Protein AF-A0A752X4A5-F1 (afdb_monomer)

Radius of gyration: 38.91 Å; Cα contacts (8 Å, |Δi|>4): 371; chains: 1; bounding box: 87×62×147 Å

InterPro domains:
  IPR027417 P-loop containing nucleoside triphosphate hydrolase [G3DSA:3.40.50.300] (45-278)
  IPR027417 P-loop containing nucleoside triphosphate hydrolase [SSF52540] (41-283)

Organism: Salmonella infantis (NCBI:txid595)

Mean predicted aligned error: 19.27 Å

Sequence (462 aa):
DQWPEEAIAPLRNYLQDVPGFDLSLVRTPSAWTEEPRKQHAYLSGQFSETFSTFTEAFGDIFAEDSGDIDIRDSIHSDRILMVMIPALDTSAHTTSALGRMFITQKSMILARDLGYRLEGTDSDALEVKKYKGRFPYLCFLDEVGAYYTDRIAVEATQVRSLDFALILMAQDQERIEGQTTATNTATLMQNTGTKFAGRIVSEGSTARTLKSAAGEEARARMNNLQRQDGIFGESWIDSPQISILMESKINVQELIELHPGEFFSIFRGETVPSASFFIPDDEKSCSSDPVVINRYISVDAPRLDRLRRLVPRTTQRRIPSPENVSAIIGVLTAKPSRKRRKIRTEPHTIVDTFQQRIAGRQAAMAMLEEYDTDINARESALWETAVNTLKTTTREERRIRYITLNRPELPETKEENQISVRAERAGINLLTLPQDNNHPTGRPVNGFHHKKTNRPDWDGMY

Solvent-accessible surface area (backbone atoms only — not comparable to full-atom values): 29497 Å² total; per-residue (Å²): 138,82,75,58,64,82,73,46,49,62,60,51,49,52,50,63,69,36,64,83,46,58,75,92,44,68,91,37,72,89,76,56,60,68,58,32,54,53,53,49,48,61,60,51,53,74,46,45,64,61,49,47,41,43,60,71,78,35,26,80,61,68,36,91,90,42,66,86,74,56,70,62,54,32,65,53,66,74,47,93,80,86,86,86,77,63,69,85,88,42,54,70,69,57,41,18,52,53,44,38,48,53,52,50,55,53,50,54,50,52,55,53,28,72,33,83,51,94,68,74,53,69,63,72,21,20,55,50,64,68,46,61,64,99,62,58,52,76,45,78,39,74,54,38,39,64,31,57,53,76,62,56,45,52,43,57,65,54,36,63,84,68,46,41,44,80,43,82,36,57,95,52,51,63,48,38,44,74,64,48,52,66,68,57,48,51,50,38,59,66,50,47,70,62,46,76,44,54,62,48,93,64,88,48,70,48,46,52,52,51,34,64,53,28,31,68,41,81,43,79,40,71,83,51,72,40,78,44,89,46,101,89,51,85,41,78,40,80,41,93,59,72,45,78,42,81,40,61,71,54,55,68,66,60,34,51,66,41,53,94,58,33,32,36,40,30,48,90,51,41,70,40,87,43,70,58,90,81,78,60,71,75,78,74,48,70,85,88,53,81,92,75,78,91,80,84,80,92,76,80,78,79,52,69,71,60,52,39,68,76,37,67,74,59,64,69,68,59,80,72,50,71,65,58,50,48,51,51,51,49,63,75,68,54,76,88,59,88,80,67,78,81,59,92,70,75,81,80,56,84,46,50,55,63,59,51,53,52,52,51,50,52,56,55,44,74,75,37,77,78,50,75,79,36,63,67,63,44,51,50,54,51,48,50,51,50,52,47,50,68,68,75,52,53,80,76,59,68,39,73,48,78,72,86,81,80,79,79,85,79,81,84,85,78,91,80,80,92,82,81,90,85,87,84,89,85,80,94,69,92,80,79,82,87,76,94,81,82,85,86,83,84,86,87,83,88,78,91,76,92,79,84,87,82,87,79,86,85,78,86,80,136

Secondary structure (DSSP, 8-state):
-PPPHHHHHHHHHHHHHSTT--GGGTT-GGG--HHHHHHHHHHHHHHHHHHHIIIIISHHHHSTT-----HHHHHHTT--------SSSS-HHHHHHHHHHHHHHHHHHHHHHT-S-SSS-HHHH-HHHHT--SSPEEEEE-SHHHH--HHHHHHHHHGGGGTEEEEE--S-HHHHHTTS-HHHHHHHHHH--EEEE---SSSSHHHHHHHHHH-EEEEEEE--EEEEEETTEEEEEE-S-EEEEEEESS-HHHHHHPPTTEEEEEETTEEEEEEPPPPPHHHH--SSS------PPP-PPPPHHHHHHH-TTGGG-PPPPHHHHHHHHHHHH----TT-SSS-------B-HHHHHHHHHHHHHTT-GGGTT-HHHHHHHHHHHHHHHHHHS-TTTSS-B----PPPPPPP----------S----------PPP--------------------------

pLDDT: mean 71.97, std 20.18, range [24.91, 94.44]

Foldseek 3Di:
DDDDCVVCVVVVVVQVPQPQHDPVCVVPVVPGDVRSVVSVCVVVVVCVVVVCCCCPVVVCDPPPQNPPDDPLCCLLVVHDDDDDQDPPVDDLVNSQVVLQVVLVVNLVSCVVQCAPDPDDDPCVGHVLVVSDDPAAREAEDEQCLSHPDLSVLVCLQPCVVSRHDYHYYHLDLVSNCVVDPPVSSVSSLVSPQKDKQAADDDCDPRVVSVLVLLFWDWDWDQDDFDWDDDPVDIDTHGDPDIDTDIDGPDDNVNSNPGDVQWIWIRHPNHTDTDGHDDDDPVRVDDPPDDDDDDDDDDDDDPDPVVVCVVPVPVVVPDPQPPVRVVVVVCVVPDDDDPPPPPDPPQPQDFDQVLVVQLVVVVVVVVVPPVCPPPVPVVVVVSVVSNVVCVVVADPVNRPRDGDDDDDDDDPDDDDDDDDDDDDDDDDDDDDDDDDDDDDDDDDDDDDDDDDDDDDDDDDDDD

Nearest PDB structures (foldseek):
  1e9s-assembly2_J  TM=7.381E-01  e=2.108E-04  Escherichia coli
  1e9s-assembly1_D  TM=7.395E-01  e=4.725E-04  Escherichia coli
  1e9r-assembly1_F  TM=7.380E-01  e=1.679E-03  Escherichia coli
  7ypu-assembly2_C  TM=2.672E-01  e=2.131E+00  Streptomyces lavendulae subsp. lavendulae

Structure (mmCIF, N/CA/C/O backbone):
data_AF-A0A752X4A5-F1
#
_entry.id   AF-A0A752X4A5-F1
#
loop_
_atom_site.group_PDB
_atom_site.id
_atom_site.type_symbol
_atom_site.label_atom_id
_atom_site.label_alt_id
_atom_site.label_comp_id
_atom_site.label_asym_id
_atom_site.label_entity_id
_atom_site.label_seq_id
_atom_site.pdbx_PDB_ins_code
_atom_site.Cartn_x
_atom_site.Cartn_y
_atom_site.Cartn_z
_atom_site.occupancy
_atom_site.B_iso_or_equiv
_atom_site.auth_seq_id
_atom_site.auth_comp_id
_atom_site.auth_asym_id
_atom_site.auth_atom_id
_atom_site.pdbx_PDB_model_num
ATOM 1 N N . ASP A 1 1 ? 19.062 -3.667 -35.965 1.00 47.38 1 ASP A N 1
ATOM 2 C CA . ASP A 1 1 ? 17.840 -3.622 -35.144 1.00 47.38 1 ASP A CA 1
ATOM 3 C C . ASP A 1 1 ? 17.714 -2.252 -34.506 1.00 47.38 1 ASP A C 1
ATOM 5 O O . ASP A 1 1 ? 18.524 -1.899 -33.660 1.00 47.38 1 ASP A O 1
ATOM 9 N N . GLN A 1 2 ? 16.807 -1.420 -35.019 1.00 64.19 2 GLN A N 1
ATOM 10 C CA . GLN A 1 2 ? 16.541 -0.097 -34.453 1.00 64.19 2 GLN A CA 1
ATOM 11 C C . GLN A 1 2 ? 15.437 -0.262 -33.417 1.00 64.19 2 GLN A C 1
ATOM 13 O O . GLN A 1 2 ? 14.350 -0.739 -33.741 1.00 64.19 2 GLN A O 1
ATOM 18 N N . TRP A 1 3 ? 15.755 0.072 -32.171 1.00 77.94 3 TRP A N 1
ATOM 19 C CA . TRP A 1 3 ? 14.756 0.166 -31.117 1.00 77.94 3 TRP A CA 1
ATOM 20 C C . TRP A 1 3 ? 13.693 1.204 -31.519 1.00 77.94 3 TRP A C 1
ATOM 22 O O . TRP A 1 3 ? 14.036 2.162 -32.220 1.00 77.94 3 TRP A O 1
ATOM 32 N N . PRO A 1 4 ? 12.421 1.027 -31.117 1.00 84.69 4 PRO A N 1
ATOM 33 C CA . PRO A 1 4 ? 11.370 1.998 -31.405 1.00 84.69 4 PRO A CA 1
ATOM 34 C C . PRO A 1 4 ? 11.758 3.390 -30.901 1.00 84.69 4 PRO A C 1
ATOM 36 O O . PRO A 1 4 ? 12.324 3.520 -29.814 1.00 84.69 4 PRO A O 1
ATOM 39 N N . GLU A 1 5 ? 11.433 4.434 -31.662 1.00 82.50 5 GLU A N 1
ATOM 40 C CA . GLU A 1 5 ? 11.768 5.814 -31.285 1.00 82.50 5 GLU A CA 1
ATOM 41 C C . GLU A 1 5 ? 11.126 6.213 -29.950 1.00 82.50 5 GLU A C 1
ATOM 43 O O . GLU A 1 5 ? 11.758 6.885 -29.144 1.00 82.50 5 GLU A O 1
ATOM 48 N N . GLU A 1 6 ? 9.940 5.681 -29.655 1.00 83.50 6 GLU A N 1
ATOM 49 C CA . GLU A 1 6 ? 9.242 5.827 -28.372 1.00 83.50 6 GLU A CA 1
ATOM 50 C C . GLU A 1 6 ? 10.067 5.333 -27.171 1.00 83.50 6 GLU A C 1
ATOM 52 O O . GLU A 1 6 ? 10.018 5.936 -26.104 1.00 83.50 6 GLU A O 1
ATOM 57 N N . ALA A 1 7 ? 10.862 4.270 -27.339 1.00 84.94 7 ALA A N 1
ATOM 58 C CA . ALA A 1 7 ? 11.729 3.748 -26.281 1.00 84.94 7 ALA A CA 1
ATOM 59 C C . ALA A 1 7 ? 13.034 4.553 -26.150 1.00 84.94 7 ALA A C 1
ATOM 61 O O . ALA A 1 7 ? 13.607 4.651 -25.067 1.00 84.94 7 ALA A O 1
ATOM 62 N N . ILE A 1 8 ? 13.513 5.136 -27.253 1.00 87.38 8 ILE A N 1
ATOM 63 C CA . ILE A 1 8 ? 14.765 5.904 -27.293 1.00 87.38 8 ILE A CA 1
ATOM 64 C C . ILE A 1 8 ? 14.548 7.349 -26.824 1.00 87.38 8 ILE A C 1
ATOM 66 O O . ILE A 1 8 ? 15.430 7.926 -26.187 1.00 87.38 8 ILE A O 1
ATOM 70 N N . ALA A 1 9 ? 13.398 7.948 -27.139 1.00 90.19 9 ALA A N 1
ATOM 71 C CA . ALA A 1 9 ? 13.128 9.363 -26.909 1.00 90.19 9 ALA A CA 1
ATOM 72 C C . ALA A 1 9 ? 13.314 9.793 -25.439 1.00 90.19 9 ALA A C 1
ATOM 74 O O . ALA A 1 9 ? 14.012 10.783 -25.227 1.00 90.19 9 ALA A O 1
ATOM 75 N N . PRO A 1 10 ? 12.830 9.056 -24.416 1.00 91.44 10 PRO A N 1
ATOM 76 C CA . PRO A 1 10 ? 13.061 9.425 -23.018 1.00 91.44 10 PRO A CA 1
ATOM 77 C C . PRO A 1 10 ? 14.545 9.436 -22.632 1.00 91.44 10 PRO A C 1
ATOM 79 O O . PRO A 1 10 ? 14.999 10.349 -21.948 1.00 91.44 10 PRO A O 1
ATOM 82 N N . LEU A 1 11 ? 15.324 8.460 -23.114 1.00 90.38 11 LEU A N 1
ATOM 83 C CA . LEU A 1 11 ? 16.770 8.394 -22.867 1.00 90.38 11 LEU A CA 1
ATOM 84 C C . LEU A 1 11 ? 17.506 9.547 -23.557 1.00 90.38 11 LEU A C 1
ATOM 86 O O . LEU A 1 11 ? 18.450 10.112 -23.008 1.00 90.38 11 LEU A O 1
ATOM 90 N N . ARG A 1 12 ? 17.064 9.920 -24.761 1.00 89.19 12 ARG A N 1
ATOM 91 C CA . ARG A 1 12 ? 17.604 11.068 -25.493 1.00 89.19 12 ARG A CA 1
ATOM 92 C C . ARG A 1 12 ? 17.284 12.388 -24.792 1.00 89.19 12 ARG A C 1
ATOM 94 O O . ARG A 1 12 ? 18.174 13.228 -24.710 1.00 89.19 12 ARG A O 1
ATOM 101 N N . ASN A 1 13 ? 16.062 12.546 -24.285 1.00 91.75 13 ASN A N 1
ATOM 102 C CA . ASN A 1 13 ? 15.640 13.726 -23.530 1.00 91.75 13 ASN A CA 1
ATOM 103 C C . ASN A 1 13 ? 16.447 13.857 -22.236 1.00 91.75 13 ASN A C 1
ATOM 105 O O . ASN A 1 13 ? 16.989 14.918 -21.968 1.00 91.75 13 ASN A O 1
ATOM 109 N N . TYR A 1 14 ? 16.647 12.757 -21.504 1.00 91.75 14 TYR A N 1
ATOM 110 C CA . TYR A 1 14 ? 17.531 12.753 -20.339 1.00 91.75 14 TYR A CA 1
ATOM 111 C C . TYR A 1 14 ? 18.929 13.286 -20.682 1.00 91.75 14 TYR A C 1
ATOM 113 O O . TYR A 1 14 ? 19.430 14.188 -20.022 1.00 91.75 14 TYR A O 1
ATOM 121 N N . LEU A 1 15 ? 19.546 12.774 -21.752 1.00 89.81 15 LEU A N 1
ATOM 122 C CA . LEU A 1 15 ? 20.864 13.238 -22.192 1.00 89.81 15 LEU A CA 1
ATOM 123 C C . LEU A 1 15 ? 20.865 14.694 -22.686 1.00 89.81 15 LEU A C 1
ATOM 125 O O . LEU A 1 15 ? 21.888 15.358 -22.570 1.00 89.81 15 LEU A O 1
ATOM 129 N N . GLN A 1 16 ? 19.752 15.188 -23.236 1.00 89.56 16 GLN A N 1
ATOM 130 C CA . GLN A 1 16 ? 19.569 16.605 -23.580 1.00 89.56 16 GLN A CA 1
ATOM 131 C C . GLN A 1 16 ? 19.518 17.500 -22.343 1.00 89.56 16 GLN A C 1
ATOM 133 O O . GLN A 1 16 ? 20.072 18.597 -22.370 1.00 89.56 16 GLN A O 1
ATOM 138 N N . ASP A 1 17 ? 18.874 17.025 -21.281 1.00 90.50 17 ASP A N 1
ATOM 139 C CA . ASP A 1 17 ? 18.674 17.778 -20.047 1.00 90.50 17 ASP A CA 1
ATOM 140 C C . ASP A 1 17 ? 19.924 17.790 -19.155 1.00 90.50 17 ASP A C 1
ATOM 142 O O . ASP A 1 17 ? 20.062 18.672 -18.307 1.00 90.50 17 ASP A O 1
ATOM 146 N N . VAL A 1 18 ? 20.860 16.846 -19.341 1.00 89.44 18 VAL A N 1
ATOM 147 C CA . VAL A 1 18 ? 22.134 16.829 -18.607 1.00 89.44 18 VAL A CA 1
ATOM 148 C C . VAL A 1 18 ? 22.983 18.049 -19.002 1.00 89.44 18 VAL A C 1
ATOM 150 O O . VAL A 1 18 ? 23.423 18.155 -20.153 1.00 89.44 18 VAL A O 1
ATOM 153 N N . PRO A 1 19 ? 23.294 18.955 -18.053 1.00 88.38 19 PRO A N 1
ATOM 154 C CA . PRO A 1 19 ? 24.063 20.156 -18.349 1.00 88.38 19 PRO A CA 1
ATOM 155 C C . PRO A 1 19 ? 25.429 19.842 -18.969 1.00 88.38 19 PRO A C 1
ATOM 157 O O . PRO A 1 19 ? 26.201 19.033 -18.454 1.00 88.38 19 PRO A O 1
ATOM 160 N N . GLY A 1 20 ? 25.739 20.516 -20.078 1.00 85.00 20 GLY A N 1
ATOM 161 C CA . GLY A 1 20 ? 27.032 20.400 -20.757 1.00 85.00 20 GLY A CA 1
ATOM 162 C C . GLY A 1 20 ? 27.212 19.140 -21.609 1.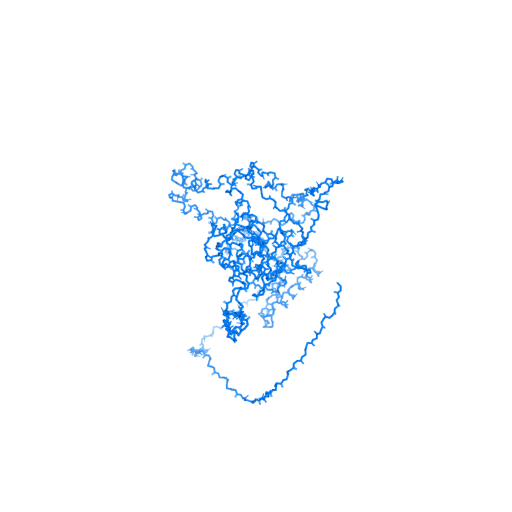00 85.00 20 GLY A C 1
ATOM 163 O O . GLY A 1 20 ? 28.326 18.902 -22.084 1.00 85.00 20 GLY A O 1
ATOM 164 N N . PHE A 1 21 ? 26.164 18.331 -21.804 1.00 89.88 21 PHE A N 1
ATOM 165 C CA . PHE A 1 21 ? 26.213 17.166 -22.684 1.00 89.88 21 PHE A CA 1
ATOM 166 C C . PHE A 1 21 ? 25.912 17.550 -24.139 1.00 89.88 21 PHE A C 1
ATOM 168 O O . PHE A 1 21 ? 24.916 18.206 -24.43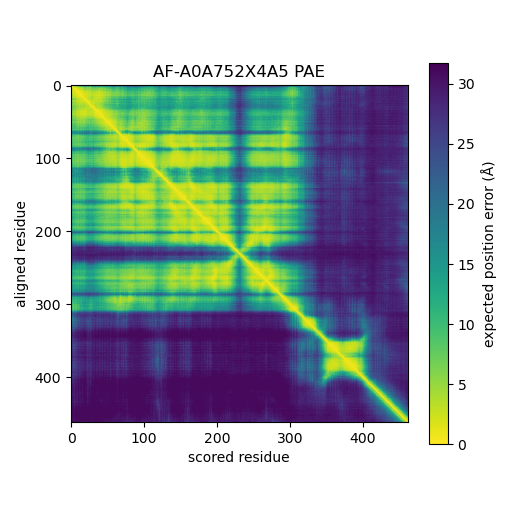1 1.00 89.88 21 PHE A O 1
ATOM 175 N N . ASP A 1 22 ? 26.761 17.109 -25.071 1.00 88.88 22 ASP A N 1
ATOM 176 C CA . ASP A 1 22 ? 26.539 17.277 -26.510 1.00 88.88 22 ASP A CA 1
ATOM 177 C C . ASP A 1 22 ? 26.088 15.951 -27.139 1.00 88.88 22 ASP A C 1
ATOM 179 O O . ASP A 1 22 ? 26.854 14.986 -27.227 1.00 88.88 22 ASP A O 1
ATOM 183 N N . LEU A 1 23 ? 24.847 15.908 -27.637 1.00 88.19 23 LEU A N 1
ATOM 184 C CA . LEU A 1 23 ? 24.297 14.719 -28.298 1.00 88.19 23 LEU A CA 1
ATOM 185 C C . LEU A 1 23 ? 25.031 14.329 -29.574 1.00 88.19 23 LEU A C 1
ATOM 187 O O . LEU A 1 23 ? 24.975 13.159 -29.958 1.00 88.19 23 LEU A O 1
ATOM 191 N N . SER A 1 24 ? 25.719 15.264 -30.233 1.00 88.12 24 SER A N 1
ATOM 192 C CA . SER A 1 24 ? 26.541 14.941 -31.401 1.00 88.12 24 SER A CA 1
ATOM 193 C C . SER A 1 24 ? 27.659 13.952 -31.039 1.00 88.12 24 SER A C 1
ATOM 195 O O . SER A 1 24 ? 28.039 13.103 -31.850 1.00 88.12 24 SER A O 1
ATOM 197 N N . LEU A 1 25 ? 28.105 13.989 -29.779 1.00 87.31 25 LEU A N 1
ATOM 198 C CA . LEU A 1 25 ? 29.168 13.162 -29.224 1.00 87.31 25 LEU A CA 1
ATOM 199 C C . LEU A 1 25 ? 28.646 11.908 -28.511 1.00 87.31 25 LEU A C 1
ATOM 201 O O . LEU A 1 25 ? 29.444 11.172 -27.937 1.00 87.31 25 LEU A O 1
ATOM 205 N N . VAL A 1 26 ? 27.343 11.597 -28.559 1.00 85.94 26 VAL A N 1
ATOM 206 C CA . VAL A 1 26 ? 26.754 10.464 -27.810 1.00 85.94 26 VAL A CA 1
ATOM 207 C C . VAL A 1 26 ? 27.413 9.116 -28.135 1.00 85.94 26 VAL A C 1
ATOM 209 O O . VAL A 1 26 ? 27.500 8.235 -27.286 1.00 85.94 26 VAL A O 1
ATOM 212 N N . ARG A 1 27 ? 27.925 8.952 -29.362 1.00 86.69 27 ARG A N 1
ATOM 213 C CA . ARG A 1 27 ? 28.621 7.732 -29.811 1.00 86.69 27 ARG A CA 1
ATOM 214 C C . ARG A 1 27 ? 30.112 7.712 -29.480 1.00 86.69 27 ARG A C 1
ATOM 216 O O . ARG A 1 27 ? 30.778 6.720 -29.764 1.00 86.69 27 ARG A O 1
ATOM 223 N N . THR A 1 28 ? 30.623 8.777 -28.872 1.00 88.50 28 THR A N 1
ATOM 224 C CA . THR A 1 28 ? 32.048 8.979 -28.614 1.00 88.50 28 THR A CA 1
ATOM 225 C C . THR A 1 28 ? 32.273 9.297 -27.133 1.00 88.50 28 THR A C 1
ATOM 227 O O . THR A 1 28 ? 32.589 10.439 -26.795 1.00 88.50 28 THR A O 1
ATOM 230 N N . PRO A 1 29 ? 32.144 8.308 -26.222 1.00 84.38 29 PRO A N 1
ATOM 231 C CA . PRO A 1 29 ? 32.273 8.538 -24.781 1.00 84.38 29 PRO A CA 1
ATOM 232 C C . PRO A 1 29 ? 33.590 9.204 -24.374 1.00 84.38 29 PRO A C 1
ATOM 234 O O . PRO A 1 29 ? 33.625 10.002 -23.443 1.00 84.38 29 PRO A O 1
ATOM 237 N N . SER A 1 30 ? 34.685 8.930 -25.085 1.00 87.69 30 SER A N 1
ATOM 238 C CA . SER A 1 30 ? 35.993 9.548 -24.833 1.00 87.69 30 SER A CA 1
ATOM 239 C C . SER A 1 30 ? 36.012 11.069 -25.025 1.00 87.69 30 SER A C 1
ATOM 241 O O . SER A 1 30 ? 36.840 11.734 -24.415 1.00 87.69 30 SER A O 1
ATOM 243 N N . ALA A 1 31 ? 35.106 11.620 -25.838 1.00 86.06 31 ALA A N 1
ATOM 244 C CA . ALA A 1 31 ? 34.997 13.055 -26.097 1.00 86.06 31 ALA A CA 1
ATOM 245 C C . ALA A 1 31 ? 34.064 13.777 -25.111 1.00 86.06 31 ALA A C 1
ATOM 247 O O . ALA A 1 31 ? 33.913 14.994 -25.189 1.00 86.06 31 ALA A O 1
ATOM 248 N N . TRP A 1 32 ? 33.415 13.049 -24.197 1.00 87.56 32 TRP A N 1
ATOM 249 C CA . TRP A 1 32 ? 32.532 13.661 -23.209 1.00 87.56 32 TRP A CA 1
ATOM 250 C C . TRP A 1 32 ? 33.353 14.460 -22.202 1.00 87.56 32 TRP A C 1
ATOM 252 O O . TRP A 1 32 ? 34.389 13.995 -21.719 1.00 87.56 32 TRP A O 1
ATOM 262 N N . THR A 1 33 ? 32.865 15.643 -21.854 1.00 87.69 33 THR A N 1
ATOM 263 C CA . THR A 1 33 ? 33.438 16.488 -20.805 1.00 87.69 33 THR A CA 1
ATOM 264 C C . THR A 1 33 ? 33.211 15.864 -19.419 1.00 87.69 33 THR A C 1
ATOM 266 O O . THR A 1 33 ? 32.462 14.893 -19.259 1.00 87.69 33 THR A O 1
ATOM 269 N N . GLU A 1 34 ? 33.894 16.371 -18.388 1.00 89.81 34 GLU A N 1
ATOM 270 C CA . GLU A 1 34 ? 33.682 15.880 -17.017 1.00 89.81 34 GLU A CA 1
ATOM 271 C C . GLU A 1 34 ? 32.326 16.287 -16.434 1.00 89.81 34 GLU A C 1
ATOM 273 O O . GLU A 1 34 ? 31.776 15.551 -15.619 1.00 89.81 34 GLU A O 1
ATOM 278 N N . GLU A 1 35 ? 31.786 17.436 -16.841 1.00 90.00 35 GLU A N 1
ATOM 279 C CA . GLU A 1 35 ? 30.584 18.016 -16.235 1.00 90.00 35 GLU A CA 1
ATOM 280 C C . GLU A 1 35 ? 29.353 17.091 -16.348 1.00 90.00 35 GLU A C 1
ATOM 282 O O . GLU A 1 35 ? 28.805 16.724 -15.306 1.00 90.00 35 GLU A O 1
ATOM 287 N N . PRO A 1 36 ? 28.983 16.558 -17.531 1.00 89.81 36 PRO A N 1
ATOM 288 C CA . PRO A 1 36 ? 27.886 15.596 -17.649 1.00 89.81 36 PRO A CA 1
ATOM 289 C C . PRO A 1 36 ? 28.087 14.330 -16.820 1.00 89.81 36 PRO A C 1
ATOM 291 O O . PRO A 1 36 ? 27.128 13.779 -16.283 1.00 89.81 36 PRO A O 1
ATOM 294 N N . ARG A 1 37 ? 29.337 13.860 -16.692 1.00 88.50 37 ARG A N 1
ATOM 295 C CA . ARG A 1 37 ? 29.653 12.677 -15.880 1.00 88.50 37 ARG A CA 1
ATOM 296 C C . ARG A 1 37 ? 29.420 12.944 -14.400 1.00 88.50 37 ARG A C 1
ATOM 298 O O . ARG A 1 37 ? 28.858 12.088 -13.727 1.00 88.50 37 ARG A O 1
ATOM 305 N N . LYS A 1 38 ? 29.829 14.116 -13.903 1.00 90.94 38 LYS A N 1
ATOM 306 C CA . LYS A 1 38 ? 29.603 14.526 -12.509 1.00 90.94 38 LYS A CA 1
ATOM 307 C C . LYS A 1 38 ? 28.114 14.686 -12.217 1.00 90.94 38 LYS A C 1
ATOM 309 O O . LYS A 1 38 ? 27.651 14.172 -11.204 1.00 90.94 38 LYS A O 1
ATOM 314 N N . GLN A 1 39 ? 27.363 15.309 -13.126 1.00 89.62 39 GLN A N 1
ATOM 315 C CA . GLN A 1 39 ? 25.910 15.456 -12.994 1.00 89.62 39 GLN A CA 1
ATOM 316 C C . GLN A 1 39 ? 25.196 14.097 -12.991 1.00 89.62 39 GLN A C 1
ATOM 318 O O . GLN A 1 39 ? 24.392 13.824 -12.100 1.00 89.62 39 GLN A O 1
ATOM 323 N N . HIS A 1 40 ? 25.540 13.203 -13.927 1.00 89.44 40 HIS A N 1
ATOM 324 C CA . HIS A 1 40 ? 25.003 11.841 -13.944 1.00 89.44 40 HIS A CA 1
ATOM 325 C C . HIS A 1 40 ? 25.340 11.088 -12.653 1.00 89.44 40 HIS A C 1
ATOM 327 O O . HIS A 1 40 ? 24.445 10.506 -12.054 1.00 89.44 40 HIS A O 1
ATOM 333 N N . ALA A 1 41 ? 26.593 11.154 -12.189 1.00 88.75 41 ALA A N 1
ATOM 334 C CA . ALA A 1 41 ? 27.036 10.481 -10.971 1.00 88.75 41 ALA A CA 1
ATOM 335 C C . ALA A 1 41 ? 26.321 10.993 -9.709 1.00 88.75 41 ALA A C 1
ATOM 337 O O . ALA A 1 41 ? 25.992 10.196 -8.834 1.00 88.75 41 ALA A O 1
ATOM 338 N N . TYR A 1 42 ? 26.053 12.300 -9.612 1.00 88.69 42 TYR A N 1
ATOM 339 C CA . TYR A 1 42 ? 25.292 12.873 -8.499 1.00 88.69 42 TYR A CA 1
ATOM 340 C C . TYR A 1 42 ? 23.845 12.363 -8.480 1.00 88.69 42 TYR A C 1
ATOM 342 O O . TYR A 1 42 ? 23.342 11.980 -7.425 1.00 88.69 42 TYR A O 1
ATOM 350 N N . LEU A 1 43 ? 23.194 12.303 -9.647 1.00 85.81 43 LEU A N 1
ATOM 351 C CA . LEU A 1 43 ? 21.832 11.780 -9.784 1.00 85.81 43 LEU A CA 1
ATOM 352 C C . LEU A 1 43 ? 21.768 10.270 -9.523 1.00 85.81 43 LEU A C 1
ATOM 354 O O . LEU A 1 43 ? 20.922 9.812 -8.762 1.00 85.81 43 LEU A O 1
ATOM 358 N N . SER A 1 44 ? 22.669 9.489 -10.125 1.00 85.44 44 SER A N 1
ATOM 359 C CA . SER A 1 44 ? 22.693 8.032 -9.967 1.00 85.44 44 SER A CA 1
ATOM 360 C C . SER A 1 44 ? 23.106 7.611 -8.558 1.00 85.44 44 SER A C 1
ATOM 362 O O . SER A 1 44 ? 22.613 6.606 -8.055 1.00 85.44 44 SER A O 1
ATOM 364 N N . GLY A 1 45 ? 23.974 8.392 -7.904 1.00 86.56 45 GLY A N 1
ATOM 365 C CA . GLY A 1 45 ? 24.451 8.136 -6.546 1.00 86.56 45 GLY A CA 1
ATOM 366 C C . GLY A 1 45 ? 23.331 8.057 -5.508 1.00 86.56 45 GLY A C 1
ATOM 367 O O . GLY A 1 45 ? 23.454 7.302 -4.548 1.00 86.56 45 GLY A O 1
ATOM 368 N N . GLN A 1 46 ? 22.213 8.754 -5.737 1.00 79.50 46 GLN A N 1
ATOM 369 C CA . GLN A 1 46 ? 21.024 8.690 -4.878 1.00 79.50 46 GLN A CA 1
ATOM 370 C C . GLN A 1 46 ? 20.367 7.304 -4.876 1.00 79.50 46 GLN A C 1
ATOM 372 O O . GLN A 1 46 ? 19.719 6.934 -3.902 1.00 79.50 46 GLN A O 1
ATOM 377 N N . PHE A 1 47 ? 20.545 6.528 -5.948 1.00 78.25 47 PHE A N 1
ATOM 378 C CA . PHE A 1 47 ? 19.991 5.181 -6.071 1.00 78.25 47 PHE A CA 1
ATOM 379 C C . PHE A 1 47 ? 20.994 4.085 -5.707 1.00 78.25 47 PHE A C 1
ATOM 381 O O . PHE A 1 47 ? 20.588 2.940 -5.530 1.00 78.25 47 PHE A O 1
ATOM 388 N N . SER A 1 48 ? 22.289 4.403 -5.590 1.00 82.38 48 SER A N 1
ATOM 389 C CA . SER A 1 48 ? 23.339 3.401 -5.379 1.00 82.38 48 SER A CA 1
ATOM 390 C C . SER A 1 48 ? 23.124 2.571 -4.115 1.00 82.38 48 SER A C 1
ATOM 392 O O . SER A 1 48 ? 23.250 1.355 -4.175 1.00 82.38 48 SER A O 1
ATOM 394 N N . GLU A 1 49 ? 22.758 3.193 -2.990 1.00 76.69 49 GLU A N 1
ATOM 395 C CA . GLU A 1 49 ? 22.494 2.473 -1.733 1.00 76.69 49 GLU A CA 1
ATOM 396 C C . GLU A 1 49 ? 21.298 1.519 -1.870 1.00 76.69 49 GLU A C 1
ATOM 398 O O . GLU A 1 49 ? 21.359 0.354 -1.472 1.00 76.69 49 GLU A O 1
ATOM 403 N N . THR A 1 50 ? 20.218 1.995 -2.489 1.00 76.81 50 THR A N 1
ATOM 404 C CA . THR A 1 50 ? 19.023 1.193 -2.752 1.00 76.81 50 THR A CA 1
ATOM 405 C C . THR A 1 50 ? 19.331 0.018 -3.683 1.00 76.81 50 THR A C 1
ATOM 407 O O . THR A 1 50 ? 18.954 -1.110 -3.375 1.00 76.81 50 THR A O 1
ATOM 410 N N . PHE A 1 51 ? 20.064 0.245 -4.777 1.00 79.88 51 PHE A N 1
ATOM 411 C CA . PHE A 1 51 ? 20.477 -0.827 -5.683 1.00 79.88 51 PHE A CA 1
ATOM 412 C C . PHE A 1 51 ? 21.417 -1.824 -5.007 1.00 79.88 51 PHE A C 1
ATOM 414 O O . PHE A 1 51 ? 21.176 -3.018 -5.142 1.00 79.88 51 PHE A O 1
ATOM 421 N N . SER A 1 52 ? 22.403 -1.360 -4.227 1.00 82.81 52 SER A N 1
ATOM 422 C CA . SER A 1 52 ? 23.304 -2.232 -3.454 1.00 82.81 52 SER A CA 1
ATOM 423 C C . SER A 1 52 ? 22.505 -3.135 -2.523 1.00 82.81 52 SER A C 1
ATOM 425 O O . SER A 1 52 ? 22.720 -4.340 -2.493 1.00 82.81 52 SER A O 1
ATOM 427 N N . THR A 1 53 ? 21.509 -2.573 -1.830 1.00 80.25 53 THR A N 1
ATOM 428 C CA . THR A 1 53 ? 20.618 -3.342 -0.955 1.00 80.25 53 THR A CA 1
ATOM 429 C C . THR A 1 53 ? 19.868 -4.424 -1.745 1.00 80.25 53 THR A C 1
ATOM 431 O O . THR A 1 53 ? 19.823 -5.576 -1.316 1.00 80.25 53 THR A O 1
ATOM 434 N N . PHE A 1 54 ? 19.306 -4.088 -2.911 1.00 79.00 54 PHE A N 1
ATOM 435 C CA . PHE A 1 54 ? 18.590 -5.057 -3.746 1.00 79.00 54 PHE A CA 1
ATOM 436 C C . PHE A 1 54 ? 19.487 -6.161 -4.293 1.00 79.00 54 PHE A C 1
ATOM 438 O O . PHE A 1 54 ? 19.056 -7.307 -4.337 1.00 79.00 54 PHE A O 1
ATOM 445 N N . THR A 1 55 ? 20.715 -5.842 -4.697 1.00 81.75 55 THR A N 1
ATOM 446 C CA . THR A 1 55 ? 21.629 -6.830 -5.277 1.00 81.75 55 THR A CA 1
ATOM 447 C C . THR A 1 55 ? 22.362 -7.664 -4.233 1.00 81.75 55 THR A C 1
ATOM 449 O O . THR A 1 55 ? 22.592 -8.844 -4.467 1.00 81.75 55 THR A O 1
ATOM 452 N N . GLU A 1 56 ? 22.748 -7.076 -3.098 1.00 82.38 56 GLU A N 1
ATOM 453 C CA . GLU A 1 56 ? 23.602 -7.734 -2.100 1.00 82.38 56 GLU A CA 1
ATOM 454 C C . GLU A 1 56 ? 22.792 -8.345 -0.956 1.00 82.38 56 GLU A C 1
ATOM 456 O O . GLU A 1 56 ? 23.009 -9.501 -0.608 1.00 82.38 56 GLU A O 1
ATOM 461 N N . ALA A 1 57 ? 21.856 -7.590 -0.369 1.00 80.62 57 ALA A N 1
ATOM 462 C CA . ALA A 1 57 ? 21.097 -8.042 0.801 1.00 80.62 57 ALA A CA 1
ATOM 463 C C . ALA A 1 57 ? 19.841 -8.836 0.420 1.00 80.62 57 ALA A C 1
ATOM 465 O O . ALA A 1 57 ? 19.469 -9.775 1.119 1.00 80.62 57 ALA A O 1
ATOM 466 N N . PHE A 1 58 ? 19.195 -8.470 -0.691 1.00 81.06 58 PHE A N 1
ATOM 467 C CA . PHE A 1 58 ? 17.960 -9.102 -1.167 1.00 81.06 58 PHE A CA 1
ATOM 468 C C . PHE A 1 58 ? 18.094 -9.702 -2.572 1.00 81.06 58 PHE A C 1
ATOM 470 O O . PHE A 1 58 ? 17.084 -9.894 -3.252 1.00 81.06 58 PHE A O 1
ATOM 477 N N . GLY A 1 59 ? 19.321 -10.019 -3.001 1.00 80.69 59 GLY A N 1
ATOM 478 C CA . GLY A 1 59 ? 19.590 -10.571 -4.331 1.00 80.69 59 GLY A CA 1
ATOM 479 C C . GLY A 1 59 ? 18.780 -11.837 -4.606 1.00 80.69 59 GLY A C 1
ATOM 480 O O . GLY A 1 59 ? 18.172 -11.955 -5.662 1.00 80.69 59 GLY A O 1
ATOM 481 N N . ASP A 1 60 ? 18.654 -12.714 -3.609 1.00 80.00 60 ASP A N 1
ATOM 482 C CA . ASP A 1 60 ? 17.872 -13.951 -3.720 1.00 80.00 60 ASP A CA 1
ATOM 483 C C . ASP A 1 60 ? 16.363 -13.704 -3.927 1.00 80.00 60 ASP A C 1
ATOM 485 O O . ASP A 1 60 ? 15.665 -14.573 -4.439 1.00 80.00 60 ASP A O 1
ATOM 489 N N . ILE A 1 61 ? 15.841 -12.524 -3.568 1.00 81.31 61 ILE A N 1
ATOM 490 C CA . ILE A 1 61 ? 14.418 -12.162 -3.714 1.00 81.31 61 ILE A CA 1
ATOM 491 C C . ILE A 1 61 ? 14.154 -11.441 -5.042 1.00 81.31 61 ILE A C 1
ATOM 493 O O . ILE A 1 61 ? 13.107 -11.640 -5.652 1.00 81.31 61 ILE A O 1
ATOM 497 N N . PHE A 1 62 ? 15.076 -10.573 -5.470 1.00 78.31 62 PHE A N 1
ATOM 498 C CA . PHE A 1 62 ? 14.884 -9.686 -6.625 1.00 78.31 62 PHE A CA 1
ATOM 499 C C . PHE A 1 62 ? 15.655 -10.103 -7.882 1.00 78.31 62 PHE A C 1
ATOM 501 O O . PHE A 1 62 ? 15.626 -9.367 -8.873 1.00 78.31 62 PHE A O 1
ATOM 508 N N . ALA A 1 63 ? 16.353 -11.241 -7.873 1.00 74.31 63 ALA A N 1
ATOM 509 C CA . ALA A 1 63 ? 17.010 -11.747 -9.070 1.00 74.31 63 ALA A CA 1
ATOM 510 C C . ALA A 1 63 ? 15.986 -12.102 -10.163 1.00 74.31 63 ALA A C 1
ATOM 512 O O . ALA A 1 63 ? 14.849 -12.498 -9.904 1.00 74.31 63 ALA A O 1
ATOM 513 N N . GLU A 1 64 ? 16.400 -11.940 -11.422 1.00 66.12 64 GLU A N 1
ATOM 514 C CA . GLU A 1 64 ? 15.551 -12.157 -12.604 1.00 66.12 64 GLU A CA 1
ATOM 515 C C . GLU A 1 64 ? 14.996 -13.591 -12.680 1.00 66.12 64 GLU A C 1
ATOM 517 O O . GLU A 1 64 ? 13.903 -13.811 -13.197 1.00 66.12 64 GLU A O 1
ATOM 522 N N . ASP A 1 65 ? 15.733 -14.560 -12.139 1.00 67.12 65 ASP A N 1
ATOM 523 C CA . ASP A 1 65 ? 15.398 -15.980 -12.096 1.00 67.12 65 ASP A CA 1
ATOM 524 C C . ASP A 1 65 ? 14.764 -16.436 -10.770 1.00 67.12 65 ASP A C 1
ATOM 526 O O . ASP A 1 65 ? 14.378 -17.602 -10.665 1.00 67.12 65 ASP A O 1
ATOM 530 N N . SER A 1 66 ? 14.615 -15.541 -9.785 1.00 62.12 66 SER A N 1
ATOM 531 C CA . SER A 1 66 ? 14.101 -15.864 -8.445 1.00 62.12 66 SER A CA 1
ATOM 532 C C . SER A 1 66 ? 12.704 -15.308 -8.137 1.00 62.12 66 SER A C 1
ATOM 534 O O . SER A 1 66 ? 12.199 -15.448 -7.022 1.00 62.12 66 SER A O 1
ATOM 536 N N . GLY A 1 67 ? 12.036 -14.716 -9.133 1.00 70.00 67 GLY A N 1
ATOM 537 C CA . GLY A 1 67 ? 10.678 -14.181 -9.014 1.00 70.00 67 GLY A CA 1
ATOM 538 C C . GLY A 1 67 ? 9.588 -15.257 -8.926 1.00 70.00 67 GLY A C 1
ATOM 539 O O . GLY A 1 67 ? 8.810 -15.422 -9.863 1.00 70.00 67 GLY A O 1
ATOM 540 N N . ASP A 1 68 ? 9.496 -15.959 -7.795 1.00 78.38 68 ASP A N 1
ATOM 541 C CA . ASP A 1 68 ? 8.476 -16.993 -7.538 1.00 78.38 68 ASP A CA 1
ATOM 542 C C . ASP A 1 68 ? 7.052 -16.426 -7.363 1.00 78.38 68 ASP A C 1
ATOM 544 O O . ASP A 1 68 ? 6.059 -17.151 -7.473 1.00 78.38 68 ASP A O 1
ATOM 548 N N . ILE A 1 69 ? 6.938 -15.132 -7.047 1.00 85.31 69 ILE A N 1
ATOM 549 C CA . ILE A 1 69 ? 5.683 -14.477 -6.670 1.00 85.31 69 ILE A CA 1
ATOM 550 C C . ILE A 1 69 ? 5.340 -13.384 -7.681 1.00 85.31 69 ILE A C 1
ATOM 552 O O . ILE A 1 69 ? 6.036 -12.375 -7.787 1.00 85.31 69 ILE A O 1
ATOM 556 N N . ASP A 1 70 ? 4.199 -13.537 -8.353 1.00 86.56 70 ASP A N 1
ATOM 557 C CA . ASP A 1 70 ? 3.576 -12.466 -9.129 1.00 86.56 70 ASP A CA 1
ATOM 558 C C . ASP A 1 70 ? 2.470 -11.792 -8.304 1.00 86.56 70 ASP A C 1
ATOM 560 O O . ASP A 1 70 ? 1.434 -12.385 -7.993 1.00 86.56 70 ASP A O 1
ATOM 564 N N . ILE A 1 71 ? 2.679 -10.518 -7.961 1.00 89.38 71 ILE A N 1
ATOM 565 C CA . ILE A 1 71 ? 1.700 -9.705 -7.225 1.00 89.38 71 ILE A CA 1
ATOM 566 C C . ILE A 1 71 ? 0.398 -9.564 -8.022 1.00 89.38 71 ILE A C 1
ATOM 568 O O . ILE A 1 71 ? -0.678 -9.508 -7.429 1.00 89.38 71 ILE A O 1
ATOM 572 N N . ARG A 1 72 ? 0.468 -9.532 -9.359 1.00 88.38 72 ARG A N 1
ATOM 573 C CA . ARG A 1 72 ? -0.729 -9.464 -10.200 1.00 88.38 72 ARG A CA 1
ATOM 574 C C . ARG A 1 72 ? -1.563 -10.728 -10.057 1.00 88.38 72 ARG A C 1
ATOM 576 O O . ARG A 1 72 ? -2.764 -10.624 -9.839 1.00 88.38 72 ARG A O 1
ATOM 583 N N . ASP A 1 73 ? -0.932 -11.895 -10.143 1.00 87.62 73 ASP A N 1
ATOM 584 C CA . ASP A 1 73 ? -1.618 -13.171 -9.933 1.00 87.62 73 ASP A CA 1
ATOM 585 C C . ASP A 1 73 ? -2.196 -13.263 -8.518 1.00 87.62 73 ASP A C 1
ATOM 587 O O . ASP A 1 73 ? -3.326 -13.709 -8.353 1.00 87.62 73 ASP A O 1
ATOM 591 N N . SER A 1 74 ? -1.488 -12.763 -7.498 1.00 88.81 74 SER A N 1
ATOM 592 C CA . SER A 1 74 ? -2.038 -12.721 -6.138 1.00 88.81 74 SER A CA 1
ATOM 593 C C . SER A 1 74 ? -3.358 -11.958 -6.063 1.00 88.81 74 SER A C 1
ATOM 595 O O . SER A 1 74 ? -4.286 -12.403 -5.393 1.00 88.81 74 SER A O 1
ATOM 597 N N . ILE A 1 75 ? -3.440 -10.827 -6.762 1.00 87.25 75 ILE A N 1
ATOM 598 C CA . ILE A 1 75 ? -4.616 -9.962 -6.781 1.00 87.25 75 ILE A CA 1
ATOM 599 C C . ILE A 1 75 ? -5.742 -10.561 -7.638 1.00 87.25 75 ILE A C 1
ATOM 601 O O . ILE A 1 75 ? -6.893 -10.579 -7.214 1.00 87.25 75 ILE A O 1
ATOM 605 N N . HIS A 1 76 ? -5.435 -11.038 -8.848 1.00 85.88 76 HIS A N 1
ATOM 606 C CA . HIS A 1 76 ? -6.441 -11.545 -9.795 1.00 85.88 76 HIS A CA 1
ATOM 607 C C . HIS A 1 76 ? -6.941 -12.949 -9.442 1.00 85.88 76 HIS A C 1
ATOM 609 O O . HIS A 1 76 ? -8.071 -13.296 -9.765 1.00 85.88 76 HIS A O 1
ATOM 615 N N . SER A 1 77 ? -6.129 -13.760 -8.769 1.00 86.19 77 SER A N 1
ATOM 616 C CA . SER A 1 77 ? -6.489 -15.127 -8.379 1.00 86.19 77 SER A CA 1
ATOM 617 C C . SER A 1 77 ? -6.899 -15.246 -6.905 1.00 86.19 77 SER A C 1
ATOM 619 O O . SER A 1 77 ? -7.004 -16.367 -6.411 1.00 86.19 77 SER A O 1
ATOM 621 N N . ASP A 1 78 ? -7.103 -14.121 -6.206 1.00 86.88 78 ASP A N 1
ATOM 622 C CA . ASP A 1 78 ? -7.503 -14.055 -4.789 1.00 86.88 78 ASP A CA 1
ATOM 623 C C . ASP A 1 78 ? -6.608 -14.918 -3.872 1.00 86.88 78 ASP A C 1
ATOM 625 O O . ASP A 1 78 ? -7.071 -15.702 -3.040 1.00 86.88 78 ASP A O 1
ATOM 629 N N . ARG A 1 79 ? -5.283 -14.832 -4.075 1.00 88.94 79 ARG A N 1
ATOM 630 C CA . ARG A 1 79 ? -4.299 -15.573 -3.271 1.00 88.94 79 ARG A CA 1
ATOM 631 C C . ARG A 1 79 ? -3.852 -14.759 -2.068 1.00 88.94 79 ARG A C 1
ATOM 633 O O . ARG A 1 79 ? -3.762 -13.535 -2.110 1.00 88.94 79 ARG A O 1
ATOM 640 N N . ILE A 1 80 ? -3.471 -15.477 -1.015 1.00 90.88 80 ILE A N 1
ATOM 641 C CA . ILE A 1 80 ? -2.894 -14.887 0.189 1.00 90.88 80 ILE A CA 1
ATOM 642 C C . ILE A 1 80 ? -1.414 -14.597 -0.064 1.00 90.88 80 ILE A C 1
ATOM 644 O O . ILE A 1 80 ? -0.616 -15.517 -0.249 1.00 90.88 80 ILE A O 1
ATOM 648 N N . LEU A 1 81 ? -1.053 -13.317 -0.027 1.00 91.81 81 LEU A N 1
ATOM 649 C CA . LEU A 1 81 ? 0.326 -12.845 -0.073 1.00 91.81 81 LEU A CA 1
ATOM 650 C C . LEU A 1 81 ? 0.660 -12.106 1.222 1.00 91.81 81 LEU A C 1
ATOM 652 O O . LEU A 1 81 ? 0.026 -11.108 1.561 1.00 91.81 81 LEU A O 1
ATOM 656 N N . MET A 1 82 ? 1.691 -12.582 1.918 1.00 91.69 82 MET A N 1
ATOM 657 C CA . MET A 1 82 ? 2.254 -11.934 3.099 1.00 91.69 82 MET A CA 1
ATOM 658 C C . MET A 1 82 ? 3.658 -11.427 2.771 1.00 91.69 82 MET A C 1
ATOM 660 O O . MET A 1 82 ? 4.526 -12.208 2.388 1.00 91.69 82 MET A O 1
ATOM 664 N N . VAL A 1 83 ? 3.877 -10.121 2.932 1.00 90.38 83 VAL A N 1
ATOM 665 C CA . VAL A 1 83 ? 5.183 -9.481 2.730 1.00 90.38 83 VAL A CA 1
ATOM 666 C C . VAL A 1 83 ? 5.673 -8.962 4.072 1.00 90.38 83 VAL A C 1
ATOM 668 O O . VAL A 1 83 ? 5.070 -8.063 4.652 1.00 90.38 83 VAL A O 1
ATOM 671 N N . MET A 1 84 ? 6.766 -9.537 4.567 1.00 89.00 84 MET A N 1
ATOM 672 C CA . MET A 1 84 ? 7.402 -9.113 5.812 1.00 89.00 84 MET A CA 1
ATOM 673 C C . MET A 1 84 ? 8.559 -8.173 5.487 1.00 89.00 84 MET A C 1
ATOM 675 O O . MET A 1 84 ? 9.494 -8.564 4.790 1.00 89.00 84 MET A O 1
ATOM 679 N N . ILE A 1 85 ? 8.502 -6.937 5.985 1.00 86.50 85 ILE A N 1
ATOM 680 C CA . ILE A 1 85 ? 9.580 -5.959 5.805 1.00 86.50 85 ILE A CA 1
ATOM 681 C C . ILE A 1 85 ? 10.449 -5.960 7.074 1.00 86.50 85 ILE A C 1
ATOM 683 O O . ILE A 1 85 ? 9.930 -5.674 8.156 1.00 86.50 85 ILE A O 1
ATOM 687 N N . PRO A 1 86 ? 11.754 -6.277 6.983 1.00 80.94 86 PRO A N 1
ATOM 688 C CA . PRO A 1 86 ? 12.620 -6.397 8.153 1.00 80.94 86 PRO A CA 1
ATOM 689 C C . PRO A 1 86 ? 12.976 -5.017 8.722 1.00 80.94 86 PRO A C 1
ATOM 691 O O . PRO A 1 86 ? 13.864 -4.335 8.214 1.00 80.94 86 PRO A O 1
ATOM 694 N N . ALA A 1 87 ? 12.296 -4.612 9.796 1.00 71.25 87 ALA A N 1
ATOM 695 C CA . ALA A 1 87 ? 12.475 -3.291 10.405 1.00 71.25 87 ALA A CA 1
ATOM 696 C C . ALA A 1 87 ? 13.644 -3.194 11.409 1.00 71.25 87 ALA A C 1
ATOM 698 O O . ALA A 1 87 ? 14.096 -2.090 11.697 1.00 71.25 87 ALA A O 1
ATOM 699 N N . LEU A 1 88 ? 14.113 -4.318 11.970 1.00 70.75 88 LEU A N 1
ATOM 700 C CA . LEU A 1 88 ? 15.167 -4.332 13.002 1.00 70.75 88 LEU A CA 1
ATOM 701 C C . LEU A 1 88 ? 16.577 -4.518 12.429 1.00 70.75 88 LEU A C 1
ATOM 703 O O . LEU A 1 88 ? 17.532 -3.961 12.962 1.00 70.75 88 LEU A O 1
ATOM 707 N N . ASP A 1 89 ? 16.693 -5.269 11.335 1.00 65.62 89 ASP A N 1
ATOM 708 C CA . ASP A 1 89 ? 17.982 -5.618 10.727 1.00 65.62 89 ASP A CA 1
ATOM 709 C C . ASP A 1 89 ? 18.422 -4.623 9.644 1.00 65.62 89 ASP A C 1
ATOM 711 O O . ASP A 1 89 ? 19.530 -4.718 9.117 1.00 65.62 89 ASP A O 1
ATOM 715 N N . THR A 1 90 ? 17.562 -3.662 9.289 1.00 73.62 90 THR A N 1
ATOM 716 C CA . THR A 1 90 ? 17.831 -2.685 8.227 1.00 73.62 90 THR A CA 1
ATOM 717 C C . THR A 1 90 ? 17.610 -1.253 8.694 1.00 73.62 90 THR A C 1
ATOM 719 O O . THR A 1 90 ? 16.939 -0.987 9.690 1.00 73.62 90 THR A O 1
ATOM 722 N N . SER A 1 91 ? 18.196 -0.296 7.970 1.00 81.50 91 SER A N 1
ATOM 723 C CA . SER A 1 91 ? 17.971 1.120 8.254 1.00 81.50 91 SER A CA 1
ATOM 724 C C . SER A 1 91 ? 16.509 1.506 7.984 1.00 81.50 91 SER A C 1
ATOM 726 O O . SER A 1 91 ? 15.850 0.946 7.103 1.00 81.50 91 SER A O 1
ATOM 728 N N . ALA A 1 92 ? 16.011 2.533 8.679 1.00 80.50 92 ALA A N 1
ATOM 729 C CA . ALA A 1 92 ? 14.671 3.067 8.431 1.00 80.50 92 ALA A CA 1
ATOM 730 C C . ALA A 1 92 ? 14.489 3.546 6.976 1.00 80.50 92 ALA A C 1
ATOM 732 O O . ALA A 1 92 ? 13.407 3.402 6.408 1.00 80.50 92 ALA A O 1
ATOM 733 N N . HIS A 1 93 ? 15.554 4.071 6.357 1.00 81.06 93 HIS A N 1
ATOM 734 C CA . HIS A 1 93 ? 15.552 4.476 4.951 1.00 81.06 93 HIS A CA 1
ATOM 735 C C . HIS A 1 93 ? 15.341 3.269 4.025 1.00 81.06 93 HIS A C 1
ATOM 737 O O . HIS A 1 93 ? 14.468 3.299 3.158 1.00 81.06 93 HIS A O 1
ATOM 743 N N . THR A 1 94 ? 16.069 2.177 4.266 1.00 81.12 94 THR A N 1
ATOM 744 C CA . THR A 1 94 ? 15.951 0.922 3.514 1.00 81.12 94 THR A CA 1
ATOM 745 C C . THR A 1 94 ? 14.571 0.284 3.683 1.00 81.12 94 THR A C 1
ATOM 747 O O . THR A 1 94 ? 13.921 -0.040 2.691 1.00 81.12 94 THR A O 1
ATOM 750 N N . THR A 1 95 ? 14.084 0.166 4.923 1.00 82.75 95 THR A N 1
ATOM 751 C CA . THR A 1 95 ? 12.736 -0.345 5.236 1.00 82.75 95 THR A CA 1
ATOM 752 C C . THR A 1 95 ? 11.659 0.459 4.502 1.00 82.75 95 THR A C 1
ATOM 754 O O . THR A 1 95 ? 10.768 -0.110 3.869 1.00 82.75 95 THR A O 1
ATOM 757 N N . SER A 1 96 ? 11.761 1.793 4.539 1.00 86.06 96 SER A N 1
ATOM 758 C CA . SER A 1 96 ? 10.822 2.673 3.845 1.00 86.06 96 SER A CA 1
ATOM 759 C C . SER A 1 96 ? 10.884 2.470 2.331 1.00 86.06 96 SER A C 1
ATOM 761 O O . SER A 1 96 ? 9.846 2.307 1.695 1.00 86.06 96 SER A O 1
ATOM 763 N N . ALA A 1 97 ? 12.084 2.401 1.744 1.00 85.12 97 ALA A N 1
ATOM 764 C CA . ALA A 1 97 ? 12.265 2.174 0.311 1.00 85.12 97 ALA A CA 1
ATOM 765 C C . ALA A 1 97 ? 11.632 0.853 -0.162 1.00 85.12 97 ALA A C 1
ATOM 767 O O . ALA A 1 97 ? 10.924 0.851 -1.171 1.00 85.12 97 ALA A O 1
ATOM 768 N N . LEU A 1 98 ? 11.808 -0.241 0.591 1.00 86.06 98 LEU A N 1
ATOM 769 C CA . LEU A 1 98 ? 11.187 -1.540 0.300 1.00 86.06 98 LEU A CA 1
ATOM 770 C C . LEU A 1 98 ? 9.657 -1.460 0.308 1.00 86.06 98 LEU A C 1
ATOM 772 O O . LEU A 1 98 ? 9.006 -1.874 -0.654 1.00 86.06 98 LEU A O 1
ATOM 776 N N . GLY A 1 99 ? 9.074 -0.878 1.361 1.00 89.06 99 GLY A N 1
ATOM 777 C CA . GLY A 1 99 ? 7.622 -0.725 1.461 1.00 89.06 99 GLY A CA 1
ATOM 778 C C . GLY A 1 99 ? 7.058 0.169 0.356 1.00 89.06 99 GLY A C 1
ATOM 779 O O . GLY A 1 99 ? 6.080 -0.187 -0.303 1.00 89.06 99 GLY A O 1
ATOM 780 N N . ARG A 1 100 ? 7.718 1.297 0.069 1.00 89.25 100 ARG A N 1
ATOM 781 C CA . ARG A 1 100 ? 7.321 2.213 -1.010 1.00 89.25 100 ARG A CA 1
ATOM 782 C C . ARG A 1 100 ? 7.400 1.555 -2.383 1.00 89.25 100 ARG A C 1
ATOM 784 O O . ARG A 1 100 ? 6.520 1.794 -3.213 1.00 89.25 100 ARG A O 1
ATOM 791 N N . MET A 1 101 ? 8.418 0.733 -2.631 1.00 87.88 101 MET A N 1
ATOM 792 C CA . MET A 1 101 ? 8.543 -0.035 -3.868 1.00 87.88 101 MET A CA 1
ATOM 793 C C . MET A 1 101 ? 7.375 -1.014 -4.019 1.00 87.88 101 MET A C 1
ATOM 795 O O . MET A 1 101 ? 6.714 -0.998 -5.057 1.00 87.88 101 MET A O 1
ATOM 799 N N . PHE A 1 102 ? 7.074 -1.801 -2.980 1.00 89.62 102 PHE A N 1
ATOM 800 C CA . PHE A 1 102 ? 5.960 -2.752 -3.004 1.00 89.62 102 PHE A CA 1
ATOM 801 C C . PHE A 1 102 ? 4.619 -2.056 -3.274 1.00 89.62 102 PHE A C 1
ATOM 803 O O . PHE A 1 102 ? 3.882 -2.447 -4.182 1.00 89.62 102 PHE A O 1
ATOM 810 N N . ILE A 1 103 ? 4.330 -0.967 -2.552 1.00 91.50 103 ILE A N 1
ATOM 811 C CA . ILE A 1 103 ? 3.127 -0.160 -2.783 1.00 91.50 103 ILE A CA 1
ATOM 812 C C . ILE A 1 103 ? 3.102 0.386 -4.208 1.00 91.50 103 ILE A C 1
ATOM 814 O O . ILE A 1 103 ? 2.080 0.291 -4.875 1.00 91.50 103 ILE A O 1
ATOM 818 N N . THR A 1 104 ? 4.224 0.898 -4.714 1.00 90.19 104 THR A N 1
ATOM 819 C CA . THR A 1 104 ? 4.303 1.439 -6.077 1.00 90.19 104 THR A CA 1
ATOM 820 C C . THR A 1 104 ? 3.996 0.378 -7.129 1.00 90.19 104 THR A C 1
ATOM 822 O O . THR A 1 104 ? 3.225 0.652 -8.052 1.00 90.19 104 THR A O 1
ATOM 825 N N . GLN A 1 105 ? 4.555 -0.825 -6.987 1.00 89.19 105 GLN A N 1
ATOM 826 C CA . GLN A 1 105 ? 4.307 -1.942 -7.893 1.00 89.19 105 GLN A CA 1
ATOM 827 C C . GLN A 1 105 ? 2.836 -2.368 -7.856 1.00 89.19 105 GLN A C 1
ATOM 829 O O . GLN A 1 105 ? 2.204 -2.476 -8.909 1.00 89.19 105 GLN A O 1
ATOM 834 N N . LYS A 1 106 ? 2.261 -2.515 -6.656 1.00 90.50 106 LYS A N 1
ATOM 835 C CA . LYS A 1 106 ? 0.832 -2.797 -6.467 1.00 90.50 106 LYS A CA 1
ATOM 836 C C . LYS A 1 106 ? -0.039 -1.720 -7.125 1.00 90.50 106 LYS A C 1
ATOM 838 O O . LYS A 1 106 ? -0.917 -2.049 -7.917 1.00 90.50 106 LYS A O 1
ATOM 843 N N . SER A 1 107 ? 0.249 -0.438 -6.892 1.00 88.44 107 SER A N 1
ATOM 844 C CA . SER A 1 107 ? -0.489 0.670 -7.509 1.00 88.44 107 SER A CA 1
ATOM 845 C C . SER A 1 107 ? -0.401 0.651 -9.035 1.00 88.44 107 SER A C 1
ATOM 847 O O . SER A 1 107 ? -1.373 0.987 -9.699 1.00 88.44 107 SER A O 1
ATOM 849 N N . MET A 1 108 ? 0.752 0.292 -9.615 1.00 87.25 108 MET A N 1
ATOM 850 C CA . MET A 1 108 ? 0.908 0.194 -11.075 1.00 87.25 108 MET A CA 1
ATOM 851 C C . MET A 1 108 ? 0.077 -0.945 -11.669 1.00 87.25 108 MET A C 1
ATOM 853 O O . MET A 1 108 ? -0.483 -0.781 -12.753 1.00 87.25 108 MET A O 1
ATOM 857 N N . ILE A 1 109 ? -0.020 -2.075 -10.962 1.00 87.88 109 ILE A N 1
ATOM 858 C CA . ILE A 1 109 ? -0.897 -3.188 -11.343 1.00 87.88 109 ILE A CA 1
ATOM 859 C C . ILE A 1 109 ? -2.354 -2.712 -11.312 1.00 87.88 109 ILE A C 1
ATOM 861 O O . ILE A 1 109 ? -3.021 -2.737 -12.343 1.00 87.88 109 ILE A O 1
ATOM 865 N N . LEU A 1 110 ? -2.797 -2.141 -10.188 1.00 85.50 110 LEU A N 1
ATOM 866 C CA . LEU A 1 110 ? -4.168 -1.645 -10.026 1.00 85.50 110 LEU A CA 1
ATOM 867 C C . LEU A 1 110 ? -4.530 -0.534 -11.021 1.00 85.50 110 LEU A C 1
ATOM 869 O O . LEU A 1 110 ? -5.645 -0.505 -11.532 1.00 85.50 110 LEU A O 1
ATOM 873 N N . ALA A 1 111 ? -3.601 0.373 -11.330 1.00 83.06 111 ALA A N 1
ATOM 874 C CA . ALA A 1 111 ? -3.828 1.446 -12.296 1.00 83.06 111 ALA A CA 1
ATOM 875 C C . ALA A 1 111 ? -4.056 0.908 -13.714 1.00 83.06 111 ALA A C 1
ATOM 877 O O . ALA A 1 111 ? -4.904 1.423 -14.438 1.00 83.06 111 ALA A O 1
ATOM 878 N N . ARG A 1 112 ? -3.323 -0.140 -14.108 1.00 81.00 112 ARG A N 1
ATOM 879 C CA . ARG A 1 112 ? -3.552 -0.825 -15.385 1.00 81.00 112 ARG A CA 1
ATOM 880 C C . ARG A 1 112 ? -4.898 -1.549 -15.390 1.00 81.00 112 ARG A C 1
ATOM 882 O O . ARG A 1 112 ? -5.584 -1.545 -16.412 1.00 81.00 112 ARG A O 1
ATOM 889 N N . ASP A 1 113 ? -5.266 -2.132 -14.258 1.00 76.31 113 ASP A N 1
ATOM 890 C CA . ASP A 1 113 ? -6.507 -2.883 -14.107 1.00 76.31 113 ASP A CA 1
ATOM 891 C C . ASP A 1 113 ? -7.763 -1.999 -14.084 1.00 76.31 113 ASP A C 1
ATOM 893 O O . ASP A 1 113 ? -8.831 -2.448 -14.508 1.00 76.31 113 ASP A O 1
ATOM 897 N N . LEU A 1 114 ? -7.627 -0.737 -13.653 1.00 71.62 114 LEU A N 1
ATOM 898 C CA . LEU A 1 114 ? -8.655 0.314 -13.722 1.00 71.62 114 LEU A CA 1
ATOM 899 C C . LEU A 1 114 ? -8.979 0.736 -15.171 1.00 71.62 114 LEU A C 1
ATOM 901 O O . LEU A 1 114 ? -9.882 1.536 -15.402 1.00 71.62 114 LEU A O 1
ATOM 905 N N . GLY A 1 115 ? -8.275 0.163 -16.146 1.00 67.06 115 GLY A N 1
ATOM 906 C CA . GLY A 1 115 ? -8.610 0.213 -17.557 1.00 67.06 115 GLY A CA 1
ATOM 907 C C . GLY A 1 115 ? -7.666 1.088 -18.363 1.00 67.06 115 GLY A C 1
ATOM 908 O O . GLY A 1 115 ? -7.499 2.278 -18.118 1.00 67.06 115 GLY A O 1
ATOM 909 N N . TYR A 1 116 ? -7.060 0.476 -19.379 1.00 65.50 116 TYR A N 1
ATOM 910 C CA . TYR A 1 116 ? -6.262 1.165 -20.398 1.00 65.50 116 TYR A CA 1
ATOM 911 C C . TYR A 1 116 ? -7.020 1.328 -21.725 1.00 65.50 116 TYR A C 1
ATOM 913 O O . TYR A 1 116 ? -6.543 2.007 -22.634 1.00 65.50 116 TYR A O 1
ATOM 921 N N . ARG A 1 117 ? -8.177 0.666 -21.867 1.00 64.44 117 ARG A N 1
ATOM 922 C CA . ARG A 1 117 ? -9.022 0.737 -23.061 1.00 64.44 117 ARG A CA 1
ATOM 923 C C . ARG A 1 117 ? -10.081 1.811 -22.859 1.00 64.44 117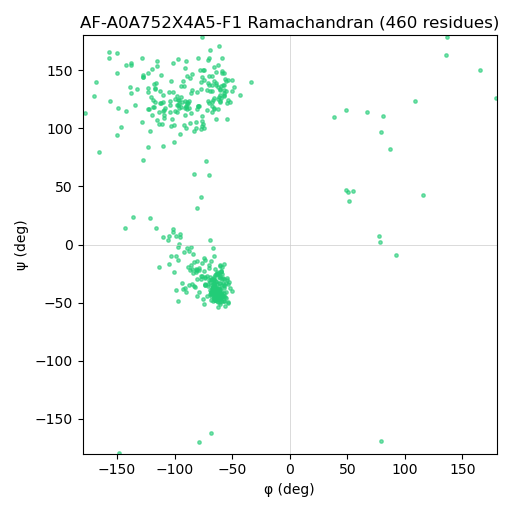 ARG A C 1
ATOM 925 O O . ARG A 1 117 ? -10.846 1.744 -21.906 1.00 64.44 117 ARG A O 1
ATOM 932 N N . LEU A 1 118 ? -10.108 2.779 -23.772 1.00 64.62 118 LEU A N 1
ATOM 933 C CA . LEU A 1 118 ? -11.089 3.869 -23.780 1.00 64.62 118 LEU A CA 1
ATOM 934 C C . LEU A 1 118 ? -12.480 3.411 -24.247 1.00 64.62 118 LEU A C 1
ATOM 936 O O . LEU A 1 118 ? -13.472 4.049 -23.917 1.00 64.62 118 LEU A O 1
ATOM 940 N N . GLU A 1 119 ? -12.552 2.311 -24.998 1.00 70.69 119 GLU A N 1
ATOM 941 C CA . GLU A 1 119 ? -13.780 1.797 -25.605 1.00 70.69 119 GLU A CA 1
ATOM 942 C C . GLU A 1 119 ? -13.981 0.318 -25.245 1.00 70.69 119 GLU A C 1
ATOM 944 O O . GLU A 1 119 ? -13.019 -0.454 -25.165 1.00 70.69 119 GLU A O 1
ATOM 949 N N . GLY A 1 120 ? -15.239 -0.079 -25.042 1.00 74.38 120 GLY A N 1
ATOM 950 C CA . GLY A 1 120 ? -15.637 -1.449 -24.719 1.00 74.38 120 GLY A CA 1
ATOM 951 C C . GLY A 1 120 ? -16.679 -1.517 -23.605 1.00 74.38 120 GLY A C 1
ATOM 952 O O . GLY A 1 120 ? -17.094 -0.500 -23.053 1.00 74.38 120 GLY A O 1
ATOM 953 N N . THR A 1 121 ? -17.117 -2.733 -23.277 1.00 70.56 121 THR A N 1
ATOM 954 C CA . THR A 1 121 ? -17.952 -2.966 -22.091 1.00 70.56 121 THR A CA 1
ATOM 955 C C . THR A 1 121 ? -17.127 -2.796 -20.813 1.00 70.56 121 THR A C 1
ATOM 957 O O . THR A 1 121 ? -15.909 -2.957 -20.842 1.00 70.56 121 THR A O 1
ATOM 960 N N . ASP A 1 122 ? -17.769 -2.548 -19.668 1.00 65.06 122 ASP A N 1
ATOM 961 C CA . ASP A 1 122 ? -17.098 -2.513 -18.357 1.00 65.06 122 ASP A CA 1
ATOM 962 C C . ASP A 1 122 ? -16.227 -3.751 -18.108 1.00 65.06 122 ASP A C 1
ATOM 964 O O . ASP A 1 122 ? -15.128 -3.635 -17.573 1.00 65.06 122 ASP A O 1
ATOM 968 N N . SER A 1 123 ? -16.699 -4.934 -18.514 1.00 65.56 123 SER A N 1
ATOM 969 C CA . SER A 1 123 ? -15.927 -6.173 -18.416 1.00 65.56 123 SER A CA 1
ATOM 970 C C . SER A 1 123 ? -14.714 -6.194 -19.338 1.00 65.56 123 SER A C 1
ATOM 972 O O . SER A 1 123 ? -13.731 -6.832 -18.997 1.00 65.56 123 SER A O 1
ATOM 974 N N . ASP A 1 124 ? -14.746 -5.519 -20.486 1.00 66.00 124 ASP A N 1
ATOM 975 C CA . ASP A 1 124 ? -13.617 -5.469 -21.422 1.00 66.00 124 ASP A CA 1
ATOM 976 C C . ASP A 1 124 ? -12.604 -4.382 -21.064 1.00 66.00 124 ASP A C 1
ATOM 978 O O . ASP A 1 124 ? -11.403 -4.573 -21.283 1.00 66.00 124 ASP A O 1
ATOM 982 N N . ALA A 1 125 ? -13.096 -3.264 -20.526 1.00 67.31 125 ALA A N 1
ATOM 983 C CA . ALA A 1 125 ? -12.310 -2.110 -20.125 1.00 67.31 125 ALA A CA 1
ATOM 984 C C . ALA A 1 125 ? -11.622 -2.324 -18.770 1.00 67.31 125 ALA A C 1
ATOM 986 O O . ALA A 1 125 ? -10.450 -1.979 -18.642 1.00 67.31 125 ALA A O 1
ATOM 987 N N . LEU A 1 126 ? -12.305 -2.932 -17.792 1.00 68.88 126 LEU A N 1
ATOM 988 C CA . LEU A 1 126 ? -11.801 -3.137 -16.430 1.00 68.88 126 LEU A CA 1
ATOM 989 C C . LEU A 1 126 ? -11.360 -4.589 -16.231 1.00 68.88 126 LEU A C 1
ATOM 991 O O . LEU A 1 126 ? -12.178 -5.486 -16.022 1.00 68.88 126 LEU A O 1
ATOM 995 N N . GLU A 1 127 ? -10.048 -4.825 -16.272 1.00 71.31 127 GLU A N 1
ATOM 996 C CA . GLU A 1 127 ? -9.477 -6.173 -16.177 1.00 71.31 127 GLU A CA 1
ATOM 997 C C . GLU A 1 127 ? -9.759 -6.813 -14.810 1.00 71.31 127 GLU A C 1
ATOM 999 O O . GLU A 1 127 ? -10.163 -7.970 -14.757 1.00 71.31 127 GLU A O 1
ATOM 1004 N N . VAL A 1 128 ? -9.690 -6.044 -13.719 1.00 65.12 128 VAL A N 1
ATOM 1005 C CA . VAL A 1 128 ? -10.005 -6.549 -12.369 1.00 65.12 128 VAL A CA 1
ATOM 1006 C C . VAL A 1 128 ? -11.458 -6.999 -12.225 1.00 65.12 128 VAL A C 1
ATOM 1008 O O . VAL A 1 128 ? -11.712 -7.995 -11.551 1.00 65.12 128 VAL A O 1
ATOM 1011 N N . LYS A 1 129 ? -12.422 -6.358 -12.904 1.00 68.62 129 LYS A N 1
ATOM 1012 C CA . LYS A 1 129 ? -13.825 -6.806 -12.844 1.00 68.62 129 LYS A CA 1
ATOM 1013 C C . LYS A 1 129 ? -14.014 -8.205 -13.439 1.00 68.62 129 LYS A C 1
ATOM 1015 O O . LYS A 1 129 ? -14.947 -8.896 -13.036 1.00 68.62 129 LYS A O 1
ATOM 1020 N N . LYS A 1 130 ? -13.139 -8.644 -14.354 1.00 71.44 130 LYS A N 1
ATOM 1021 C CA . LYS A 1 130 ? -13.164 -10.015 -14.904 1.00 71.44 130 LYS A CA 1
ATOM 1022 C C . LYS A 1 130 ? -12.849 -11.063 -13.843 1.00 71.44 130 LYS A C 1
ATOM 1024 O O . LYS A 1 130 ? -13.379 -12.166 -13.904 1.00 71.44 130 LYS A O 1
ATOM 1029 N N . TYR A 1 131 ? -11.999 -10.699 -12.891 1.00 71.62 131 TYR A N 1
ATOM 1030 C CA . TYR A 1 131 ? -11.507 -11.562 -11.824 1.00 71.62 131 TYR A CA 1
ATOM 1031 C C . TYR A 1 131 ? -12.219 -11.313 -10.489 1.00 71.62 131 TYR A C 1
ATOM 1033 O O . TYR A 1 131 ? -11.772 -11.768 -9.441 1.00 71.62 131 TYR A O 1
ATOM 1041 N N . LYS A 1 132 ? -13.342 -10.586 -10.515 1.00 70.50 132 LYS A N 1
ATOM 1042 C CA . LYS A 1 132 ? -14.101 -10.244 -9.316 1.00 70.50 132 LYS A CA 1
ATOM 1043 C C . LYS A 1 132 ? -14.625 -11.511 -8.626 1.00 70.50 132 LYS A C 1
ATOM 1045 O O . LYS A 1 132 ? -15.463 -12.229 -9.174 1.00 70.50 132 LYS A O 1
ATOM 1050 N N . GLY A 1 133 ? -14.162 -11.738 -7.398 1.00 74.06 133 GLY A N 1
ATOM 1051 C CA . GLY A 1 133 ? -14.676 -12.767 -6.497 1.00 74.06 133 GLY A CA 1
ATOM 1052 C C . GLY A 1 133 ? -16.019 -12.398 -5.852 1.00 74.06 133 GLY A C 1
ATOM 1053 O O . GLY A 1 133 ? -16.572 -11.315 -6.053 1.00 74.06 133 GLY A O 1
ATOM 1054 N N . ARG A 1 134 ? -16.559 -13.314 -5.036 1.00 82.06 134 ARG A N 1
ATOM 1055 C CA . ARG A 1 134 ? -17.774 -13.064 -4.230 1.00 82.06 134 ARG A CA 1
ATOM 1056 C C . ARG A 1 134 ? -17.540 -11.993 -3.160 1.00 82.06 134 ARG A C 1
ATOM 1058 O O . ARG A 1 134 ? -18.468 -11.265 -2.815 1.00 82.06 134 ARG A O 1
ATOM 1065 N N . PHE A 1 135 ? -16.325 -11.938 -2.629 1.00 83.81 135 PHE A N 1
ATOM 1066 C CA . PHE A 1 135 ? -15.914 -11.036 -1.563 1.00 83.81 135 PHE A CA 1
ATOM 1067 C C . PHE A 1 135 ? -14.852 -10.064 -2.081 1.00 83.81 135 PHE A C 1
ATOM 1069 O O . PHE A 1 135 ? -14.157 -10.392 -3.044 1.00 83.81 135 PHE A O 1
ATOM 1076 N N . PRO A 1 136 ? -14.742 -8.868 -1.481 1.00 86.31 136 PRO A N 1
ATOM 1077 C CA . PRO A 1 136 ? -13.704 -7.927 -1.859 1.00 86.31 136 PRO A CA 1
ATOM 1078 C C . PRO A 1 136 ? -12.317 -8.444 -1.467 1.00 86.31 136 PRO A C 1
ATOM 1080 O O . PRO A 1 136 ? -12.157 -9.029 -0.394 1.00 86.31 136 PRO A O 1
ATOM 1083 N N . TYR A 1 137 ? -11.309 -8.155 -2.291 1.00 87.62 137 TYR A N 1
ATOM 1084 C CA . TYR A 1 137 ? -9.919 -8.468 -1.961 1.00 87.62 137 TYR A CA 1
ATOM 1085 C C . TYR A 1 137 ? -9.465 -7.605 -0.777 1.00 87.62 137 TYR A C 1
ATOM 1087 O O . TYR A 1 137 ? -9.537 -6.369 -0.825 1.00 87.62 137 TYR A O 1
ATOM 1095 N N . LEU A 1 138 ? -9.014 -8.247 0.303 1.00 90.50 138 LEU A N 1
ATOM 1096 C CA . LEU A 1 138 ? -8.590 -7.566 1.525 1.00 90.50 138 LEU A CA 1
ATOM 1097 C C . LEU A 1 138 ? -7.098 -7.228 1.449 1.00 90.50 138 LEU A C 1
ATOM 1099 O O . LEU A 1 138 ? -6.245 -8.111 1.415 1.00 90.50 138 LEU A O 1
ATOM 1103 N N . CYS A 1 139 ? -6.773 -5.937 1.462 1.00 91.81 139 CYS A N 1
ATOM 1104 C CA . CYS A 1 139 ? -5.398 -5.455 1.476 1.00 91.81 139 CYS A CA 1
ATOM 1105 C C . CYS A 1 139 ? -5.091 -4.804 2.824 1.00 91.81 139 CYS A C 1
ATOM 1107 O O . CYS A 1 139 ? -5.496 -3.669 3.084 1.00 91.81 139 CYS A O 1
ATOM 1109 N N . PHE A 1 140 ? -4.360 -5.534 3.664 1.00 94.00 140 PHE A N 1
ATOM 1110 C CA . PHE A 1 140 ? -3.863 -5.050 4.946 1.00 94.00 140 PHE A CA 1
ATOM 1111 C C . PHE A 1 140 ? -2.494 -4.407 4.760 1.00 94.00 140 PHE A C 1
ATOM 1113 O O . PHE A 1 140 ? -1.558 -5.056 4.297 1.00 94.00 140 PHE A O 1
ATOM 1120 N N . LEU A 1 141 ? -2.385 -3.134 5.123 1.00 93.00 141 LEU A N 1
ATOM 1121 C CA . LEU A 1 141 ? -1.125 -2.410 5.180 1.00 93.00 141 LEU A CA 1
ATOM 1122 C C . LEU A 1 141 ? -0.845 -2.084 6.644 1.00 93.00 141 LEU A C 1
ATOM 1124 O O . LEU A 1 141 ? -1.497 -1.210 7.218 1.00 93.00 141 LEU A O 1
ATOM 1128 N N . ASP A 1 142 ? 0.079 -2.830 7.244 1.00 92.12 142 ASP A N 1
ATOM 1129 C CA . ASP A 1 142 ? 0.521 -2.603 8.620 1.00 92.12 142 ASP A CA 1
ATOM 1130 C C . ASP A 1 142 ? 1.616 -1.540 8.689 1.00 92.12 142 ASP A C 1
ATOM 1132 O O . ASP A 1 142 ? 2.411 -1.422 7.762 1.00 92.12 142 ASP A O 1
ATOM 1136 N N . GLU A 1 143 ? 1.651 -0.762 9.766 1.00 89.50 143 GLU A N 1
ATOM 1137 C CA . GLU A 1 143 ? 2.629 0.303 10.008 1.00 89.50 143 GLU A CA 1
ATOM 1138 C C . GLU A 1 143 ? 2.812 1.272 8.816 1.00 89.50 143 GLU A C 1
ATOM 1140 O O . GLU A 1 143 ? 3.926 1.624 8.419 1.00 89.50 143 GLU A O 1
ATOM 1145 N N . VAL A 1 144 ? 1.703 1.739 8.229 1.00 90.38 144 VAL A N 1
ATOM 1146 C CA . VAL A 1 144 ? 1.698 2.591 7.020 1.00 90.38 144 VAL A CA 1
ATOM 1147 C C . VAL A 1 144 ? 2.558 3.847 7.178 1.00 90.38 144 VAL A C 1
ATOM 1149 O O . VAL A 1 144 ? 3.151 4.312 6.205 1.00 90.38 144 VAL A O 1
ATOM 1152 N N . GLY A 1 145 ? 2.691 4.378 8.397 1.00 88.38 145 GLY A N 1
ATOM 1153 C CA . GLY A 1 145 ? 3.559 5.521 8.687 1.00 88.38 145 GLY A CA 1
ATOM 1154 C C . GLY A 1 145 ? 5.041 5.293 8.353 1.00 88.38 145 GLY A C 1
ATOM 1155 O O . GLY A 1 145 ? 5.761 6.256 8.104 1.00 88.38 145 GLY A O 1
ATOM 1156 N N . ALA A 1 146 ? 5.525 4.048 8.295 1.00 87.25 146 ALA A N 1
ATOM 1157 C CA . ALA A 1 146 ? 6.921 3.751 7.966 1.00 87.25 146 ALA A CA 1
ATOM 1158 C C . ALA A 1 146 ? 7.244 3.861 6.462 1.00 87.25 146 ALA A C 1
ATOM 1160 O O . ALA A 1 146 ? 8.377 4.180 6.092 1.00 87.25 146 ALA A O 1
ATOM 1161 N N . TYR A 1 147 ? 6.270 3.610 5.586 1.00 89.88 147 TYR A N 1
ATOM 1162 C CA . TYR A 1 147 ? 6.480 3.526 4.132 1.00 89.88 147 TYR A CA 1
ATOM 1163 C C . TYR A 1 147 ? 5.403 4.252 3.319 1.00 89.88 147 TYR A C 1
ATOM 1165 O O . TYR A 1 147 ? 5.187 3.950 2.143 1.00 89.88 147 TYR A O 1
ATOM 1173 N N . TYR A 1 148 ? 4.733 5.231 3.926 1.00 90.88 148 TYR A N 1
ATOM 1174 C CA . TYR A 1 148 ? 3.675 5.986 3.269 1.00 90.88 148 TYR A CA 1
ATOM 1175 C C . TYR A 1 148 ? 4.136 6.590 1.930 1.00 90.88 148 TYR A C 1
ATOM 1177 O O . TYR A 1 148 ? 5.260 7.084 1.792 1.00 90.88 148 TYR A O 1
ATOM 1185 N N . THR A 1 149 ? 3.232 6.571 0.946 1.00 88.69 149 THR A N 1
ATOM 1186 C CA . THR A 1 149 ? 3.355 7.304 -0.320 1.00 88.69 149 THR A CA 1
ATOM 1187 C C . THR A 1 149 ? 2.014 7.926 -0.678 1.00 88.69 149 THR A C 1
ATOM 1189 O O . THR A 1 149 ? 0.963 7.373 -0.349 1.00 88.69 149 THR A O 1
ATOM 1192 N N . ASP A 1 150 ? 2.028 9.013 -1.451 1.00 85.94 150 ASP A N 1
ATOM 1193 C CA . ASP A 1 150 ? 0.791 9.626 -1.956 1.00 85.94 150 ASP A CA 1
ATOM 1194 C C . ASP A 1 150 ? -0.032 8.667 -2.840 1.00 85.94 150 ASP A C 1
ATOM 1196 O O . ASP A 1 150 ? -1.240 8.849 -3.004 1.00 85.94 150 ASP A O 1
ATOM 1200 N N . ARG A 1 151 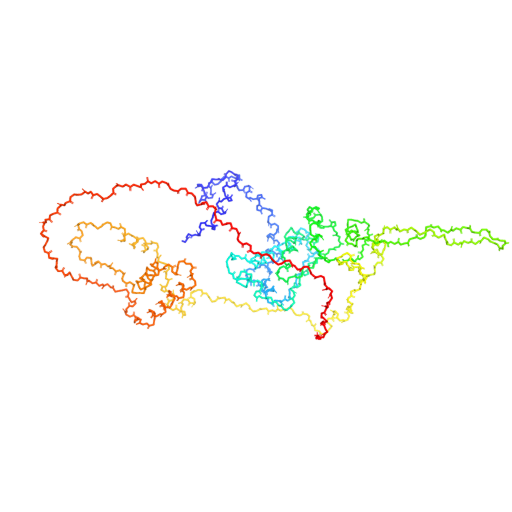? 0.578 7.588 -3.356 1.00 86.94 151 ARG A N 1
ATOM 1201 C CA . ARG A 1 151 ? -0.153 6.541 -4.079 1.00 86.94 151 ARG A CA 1
ATOM 1202 C C . ARG A 1 151 ? -1.148 5.799 -3.192 1.00 86.94 151 ARG A C 1
ATOM 1204 O O . ARG A 1 151 ? -2.200 5.428 -3.693 1.00 86.94 151 ARG A O 1
ATOM 1211 N N . ILE A 1 152 ? -0.883 5.653 -1.891 1.00 89.81 152 ILE A N 1
ATOM 1212 C CA . ILE A 1 152 ? -1.830 5.032 -0.949 1.00 89.81 152 ILE A CA 1
ATOM 1213 C C . ILE A 1 152 ? -3.119 5.856 -0.865 1.00 89.81 152 ILE A C 1
ATOM 1215 O O . ILE A 1 152 ? -4.210 5.292 -0.849 1.00 89.81 152 ILE A O 1
ATOM 1219 N N . ALA A 1 153 ? -3.024 7.190 -0.865 1.00 85.69 153 ALA A N 1
ATOM 1220 C CA . ALA A 1 153 ? -4.206 8.054 -0.867 1.00 85.69 153 ALA A CA 1
ATOM 1221 C C . ALA A 1 153 ? -5.009 7.937 -2.172 1.00 85.69 153 ALA A C 1
ATOM 1223 O O . ALA A 1 153 ? -6.245 7.904 -2.146 1.00 85.69 153 ALA A O 1
ATOM 1224 N N . VAL A 1 154 ? -4.318 7.829 -3.312 1.00 83.94 154 VAL A N 1
ATOM 1225 C CA . VAL A 1 154 ? -4.962 7.574 -4.608 1.00 83.94 154 VAL A CA 1
ATOM 1226 C C . VAL A 1 154 ? -5.647 6.208 -4.601 1.00 83.94 154 VAL A C 1
ATOM 1228 O O . VAL A 1 154 ? -6.817 6.120 -4.970 1.00 83.94 154 VAL A O 1
ATOM 1231 N N . GLU A 1 155 ? -4.975 5.164 -4.111 1.00 86.75 155 GLU A N 1
ATOM 1232 C CA . GLU A 1 155 ? -5.563 3.834 -3.944 1.00 86.75 155 GLU A CA 1
ATOM 1233 C C . GLU A 1 155 ? -6.818 3.900 -3.070 1.00 86.75 155 GLU A C 1
ATOM 1235 O O . GLU A 1 155 ? -7.886 3.504 -3.523 1.00 86.75 155 GLU A O 1
ATOM 1240 N N . ALA A 1 156 ? -6.743 4.495 -1.876 1.00 85.81 156 ALA A N 1
ATOM 1241 C CA . ALA A 1 156 ? -7.882 4.637 -0.964 1.00 85.81 156 ALA A CA 1
ATOM 1242 C C . ALA A 1 156 ? -9.102 5.324 -1.610 1.00 85.81 156 ALA A C 1
ATOM 1244 O O . ALA A 1 156 ? -10.247 5.056 -1.235 1.00 85.81 156 ALA A O 1
ATOM 1245 N N . THR A 1 157 ? -8.869 6.194 -2.595 1.00 81.50 157 THR A N 1
ATOM 1246 C CA . THR A 1 157 ? -9.932 6.869 -3.348 1.00 81.50 157 THR A CA 1
ATOM 1247 C C . THR A 1 157 ? -10.520 5.971 -4.438 1.00 81.50 157 THR A C 1
ATOM 1249 O O . THR A 1 157 ? -11.741 5.916 -4.592 1.00 81.50 157 THR A O 1
ATOM 1252 N N . GLN A 1 158 ? -9.667 5.273 -5.193 1.00 79.62 158 GLN A N 1
ATOM 1253 C CA . GLN A 1 158 ? -10.036 4.595 -6.442 1.00 79.62 158 GLN A CA 1
ATOM 1254 C C . GLN A 1 158 ? -10.474 3.137 -6.250 1.00 79.62 158 GLN A C 1
ATOM 1256 O O . GLN A 1 158 ? -11.408 2.675 -6.910 1.00 79.62 158 GLN A O 1
ATOM 1261 N N . VAL A 1 159 ? -9.841 2.408 -5.326 1.00 78.25 159 VAL A N 1
ATOM 1262 C CA . VAL A 1 159 ? -9.963 0.940 -5.223 1.00 78.25 159 VAL A CA 1
ATOM 1263 C C . VAL A 1 159 ? -11.348 0.466 -4.771 1.00 78.25 159 VAL A C 1
ATOM 1265 O O . VAL A 1 159 ? -11.703 -0.691 -4.975 1.00 78.25 159 VAL A O 1
ATOM 1268 N N . ARG A 1 160 ? -12.188 1.369 -4.247 1.00 69.94 160 ARG A N 1
ATOM 1269 C CA . ARG A 1 160 ? -13.597 1.075 -3.932 1.00 69.94 160 ARG A CA 1
ATOM 1270 C C . ARG A 1 160 ? -14.377 0.579 -5.154 1.00 69.94 160 ARG A C 1
ATOM 1272 O O . ARG A 1 160 ? -15.250 -0.267 -5.015 1.00 69.94 160 ARG A O 1
ATOM 1279 N N . SER A 1 161 ? -14.058 1.102 -6.341 1.00 72.31 161 SER A N 1
ATOM 1280 C CA . SER A 1 161 ? -14.688 0.707 -7.613 1.00 72.31 161 SER A CA 1
ATOM 1281 C C . SER A 1 161 ? -14.250 -0.674 -8.119 1.00 72.31 161 SER A C 1
ATOM 1283 O O . SER A 1 161 ? -14.884 -1.228 -9.017 1.00 72.31 161 SER A O 1
ATOM 1285 N N . LEU A 1 162 ? -13.184 -1.220 -7.529 1.00 73.44 162 LEU A N 1
ATOM 1286 C CA . LEU A 1 162 ? -12.529 -2.467 -7.911 1.00 73.44 162 LEU A CA 1
ATOM 1287 C C . LEU A 1 162 ? -12.848 -3.627 -6.948 1.00 73.44 162 LEU A C 1
ATOM 1289 O O . LEU A 1 162 ? -12.230 -4.678 -7.057 1.00 73.44 162 LEU A O 1
ATOM 1293 N N . ASP A 1 163 ? -13.774 -3.434 -6.000 1.00 79.69 163 ASP A N 1
ATOM 1294 C CA . ASP A 1 163 ? -14.063 -4.375 -4.904 1.00 79.69 163 ASP A CA 1
ATOM 1295 C C . ASP A 1 163 ? -12.819 -4.733 -4.076 1.00 79.69 163 ASP A C 1
ATOM 1297 O O . ASP A 1 163 ? -12.576 -5.886 -3.734 1.00 79.69 163 ASP A O 1
ATOM 1301 N N . PHE A 1 164 ? -12.032 -3.721 -3.716 1.00 85.62 164 PHE A N 1
ATOM 1302 C CA . PHE A 1 164 ? -10.969 -3.859 -2.722 1.00 85.62 164 PHE A CA 1
ATOM 1303 C C . PHE A 1 164 ? -11.408 -3.259 -1.396 1.00 85.62 164 PHE A C 1
ATOM 1305 O O . PHE A 1 164 ? -11.963 -2.157 -1.346 1.00 85.62 164 PHE A O 1
ATOM 1312 N N . ALA A 1 165 ? -11.046 -3.935 -0.312 1.00 88.69 165 ALA A N 1
ATOM 1313 C CA . ALA A 1 165 ? -11.030 -3.341 1.012 1.00 88.69 165 ALA A CA 1
ATOM 1314 C C . ALA A 1 165 ? -9.582 -3.007 1.380 1.00 88.69 165 ALA A C 1
ATOM 1316 O O . ALA A 1 165 ? -8.768 -3.893 1.637 1.00 88.69 165 ALA A O 1
ATOM 1317 N N . LEU A 1 166 ? -9.260 -1.715 1.393 1.00 90.75 166 LEU A N 1
ATOM 1318 C CA . LEU A 1 166 ? -7.964 -1.227 1.849 1.00 90.75 166 LEU A CA 1
ATOM 1319 C C . LEU A 1 166 ? -8.030 -0.934 3.350 1.00 90.75 166 LEU A C 1
ATOM 1321 O O . LEU A 1 166 ? -8.798 -0.072 3.781 1.00 90.75 166 LEU A O 1
ATOM 1325 N N . ILE A 1 167 ? -7.220 -1.646 4.130 1.00 92.75 167 ILE A N 1
ATOM 1326 C CA . ILE A 1 167 ? -7.163 -1.552 5.588 1.00 92.75 167 ILE A CA 1
ATOM 1327 C C . ILE A 1 167 ? -5.782 -1.020 5.957 1.00 92.75 167 ILE A C 1
ATOM 1329 O O . ILE A 1 167 ? -4.775 -1.710 5.812 1.00 92.75 167 ILE A O 1
ATOM 1333 N N . LEU A 1 168 ? -5.748 0.239 6.387 1.00 93.12 168 LEU A N 1
ATOM 1334 C CA . LEU A 1 168 ? -4.529 0.949 6.760 1.00 93.12 168 LEU A CA 1
ATOM 1335 C C . LEU A 1 168 ? -4.391 0.935 8.278 1.00 93.12 168 LEU A C 1
ATOM 1337 O O . LEU A 1 168 ? -5.300 1.386 8.976 1.00 93.12 168 LEU A O 1
ATOM 1341 N N . MET A 1 169 ? -3.259 0.448 8.771 1.00 92.81 169 MET A N 1
ATOM 1342 C CA . MET A 1 169 ? -2.935 0.421 10.193 1.00 92.81 169 MET A CA 1
ATOM 1343 C C . MET A 1 169 ? -1.709 1.300 10.437 1.00 92.81 169 MET A C 1
ATOM 1345 O O . MET A 1 169 ? -0.740 1.284 9.676 1.00 92.81 169 MET A O 1
ATOM 1349 N N . ALA A 1 170 ? -1.786 2.129 11.470 1.00 89.69 170 ALA A N 1
ATOM 1350 C CA . ALA A 1 170 ? -0.717 3.021 11.891 1.00 89.69 170 ALA A CA 1
ATOM 1351 C C . ALA A 1 170 ? -0.815 3.226 13.404 1.00 89.69 170 ALA A C 1
ATOM 1353 O O . ALA A 1 170 ? -1.918 3.230 13.951 1.00 89.69 170 ALA A O 1
ATOM 1354 N N . GLN A 1 171 ? 0.332 3.405 14.062 1.00 86.62 171 GLN A N 1
ATOM 1355 C CA . GLN A 1 171 ? 0.385 3.681 15.501 1.00 86.62 171 GLN A CA 1
ATOM 1356 C C . GLN A 1 171 ? -0.106 5.090 15.824 1.00 86.62 171 GLN A C 1
ATOM 1358 O O . GLN A 1 171 ? -0.890 5.283 16.750 1.00 86.62 171 GLN A O 1
ATOM 1363 N N . ASP A 1 172 ? 0.342 6.067 15.040 1.00 83.94 172 ASP A N 1
ATOM 1364 C CA . ASP A 1 172 ? -0.017 7.465 15.196 1.00 83.94 172 ASP A CA 1
ATOM 1365 C C . ASP A 1 172 ? -0.179 8.149 13.827 1.00 83.94 172 ASP A C 1
ATOM 1367 O O . ASP A 1 172 ? 0.343 7.718 12.790 1.00 83.94 172 ASP A O 1
ATOM 1371 N N . GLN A 1 173 ? -0.991 9.203 13.807 1.00 85.88 173 GLN A N 1
ATOM 1372 C CA . GLN A 1 173 ? -1.197 10.031 12.624 1.00 85.88 173 GLN A CA 1
ATOM 1373 C C . GLN A 1 173 ? 0.051 10.872 12.326 1.00 85.88 173 GLN A C 1
ATOM 1375 O O . GLN A 1 173 ? 0.378 11.108 11.162 1.00 85.88 173 GLN A O 1
ATOM 1380 N N . GLU A 1 174 ? 0.758 11.300 13.370 1.00 86.50 174 GLU A N 1
ATOM 1381 C CA . GLU A 1 174 ? 1.953 12.133 13.295 1.00 86.50 174 GLU A CA 1
ATOM 1382 C C . GLU A 1 174 ? 3.069 11.499 12.441 1.00 86.50 174 GLU A C 1
ATOM 1384 O O . GLU A 1 174 ? 3.723 12.197 11.663 1.00 86.50 174 GLU A O 1
ATOM 1389 N N . ARG A 1 175 ? 3.262 10.175 12.491 1.00 85.81 175 ARG A N 1
ATOM 1390 C CA . ARG A 1 175 ? 4.249 9.480 11.652 1.00 85.81 175 ARG A CA 1
ATOM 1391 C C . ARG A 1 175 ? 3.891 9.532 10.169 1.00 85.81 175 ARG A C 1
ATOM 1393 O O . ARG A 1 175 ? 4.793 9.647 9.343 1.00 85.81 175 ARG A O 1
ATOM 1400 N N . ILE A 1 176 ? 2.602 9.509 9.819 1.00 87.38 176 ILE A N 1
ATOM 1401 C CA . ILE A 1 176 ? 2.144 9.704 8.431 1.00 87.38 176 ILE A CA 1
ATOM 1402 C C . ILE A 1 176 ? 2.383 11.158 8.000 1.00 87.38 176 ILE A C 1
ATOM 1404 O O . ILE A 1 176 ? 2.885 11.399 6.903 1.00 87.38 176 ILE A O 1
ATOM 1408 N N . GLU A 1 177 ? 2.093 12.128 8.870 1.00 87.50 177 GLU A N 1
ATOM 1409 C CA . GLU A 1 177 ? 2.375 13.554 8.630 1.00 87.50 177 GLU A CA 1
ATOM 1410 C C . GLU A 1 177 ? 3.876 13.848 8.471 1.00 87.50 177 GLU A C 1
ATOM 1412 O O . GLU A 1 177 ? 4.245 14.793 7.784 1.00 87.50 177 GLU A O 1
ATOM 1417 N N . GLY A 1 178 ? 4.760 13.018 9.031 1.00 85.31 178 GLY A N 1
ATOM 1418 C CA . GLY A 1 178 ? 6.201 13.091 8.770 1.00 85.31 178 GLY A CA 1
ATOM 1419 C C . GLY A 1 178 ? 6.613 12.659 7.354 1.00 85.31 178 GLY A C 1
ATOM 1420 O O . GLY A 1 178 ? 7.720 12.972 6.921 1.00 85.31 178 GLY A O 1
ATOM 1421 N N . GLN A 1 179 ? 5.748 11.942 6.628 1.00 83.69 179 GLN A N 1
ATOM 1422 C CA . GLN A 1 179 ? 6.027 11.399 5.290 1.00 83.69 179 GLN A CA 1
ATOM 1423 C C . GLN A 1 179 ? 5.342 12.170 4.153 1.00 83.69 179 GLN A C 1
ATOM 1425 O O . GLN A 1 179 ? 5.713 11.998 2.991 1.00 83.69 179 GLN A O 1
ATOM 1430 N N . THR A 1 180 ? 4.331 12.988 4.450 1.00 86.12 180 THR A N 1
ATOM 1431 C CA . THR A 1 180 ? 3.563 13.746 3.451 1.00 86.12 180 THR A CA 1
ATOM 1432 C C . THR A 1 180 ? 3.064 15.071 4.024 1.00 86.12 180 THR A C 1
ATOM 1434 O O . THR A 1 180 ? 3.333 15.423 5.165 1.00 86.12 180 THR A O 1
ATOM 1437 N N . THR A 1 181 ? 2.336 15.851 3.231 1.00 85.69 181 THR A N 1
ATOM 1438 C CA . THR A 1 181 ? 1.734 17.098 3.714 1.00 85.69 181 THR A CA 1
ATOM 1439 C C . THR A 1 181 ? 0.514 16.826 4.596 1.00 85.69 181 THR A C 1
ATOM 1441 O O . THR A 1 181 ? -0.242 15.884 4.357 1.00 85.69 181 THR A O 1
ATOM 1444 N N . ALA A 1 182 ? 0.249 17.713 5.560 1.00 84.00 182 ALA A N 1
ATOM 1445 C CA . ALA A 1 182 ? -0.951 17.637 6.400 1.00 84.00 182 ALA A CA 1
ATOM 1446 C C . ALA A 1 182 ? -2.253 17.568 5.573 1.00 84.00 182 ALA A C 1
ATOM 1448 O O . ALA A 1 182 ? -3.195 16.873 5.947 1.00 84.00 182 ALA A O 1
ATOM 1449 N N . THR A 1 183 ? -2.294 18.232 4.412 1.00 83.75 183 THR A N 1
ATOM 1450 C CA . THR A 1 183 ? -3.427 18.185 3.474 1.00 83.75 183 THR A CA 1
ATOM 1451 C C . THR A 1 183 ? -3.639 16.788 2.888 1.00 83.75 183 THR A C 1
ATOM 1453 O O . THR A 1 183 ? -4.777 16.315 2.811 1.00 83.75 183 THR A O 1
ATOM 1456 N N . ASN A 1 184 ? -2.562 16.101 2.500 1.00 83.62 184 ASN A N 1
ATOM 1457 C CA . ASN A 1 184 ? -2.646 14.742 1.966 1.00 83.62 184 ASN A CA 1
ATOM 1458 C C . ASN A 1 184 ? -3.070 13.753 3.053 1.00 83.62 184 ASN A C 1
ATOM 1460 O O . ASN A 1 184 ? -3.939 12.917 2.803 1.00 83.62 184 ASN A O 1
ATOM 1464 N N . THR A 1 185 ? -2.544 13.896 4.273 1.00 86.12 185 THR A N 1
ATOM 1465 C CA . THR A 1 185 ? -2.987 13.097 5.424 1.00 86.12 185 THR A CA 1
ATOM 1466 C C . THR A 1 185 ? -4.469 13.322 5.713 1.00 86.12 185 THR A C 1
ATOM 1468 O O . THR A 1 185 ? -5.219 12.360 5.846 1.00 86.12 185 THR A O 1
ATOM 1471 N N . ALA A 1 186 ? -4.937 14.572 5.739 1.00 83.88 186 ALA A N 1
ATOM 1472 C CA . ALA A 1 186 ? -6.352 14.876 5.944 1.00 83.88 186 ALA A CA 1
ATOM 1473 C C . ALA A 1 186 ? -7.238 14.244 4.857 1.00 83.88 186 ALA A C 1
ATOM 1475 O O . ALA A 1 186 ? -8.279 13.666 5.164 1.00 83.88 186 ALA A O 1
ATOM 1476 N N . THR A 1 187 ? -6.795 14.289 3.598 1.00 85.44 187 THR A N 1
ATOM 1477 C CA . THR A 1 187 ? -7.494 13.659 2.468 1.00 85.44 187 THR A CA 1
ATOM 1478 C C . THR A 1 187 ? -7.560 12.139 2.629 1.00 85.44 187 THR A C 1
ATOM 1480 O O . THR A 1 187 ? -8.625 11.545 2.459 1.00 85.44 187 THR A O 1
ATOM 1483 N N . LEU A 1 188 ? -6.455 11.497 3.023 1.00 88.31 188 LEU A N 1
ATOM 1484 C CA . LEU A 1 188 ? -6.426 10.070 3.347 1.00 88.31 188 LEU A CA 1
ATOM 1485 C C . LEU A 1 188 ? -7.436 9.738 4.452 1.00 88.31 188 LEU A C 1
ATOM 1487 O O . LEU A 1 188 ? -8.244 8.824 4.291 1.00 88.31 188 LEU A O 1
ATOM 1491 N N . MET A 1 189 ? -7.439 10.515 5.538 1.00 86.81 189 MET A N 1
ATOM 1492 C CA . MET A 1 189 ? -8.351 10.320 6.666 1.00 86.81 189 MET A CA 1
ATOM 1493 C C . MET A 1 189 ? -9.816 10.560 6.287 1.00 86.81 189 MET A C 1
ATOM 1495 O O . MET A 1 189 ? -10.701 9.919 6.843 1.00 86.81 189 MET A O 1
ATOM 1499 N N . GLN A 1 190 ? -10.117 11.440 5.334 1.00 83.25 190 GLN A N 1
ATOM 1500 C CA . GLN A 1 190 ? -11.480 11.605 4.813 1.00 83.25 190 GLN A CA 1
ATOM 1501 C C . GLN A 1 190 ? -11.896 10.439 3.908 1.00 83.25 190 GLN A C 1
ATOM 1503 O O . GLN A 1 190 ? -13.052 10.017 3.924 1.00 83.25 190 GLN A O 1
ATOM 1508 N N . ASN A 1 191 ? -10.950 9.874 3.156 1.00 84.31 191 ASN A N 1
ATOM 1509 C CA . ASN A 1 191 ? -11.191 8.718 2.299 1.00 84.31 191 ASN A CA 1
ATOM 1510 C C . ASN A 1 191 ? -11.282 7.390 3.075 1.00 84.31 191 ASN A C 1
ATOM 1512 O O . ASN A 1 191 ? -11.828 6.411 2.565 1.00 84.31 191 ASN A O 1
ATOM 1516 N N . THR A 1 192 ? -10.840 7.314 4.326 1.00 85.38 192 THR A N 1
ATOM 1517 C CA . THR A 1 192 ? -11.082 6.132 5.166 1.00 85.38 192 THR A CA 1
ATOM 1518 C C . THR A 1 192 ? -12.475 6.205 5.801 1.00 85.38 192 THR A C 1
ATOM 1520 O O . THR A 1 192 ? -12.700 6.879 6.805 1.00 85.38 192 THR A O 1
ATOM 1523 N N . GLY A 1 193 ? -13.451 5.525 5.187 1.00 83.94 193 GLY A N 1
ATOM 1524 C CA . GLY A 1 193 ? -14.867 5.616 5.580 1.00 83.94 193 GLY A CA 1
ATOM 1525 C C . GLY A 1 193 ? -15.191 5.034 6.963 1.00 83.94 193 GLY A C 1
ATOM 1526 O O . GLY A 1 193 ? -16.097 5.526 7.633 1.00 83.94 193 GLY A O 1
ATOM 1527 N N . THR A 1 194 ? -14.432 4.028 7.396 1.00 90.62 194 THR A N 1
ATOM 1528 C CA . THR A 1 194 ? -14.532 3.409 8.724 1.00 90.62 194 THR A CA 1
ATOM 1529 C C . THR A 1 194 ? -13.219 3.622 9.458 1.00 90.62 194 THR A C 1
ATOM 1531 O O . THR A 1 194 ? -12.153 3.484 8.855 1.00 90.62 194 THR A O 1
ATOM 1534 N N . LYS A 1 195 ? -13.289 3.960 10.747 1.00 91.94 195 LYS A N 1
ATOM 1535 C CA . LYS A 1 195 ? -12.111 4.121 11.605 1.00 91.94 195 LYS A CA 1
ATOM 1536 C C . LYS A 1 195 ? -12.220 3.196 12.803 1.00 91.94 195 LYS A C 1
ATOM 1538 O O . LYS A 1 195 ? -13.267 3.133 13.439 1.00 91.94 195 LYS A O 1
ATOM 1543 N N . PHE A 1 196 ? -11.124 2.516 13.102 1.00 92.69 196 PHE A N 1
ATOM 1544 C CA . PHE A 1 196 ? -10.970 1.712 14.304 1.00 92.69 196 PHE A CA 1
ATOM 1545 C C . PHE A 1 196 ? -9.960 2.416 15.200 1.00 92.69 196 PHE A C 1
ATOM 1547 O O . PHE A 1 196 ? -8.808 2.604 14.814 1.00 92.69 196 PHE A O 1
ATOM 1554 N N . ALA A 1 197 ? -10.421 2.874 16.357 1.00 92.31 197 ALA A N 1
ATOM 1555 C CA . ALA A 1 197 ? -9.611 3.596 17.323 1.00 92.31 197 ALA A CA 1
ATOM 1556 C C . ALA A 1 197 ? -9.187 2.651 18.445 1.00 92.31 197 ALA A C 1
ATOM 1558 O O . ALA A 1 197 ? -9.997 2.325 19.312 1.00 92.31 197 ALA A O 1
ATOM 1559 N N . GLY A 1 198 ? -7.933 2.205 18.402 1.00 91.25 198 GLY A N 1
ATOM 1560 C CA . GLY A 1 198 ? -7.309 1.491 19.511 1.00 91.25 198 GLY A CA 1
ATOM 1561 C C . GLY A 1 198 ? -6.840 2.438 20.616 1.00 91.25 198 GLY A C 1
ATOM 1562 O O . GLY A 1 198 ? -7.123 3.640 20.606 1.00 91.25 198 GLY A O 1
ATOM 1563 N N . ARG A 1 199 ? -6.084 1.881 21.561 1.00 90.44 199 ARG A N 1
ATOM 1564 C CA . ARG A 1 199 ? -5.511 2.639 22.671 1.00 90.44 199 ARG A CA 1
ATOM 1565 C C . ARG A 1 199 ? -4.563 3.737 22.183 1.00 90.44 199 ARG A C 1
ATOM 1567 O O . ARG A 1 199 ? -3.669 3.470 21.384 1.00 90.44 199 ARG A O 1
ATOM 1574 N N . ILE A 1 200 ? -4.703 4.940 22.738 1.00 87.38 200 ILE A N 1
ATOM 1575 C CA . ILE A 1 200 ? -3.776 6.064 22.518 1.00 87.38 200 ILE A CA 1
ATOM 1576 C C . ILE A 1 200 ? -3.059 6.449 23.814 1.00 87.38 200 ILE A C 1
ATOM 1578 O O . ILE A 1 200 ? -3.533 6.157 24.909 1.00 87.38 200 ILE A O 1
ATOM 1582 N N . VAL A 1 201 ? -1.906 7.110 23.692 1.00 80.62 201 VAL A N 1
ATOM 1583 C CA . VAL A 1 201 ? -1.074 7.509 24.845 1.00 80.62 201 VAL A CA 1
ATOM 1584 C C . VAL A 1 201 ? -1.252 8.990 25.209 1.00 80.62 201 VAL A C 1
ATOM 1586 O O . VAL A 1 201 ? -1.004 9.374 26.349 1.00 80.62 201 VAL A O 1
ATOM 1589 N N . SER A 1 202 ? -1.684 9.840 24.271 1.00 75.56 202 SER A N 1
ATOM 1590 C CA . SER A 1 202 ? -1.781 11.292 24.479 1.00 75.56 202 SER A CA 1
ATOM 1591 C C . SER A 1 202 ? -2.892 11.955 23.653 1.00 75.56 202 SER A C 1
ATOM 1593 O O . SER A 1 202 ? -3.393 11.391 22.680 1.00 75.56 202 SER A O 1
ATOM 1595 N N . GLU A 1 203 ? -3.252 13.195 24.010 1.00 72.31 203 GLU A N 1
ATOM 1596 C CA . GLU A 1 203 ? -4.232 14.038 23.297 1.00 72.31 203 GLU A CA 1
ATOM 1597 C C . GLU A 1 203 ? -3.673 14.676 21.998 1.00 72.31 203 GLU A C 1
ATOM 1599 O O . GLU A 1 203 ? -3.904 15.852 21.711 1.00 72.31 203 GLU A O 1
ATOM 1604 N N . GLY A 1 204 ? -2.902 13.915 21.214 1.00 82.19 204 GLY A N 1
ATOM 1605 C CA . GLY A 1 204 ? -2.218 14.372 19.996 1.00 82.19 204 GLY A CA 1
ATOM 1606 C C . GLY A 1 204 ? -3.131 14.715 18.806 1.00 82.19 204 GLY A C 1
ATOM 1607 O O . GLY A 1 204 ? -4.339 14.945 18.940 1.00 82.19 204 GLY A O 1
ATOM 1608 N N . SER A 1 205 ? -2.564 14.781 17.597 1.00 82.19 205 SER A N 1
ATOM 1609 C CA . SER A 1 205 ? -3.357 14.971 16.368 1.00 82.19 205 SER A CA 1
ATOM 1610 C C . SER A 1 205 ? -4.308 13.790 16.147 1.00 82.19 205 SER A C 1
ATOM 1612 O O . SER A 1 205 ? -5.486 13.999 15.851 1.00 82.19 205 SER A O 1
ATOM 1614 N N . THR A 1 206 ? -3.842 12.577 16.450 1.00 86.00 206 THR A N 1
ATOM 1615 C CA . THR A 1 206 ? -4.623 11.334 16.395 1.00 86.00 206 THR A CA 1
ATOM 1616 C C . THR A 1 206 ? -5.922 11.424 17.212 1.00 86.00 206 THR A C 1
ATOM 1618 O O . THR A 1 206 ? -7.012 11.183 16.688 1.00 86.00 206 THR A O 1
ATOM 1621 N N . ALA A 1 207 ? -5.847 11.855 18.478 1.00 87.19 207 ALA A N 1
ATOM 1622 C CA . ALA A 1 207 ? -7.014 11.979 19.357 1.00 87.19 207 ALA A CA 1
ATOM 1623 C C . ALA A 1 207 ? -8.048 12.988 18.827 1.00 87.19 207 ALA A C 1
ATOM 1625 O O . ALA A 1 207 ? -9.257 12.752 18.886 1.00 87.19 207 ALA A O 1
ATOM 1626 N N . ARG A 1 208 ? -7.574 14.114 18.277 1.00 87.25 208 ARG A N 1
ATOM 1627 C CA . ARG A 1 208 ? -8.432 15.154 17.689 1.00 87.25 208 ARG A CA 1
ATOM 1628 C C . ARG A 1 208 ? -9.162 14.652 16.447 1.00 87.25 208 ARG A C 1
ATOM 1630 O O . ARG A 1 208 ? -10.363 14.888 16.321 1.00 87.25 208 ARG A O 1
ATOM 1637 N N . THR A 1 209 ? -8.475 13.923 15.570 1.00 87.19 209 THR A N 1
ATOM 1638 C CA . THR A 1 209 ? -9.087 13.309 14.383 1.00 87.19 209 THR A CA 1
ATOM 1639 C C . THR A 1 209 ? -10.173 12.309 14.770 1.00 87.19 209 THR A C 1
ATOM 1641 O O . THR A 1 209 ? -11.255 12.321 14.183 1.00 87.19 209 THR A O 1
ATOM 1644 N N . LEU A 1 210 ? -9.928 11.483 15.791 1.00 88.50 210 LEU A N 1
ATOM 1645 C CA . LEU A 1 210 ? -10.902 10.505 16.278 1.00 88.50 210 LEU A CA 1
ATOM 1646 C C . LEU A 1 210 ? -12.140 11.167 16.890 1.00 88.50 210 LEU A C 1
ATOM 1648 O O . LEU A 1 210 ? -13.255 10.811 16.517 1.00 88.50 210 LEU A O 1
ATOM 1652 N N . LYS A 1 211 ? -11.961 12.183 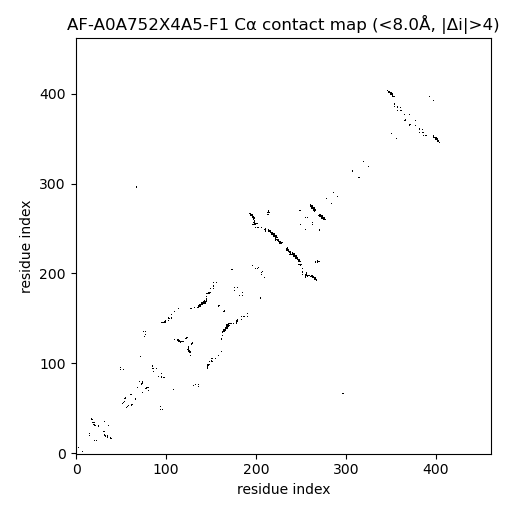17.745 1.00 89.00 211 LYS A N 1
ATOM 1653 C CA . LYS A 1 211 ? -13.072 12.986 18.287 1.00 89.00 211 LYS A CA 1
ATOM 1654 C C . LYS A 1 211 ? -13.897 13.641 17.182 1.00 89.00 211 LYS A C 1
ATOM 1656 O O . LYS A 1 211 ? -15.123 13.590 17.208 1.00 89.00 211 LYS A O 1
ATOM 1661 N N . SER A 1 212 ? -13.228 14.220 16.185 1.00 88.50 212 SER A N 1
ATOM 1662 C CA . SER A 1 212 ? -13.910 14.851 15.055 1.00 88.50 212 SER A CA 1
ATOM 1663 C C . SER A 1 212 ? -14.673 13.839 14.196 1.00 88.50 212 SER A C 1
ATOM 1665 O O . SER A 1 212 ? -15.744 14.173 13.697 1.00 88.50 212 SER A O 1
ATOM 1667 N N . ALA A 1 213 ? -14.149 12.624 14.019 1.00 87.69 213 ALA A N 1
ATOM 1668 C CA . ALA A 1 213 ? -14.816 11.563 13.266 1.00 87.69 213 ALA A CA 1
ATOM 1669 C C . ALA A 1 213 ? -16.000 10.944 14.028 1.00 87.69 213 ALA A C 1
ATOM 1671 O O . ALA A 1 213 ? -16.993 10.561 13.410 1.00 87.69 213 ALA A O 1
ATOM 1672 N N . ALA A 1 214 ? -15.887 10.848 15.353 1.00 88.44 214 ALA A N 1
ATOM 1673 C CA . ALA A 1 214 ? -16.945 10.407 16.254 1.00 88.44 214 ALA A CA 1
ATOM 1674 C C . ALA A 1 214 ? -18.122 11.391 16.298 1.00 88.44 214 ALA A C 1
ATOM 1676 O O . ALA A 1 214 ? -19.276 10.977 16.369 1.00 88.44 214 ALA A O 1
ATOM 1677 N N . GLY A 1 215 ? -17.827 12.689 16.229 1.00 88.25 215 GLY A N 1
ATOM 1678 C CA . GLY A 1 215 ? -18.820 13.746 16.354 1.00 88.25 215 GLY A CA 1
ATOM 1679 C C . GLY A 1 215 ? -19.221 14.021 17.804 1.00 88.25 215 GLY A C 1
ATOM 1680 O O . GLY A 1 215 ? -18.587 13.573 18.767 1.00 88.25 215 GLY A O 1
ATOM 1681 N N . GLU A 1 216 ? -20.285 14.803 17.945 1.00 89.38 216 GLU A N 1
ATOM 1682 C CA . GLU A 1 216 ? -20.830 15.250 19.225 1.00 89.38 216 GLU A CA 1
ATOM 1683 C C . GLU A 1 216 ? -22.268 14.759 19.391 1.00 89.38 216 GLU A C 1
ATOM 1685 O O . GLU A 1 216 ? -23.000 14.580 18.414 1.00 89.38 216 GLU A O 1
ATOM 1690 N N . GLU A 1 217 ? -22.681 14.560 20.635 1.00 88.12 217 GLU A N 1
ATOM 1691 C CA . GLU A 1 217 ? -24.051 14.241 21.002 1.00 88.12 217 GLU A CA 1
ATOM 1692 C C . GLU A 1 217 ? -24.574 15.191 22.079 1.00 88.12 217 GLU A C 1
ATOM 1694 O O . GLU A 1 217 ? -23.843 15.669 22.948 1.00 88.12 217 GLU A O 1
ATOM 1699 N N . ALA A 1 218 ? -25.871 15.484 22.003 1.00 85.19 218 ALA A N 1
ATOM 1700 C CA . ALA A 1 218 ? -26.544 16.325 22.975 1.00 85.19 218 ALA A CA 1
ATOM 1701 C C . ALA A 1 218 ? -26.795 15.522 24.258 1.00 85.19 218 ALA A C 1
ATOM 1703 O O . ALA A 1 218 ? -27.643 14.628 24.279 1.00 85.19 218 ALA A O 1
ATOM 1704 N N . ARG A 1 219 ? -26.088 15.856 25.340 1.00 83.62 219 ARG A N 1
ATOM 1705 C CA . ARG A 1 219 ? -26.289 15.264 26.666 1.00 83.62 219 ARG A CA 1
ATOM 1706 C C . ARG A 1 219 ? -27.006 16.246 27.583 1.00 83.62 219 ARG A C 1
ATOM 1708 O O . ARG A 1 219 ? -26.635 17.412 27.705 1.00 83.62 219 ARG A O 1
ATOM 1715 N N . ALA A 1 220 ? -28.053 15.763 28.243 1.00 81.31 220 ALA A N 1
ATOM 1716 C CA . ALA A 1 220 ? -28.729 16.506 29.294 1.00 81.31 220 ALA A CA 1
ATOM 1717 C C . ALA A 1 220 ? -27.913 16.399 30.591 1.00 81.31 220 ALA A C 1
ATOM 1719 O O . ALA A 1 220 ? -27.709 15.307 31.117 1.00 81.31 220 ALA A O 1
ATOM 1720 N N . ARG A 1 221 ? -27.450 17.538 31.106 1.00 75.81 221 ARG A N 1
ATOM 1721 C CA . ARG A 1 221 ? -26.733 17.669 32.377 1.00 75.81 221 ARG A CA 1
ATOM 1722 C C . ARG A 1 221 ? -27.592 18.452 33.362 1.00 75.81 221 ARG A C 1
ATOM 1724 O O . ARG A 1 221 ? -28.109 19.522 33.030 1.00 75.81 221 ARG A O 1
ATOM 1731 N N . MET A 1 222 ? -27.710 17.938 34.581 1.00 73.81 222 MET A N 1
ATOM 1732 C CA . MET A 1 222 ? -28.176 18.722 35.722 1.00 73.81 222 MET A CA 1
ATOM 1733 C C . MET A 1 222 ? -26.965 19.344 36.395 1.00 73.81 222 MET A C 1
ATOM 1735 O O . MET A 1 222 ? -26.112 18.644 36.931 1.00 73.81 222 MET A O 1
ATOM 1739 N N . ASN A 1 223 ? -26.865 20.669 36.297 1.00 64.56 223 ASN A N 1
ATOM 1740 C CA . ASN A 1 223 ? -25.642 21.376 36.666 1.00 64.56 223 ASN A CA 1
ATOM 1741 C C . ASN A 1 223 ? -25.559 21.725 38.153 1.00 64.56 223 ASN A C 1
ATOM 1743 O O . ASN A 1 223 ? -24.460 21.991 38.623 1.00 64.56 223 ASN A O 1
ATOM 1747 N N . ASN A 1 224 ? -26.672 21.714 38.897 1.00 71.50 224 ASN A N 1
ATOM 1748 C CA . ASN A 1 224 ? -26.701 22.199 40.277 1.00 71.50 224 ASN A CA 1
ATOM 1749 C C . ASN A 1 224 ? -27.544 21.304 41.197 1.00 71.50 224 ASN A C 1
ATOM 1751 O O . ASN A 1 224 ? -28.684 20.969 40.881 1.00 71.50 224 ASN A O 1
ATOM 1755 N N . LEU A 1 225 ? -27.010 21.019 42.384 1.00 67.50 225 LEU A N 1
ATOM 1756 C CA . LEU A 1 225 ? -27.776 20.559 43.541 1.00 67.50 225 LEU A CA 1
ATOM 1757 C C . LEU A 1 225 ? -28.229 21.800 44.319 1.00 67.50 225 LEU A C 1
ATOM 1759 O O . LEU A 1 225 ? -27.411 22.636 44.705 1.00 67.50 225 LEU A O 1
ATOM 1763 N N . GLN A 1 226 ? -29.534 21.955 44.518 1.00 71.25 226 GLN A N 1
ATOM 1764 C CA . GLN A 1 226 ? -30.103 23.035 45.310 1.00 71.25 226 GLN A CA 1
ATOM 1765 C C . GLN A 1 226 ? -30.162 22.605 46.778 1.00 71.25 226 GLN A C 1
ATOM 1767 O O . GLN A 1 226 ? -30.762 21.588 47.130 1.00 71.25 226 GLN A O 1
ATOM 1772 N N . ARG A 1 227 ? -29.533 23.389 47.657 1.00 67.19 227 ARG A N 1
ATOM 1773 C CA . ARG A 1 227 ? -29.639 23.171 49.100 1.00 67.19 227 ARG A CA 1
ATOM 1774 C C . ARG A 1 227 ? -31.039 23.560 49.560 1.00 67.19 227 ARG A C 1
ATOM 1776 O O . ARG A 1 227 ? -31.461 24.696 49.339 1.00 67.19 227 ARG A O 1
ATOM 1783 N N . GLN A 1 228 ? -31.747 22.634 50.193 1.00 65.69 228 GLN A N 1
ATOM 1784 C CA . GLN A 1 228 ? -33.021 22.898 50.844 1.00 65.69 228 GLN A CA 1
ATOM 1785 C C . GLN A 1 228 ? -32.819 22.815 52.358 1.00 65.69 228 GLN A C 1
ATOM 1787 O O . GLN A 1 228 ? -32.596 21.741 52.919 1.00 65.69 228 GLN A O 1
ATOM 1792 N N . ASP A 1 229 ? -32.881 23.971 53.019 1.00 59.38 229 ASP A N 1
ATOM 1793 C CA . ASP A 1 229 ? -32.819 24.046 54.478 1.00 59.38 229 ASP A CA 1
ATOM 1794 C C . ASP A 1 229 ? -34.169 23.590 55.054 1.00 59.38 229 ASP A C 1
ATOM 1796 O O . ASP A 1 229 ? -35.176 24.299 54.989 1.00 59.38 229 ASP A O 1
ATOM 1800 N N . GLY A 1 230 ? -34.200 22.360 55.573 1.00 65.81 230 GLY A N 1
ATOM 1801 C CA . GLY A 1 230 ? -35.351 21.766 56.245 1.00 65.81 230 GLY A CA 1
ATOM 1802 C C . GLY A 1 230 ? -35.215 21.796 57.769 1.00 65.81 230 GLY A C 1
ATOM 1803 O O . GLY A 1 230 ? -34.117 21.797 58.319 1.00 65.81 230 GLY A O 1
ATOM 1804 N N . ILE A 1 231 ? -36.353 21.744 58.470 1.00 62.97 231 ILE A N 1
ATOM 1805 C CA . ILE A 1 231 ? -36.447 21.817 59.945 1.00 62.97 231 ILE A CA 1
ATOM 1806 C C . ILE A 1 231 ? -35.689 20.667 60.658 1.00 62.97 231 ILE A C 1
ATOM 1808 O O . ILE A 1 231 ? -35.369 20.784 61.836 1.00 62.97 231 ILE A O 1
ATOM 1812 N N . PHE A 1 232 ? -35.352 19.580 59.951 1.00 60.56 232 PHE A N 1
ATOM 1813 C CA . PHE A 1 232 ? -34.663 18.396 60.490 1.00 60.56 232 PHE A CA 1
ATOM 1814 C C . PHE A 1 232 ? -33.261 18.130 59.898 1.00 60.56 232 PHE A C 1
ATOM 1816 O O . PHE A 1 232 ? -32.708 17.054 60.117 1.00 60.56 232 PHE A O 1
ATOM 1823 N N . GLY A 1 233 ? -32.659 19.096 59.194 1.00 62.47 233 GLY A N 1
ATOM 1824 C CA . GLY A 1 233 ? -31.289 18.998 58.671 1.00 62.47 233 GLY A CA 1
ATOM 1825 C C . GLY A 1 233 ? -31.149 19.478 57.227 1.00 62.47 233 GLY A C 1
ATOM 1826 O O . GLY A 1 233 ? -32.137 19.612 56.504 1.00 62.47 233 GLY A O 1
ATOM 1827 N N . GLU A 1 234 ? -29.910 19.749 56.815 1.00 65.56 234 GLU A N 1
ATOM 1828 C CA . GLU A 1 234 ? -29.589 20.172 55.448 1.00 65.56 234 GLU A CA 1
ATOM 1829 C C . GLU A 1 234 ? -29.791 18.999 54.471 1.00 65.56 234 GLU A C 1
ATOM 1831 O O . GLU A 1 234 ? -29.169 17.945 54.617 1.00 65.56 234 GLU A O 1
ATOM 1836 N N . SER A 1 235 ? -30.661 19.178 53.473 1.00 66.25 235 SER A N 1
ATOM 1837 C CA . SER A 1 235 ? -30.877 18.216 52.389 1.00 66.25 235 SER A CA 1
ATOM 1838 C C . SER A 1 235 ? -30.496 18.855 51.058 1.00 66.25 235 SER A C 1
ATOM 1840 O O . SER A 1 235 ? -30.837 20.006 50.781 1.00 66.25 235 SER A O 1
ATOM 1842 N N . TRP A 1 236 ? -29.758 18.118 50.235 1.00 72.44 236 TRP A N 1
ATOM 1843 C CA . TRP A 1 236 ? -29.437 18.522 48.872 1.00 72.44 236 TRP A CA 1
ATOM 1844 C C . TRP A 1 236 ? -30.439 17.854 47.941 1.00 72.44 236 TRP A C 1
ATOM 1846 O O . TRP A 1 236 ? -30.506 16.626 47.891 1.00 72.44 236 TRP A O 1
ATOM 1856 N N . ILE A 1 237 ? -31.225 18.662 47.235 1.00 73.56 237 ILE A N 1
ATOM 1857 C CA . ILE A 1 237 ? -32.150 18.192 46.209 1.00 73.56 237 ILE A CA 1
ATOM 1858 C C . ILE A 1 237 ? -31.677 18.646 44.840 1.00 73.56 237 ILE A C 1
ATOM 1860 O O . ILE A 1 237 ? -31.111 19.719 44.649 1.00 73.56 237 ILE A O 1
ATOM 1864 N N . ASP A 1 238 ? -31.931 17.793 43.875 1.00 67.81 238 ASP A N 1
ATOM 1865 C CA . ASP A 1 238 ? -31.649 18.008 42.474 1.00 67.81 238 ASP A CA 1
ATOM 1866 C C . ASP A 1 238 ? -32.408 19.239 41.934 1.00 67.81 238 ASP A C 1
ATOM 1868 O O . ASP A 1 238 ? -33.633 19.330 42.045 1.00 67.81 238 ASP A O 1
ATOM 1872 N N . SER A 1 239 ? -31.685 20.224 41.378 1.00 67.19 239 SER A N 1
ATOM 1873 C CA . SER A 1 239 ? -32.304 21.430 40.808 1.00 67.19 239 SER A CA 1
ATOM 1874 C C . SER A 1 239 ? -33.105 21.075 39.547 1.00 67.19 239 SER A C 1
ATOM 1876 O O . SER A 1 239 ? -32.588 20.360 38.690 1.00 67.19 239 SER A O 1
ATOM 1878 N N . PRO A 1 240 ? -34.321 21.617 39.339 1.00 67.38 240 PRO A N 1
ATOM 1879 C CA . PRO A 1 240 ? -35.157 21.298 38.174 1.00 67.38 240 PRO A CA 1
ATOM 1880 C C . PRO A 1 240 ? -34.615 21.846 36.839 1.00 67.38 240 PRO A C 1
ATOM 1882 O O . PRO A 1 240 ? -35.272 21.738 35.803 1.00 67.38 240 PRO A O 1
ATOM 1885 N N . GLN A 1 241 ? -33.440 22.477 36.842 1.00 70.75 241 GLN A N 1
ATOM 1886 C CA . GLN A 1 241 ? -32.857 23.126 35.677 1.00 70.75 241 GLN A CA 1
ATOM 1887 C C . GLN A 1 241 ? -31.944 22.154 34.915 1.00 70.75 241 GLN A C 1
ATOM 1889 O O . GLN A 1 241 ? -30.811 21.885 35.315 1.00 70.75 241 GLN A O 1
ATOM 1894 N N . ILE A 1 242 ? -32.452 21.637 33.795 1.00 76.25 242 ILE A N 1
ATOM 1895 C CA . ILE A 1 242 ? -31.716 20.762 32.876 1.00 76.25 242 ILE A CA 1
ATOM 1896 C C . ILE A 1 242 ? -31.043 21.628 31.807 1.00 76.25 242 ILE A C 1
ATOM 1898 O O . ILE A 1 242 ? -31.714 22.378 31.097 1.00 76.25 242 ILE A O 1
ATOM 1902 N N . SER A 1 243 ? -29.723 21.515 31.672 1.00 79.50 243 SER A N 1
ATOM 1903 C CA . SER A 1 243 ? -28.968 22.104 30.561 1.00 79.50 243 SER A CA 1
ATOM 1904 C C . SER A 1 243 ? -28.627 21.030 29.535 1.00 79.50 243 SER A C 1
ATOM 1906 O O . SER A 1 243 ? -28.139 19.965 29.901 1.00 79.50 243 SER A O 1
ATOM 1908 N N . ILE A 1 244 ? -28.878 21.295 28.255 1.00 84.19 244 ILE A N 1
ATOM 1909 C CA . ILE A 1 244 ? -28.459 20.414 27.160 1.00 84.19 244 ILE A CA 1
ATOM 1910 C C . ILE A 1 244 ? -27.116 20.932 26.653 1.00 84.19 244 ILE A C 1
ATOM 1912 O O . ILE A 1 244 ? -27.032 22.075 26.203 1.00 84.19 244 ILE A O 1
ATOM 1916 N N . LEU A 1 245 ? -26.076 20.108 26.751 1.00 85.88 245 LEU A N 1
ATOM 1917 C CA . LEU A 1 245 ? -24.728 20.421 26.288 1.00 85.88 245 LEU A CA 1
ATOM 1918 C C . LEU A 1 245 ? -24.341 19.464 25.163 1.00 85.88 245 LEU A C 1
ATOM 1920 O O . LEU A 1 245 ? -24.641 18.273 25.223 1.00 85.88 245 LEU A O 1
ATOM 1924 N N . MET A 1 246 ? -23.688 19.994 24.132 1.00 85.56 246 MET A N 1
ATOM 1925 C CA . MET A 1 246 ? -23.050 19.171 23.108 1.00 85.56 246 MET A CA 1
ATOM 1926 C C . MET A 1 246 ? -21.718 18.676 23.669 1.00 85.56 246 MET A C 1
ATOM 1928 O O . MET A 1 246 ? -20.864 19.482 24.037 1.00 85.56 246 MET A O 1
ATOM 1932 N N . GLU A 1 247 ? -21.561 17.361 23.776 1.00 86.75 247 GLU A N 1
ATOM 1933 C CA . GLU A 1 247 ? -20.337 16.713 24.249 1.00 86.75 247 GLU A CA 1
ATOM 1934 C C . GLU A 1 247 ? -19.837 15.733 23.182 1.00 86.75 247 GLU A C 1
ATOM 1936 O O . GLU A 1 247 ? -20.627 15.148 22.444 1.00 86.75 247 GLU A O 1
ATOM 1941 N N . SER A 1 248 ? -18.519 15.543 23.074 1.00 86.75 248 SER A N 1
ATOM 1942 C CA . SER A 1 248 ? -17.970 14.558 22.134 1.00 86.75 248 SER A CA 1
ATOM 1943 C C . SER A 1 248 ? -18.409 13.147 22.523 1.00 86.75 248 SER A C 1
ATOM 1945 O O . SER A 1 248 ? -18.378 12.797 23.703 1.00 86.75 248 SER A O 1
ATOM 1947 N N . LYS A 1 249 ? -18.773 12.327 21.527 1.00 88.12 249 LYS A N 1
ATOM 1948 C CA . LYS A 1 249 ? -19.175 10.930 21.755 1.00 88.12 249 LYS A CA 1
ATOM 1949 C C . LYS A 1 249 ? -18.048 10.063 22.329 1.00 88.12 249 LYS A C 1
ATOM 1951 O O . LYS A 1 249 ? -18.337 9.062 22.972 1.00 88.12 249 LYS A O 1
ATOM 1956 N N . ILE A 1 250 ? -16.787 10.437 22.089 1.00 87.56 250 ILE A N 1
ATOM 1957 C CA . ILE A 1 250 ? -15.604 9.724 22.588 1.00 87.56 250 ILE A CA 1
ATOM 1958 C C . ILE A 1 250 ? -14.775 10.657 23.466 1.00 87.56 250 ILE A C 1
ATOM 1960 O O . ILE A 1 250 ? -14.345 11.734 23.036 1.00 87.56 250 ILE A O 1
ATOM 1964 N N . ASN A 1 251 ? -14.480 10.209 24.684 1.00 88.00 251 ASN A N 1
ATOM 1965 C CA . ASN A 1 251 ? -13.521 10.880 25.551 1.00 88.00 251 ASN A CA 1
ATOM 1966 C C . ASN A 1 251 ? -12.095 10.343 25.308 1.00 88.00 251 ASN A C 1
ATOM 1968 O O . ASN A 1 251 ? -11.906 9.155 25.068 1.00 88.00 251 ASN A O 1
ATOM 1972 N N . VAL A 1 252 ? -11.060 11.193 25.402 1.00 85.75 252 VAL A N 1
ATOM 1973 C CA . VAL A 1 252 ? -9.664 10.706 25.293 1.00 85.75 252 VAL A CA 1
ATOM 1974 C C . VAL A 1 252 ? -9.329 9.779 26.448 1.00 85.75 252 VAL A C 1
ATOM 1976 O O . VAL A 1 252 ? -8.633 8.793 26.246 1.00 85.75 252 VAL A O 1
ATOM 1979 N N . GLN A 1 253 ? -9.862 10.056 27.638 1.00 87.56 253 GLN A N 1
ATOM 1980 C CA . GLN A 1 253 ? -9.622 9.202 28.793 1.00 87.56 253 GLN A CA 1
ATOM 1981 C C . GLN A 1 253 ? -10.095 7.762 28.540 1.00 87.56 253 GLN A C 1
ATOM 1983 O O . GLN A 1 253 ? -9.358 6.826 28.828 1.00 87.56 253 GLN A O 1
ATOM 1988 N N . GLU A 1 254 ? -11.255 7.593 27.896 1.00 89.06 254 GLU A N 1
ATOM 1989 C CA . GLU A 1 254 ? -11.764 6.274 27.496 1.00 89.06 254 GLU A CA 1
ATOM 1990 C C . GLU A 1 254 ? -10.814 5.587 26.508 1.00 89.06 254 GLU A C 1
ATOM 1992 O O . GLU A 1 254 ? -10.545 4.400 26.647 1.00 89.06 254 GLU A O 1
ATOM 1997 N N . LEU A 1 255 ? -10.241 6.329 25.552 1.00 88.06 255 LEU A N 1
ATOM 1998 C CA . LEU A 1 255 ? -9.255 5.783 24.613 1.00 88.06 255 LEU A CA 1
ATOM 1999 C C . LEU A 1 255 ? -7.920 5.408 25.282 1.00 88.06 255 LEU A C 1
ATOM 2001 O O . LEU A 1 255 ? -7.238 4.502 24.809 1.00 88.06 255 LEU A O 1
ATOM 2005 N N . ILE A 1 256 ? -7.512 6.098 26.350 1.00 89.12 256 ILE A N 1
ATOM 2006 C CA . ILE A 1 256 ? -6.283 5.786 27.104 1.00 89.12 256 ILE A CA 1
ATOM 2007 C C . ILE A 1 256 ? -6.461 4.515 27.946 1.00 89.12 256 ILE A C 1
ATOM 2009 O O . ILE A 1 256 ? -5.500 3.754 28.122 1.00 89.12 256 ILE A O 1
ATOM 2013 N N . GLU A 1 257 ? -7.673 4.301 28.461 1.00 91.88 257 GLU A N 1
ATOM 2014 C CA . GLU A 1 257 ? -8.041 3.199 29.358 1.00 91.88 257 GLU A CA 1
ATOM 2015 C C . GLU A 1 257 ? -8.308 1.869 28.639 1.00 91.88 257 GLU A C 1
ATOM 2017 O O . GLU A 1 257 ? -8.294 0.833 29.301 1.00 91.88 257 GLU A O 1
ATOM 2022 N N . LEU A 1 258 ? -8.476 1.877 27.310 1.00 92.62 258 LEU A N 1
ATOM 2023 C CA . LEU A 1 258 ? -8.693 0.667 26.507 1.00 92.62 258 LEU A CA 1
ATOM 2024 C C . LEU A 1 258 ? -7.651 -0.425 26.792 1.00 92.62 258 LEU A C 1
ATOM 2026 O O . LEU A 1 258 ? -6.434 -0.194 26.753 1.00 92.62 258 LEU A O 1
ATOM 2030 N N . HIS A 1 259 ? -8.131 -1.648 27.006 1.00 92.00 259 HIS A N 1
ATOM 2031 C CA . HIS A 1 259 ? -7.285 -2.827 27.127 1.00 92.00 259 HIS A CA 1
ATOM 2032 C C . HIS A 1 259 ? -6.834 -3.353 25.752 1.00 92.00 259 HIS A C 1
ATOM 2034 O O . HIS A 1 259 ? -7.443 -3.048 24.724 1.00 92.00 259 HIS A O 1
ATOM 2040 N N . PRO A 1 260 ? -5.753 -4.159 25.686 1.00 88.88 260 PRO A N 1
ATOM 2041 C CA . PRO A 1 260 ? -5.362 -4.826 24.448 1.00 88.88 260 PRO A CA 1
ATOM 2042 C C . PRO A 1 260 ? -6.525 -5.628 23.849 1.00 88.88 260 PRO A C 1
ATOM 2044 O O . PRO A 1 260 ? -7.099 -6.487 24.513 1.00 88.88 260 PRO A O 1
ATOM 2047 N N . GLY A 1 261 ? -6.855 -5.344 22.589 1.00 88.94 261 GLY A N 1
ATOM 2048 C CA . GLY A 1 261 ? -7.986 -5.953 21.884 1.00 88.94 261 GLY A CA 1
ATOM 2049 C C . GLY A 1 261 ? -9.300 -5.171 21.982 1.00 88.94 261 GLY A C 1
ATOM 2050 O O . GLY A 1 261 ? -10.232 -5.481 21.246 1.00 88.94 261 GLY A O 1
ATOM 2051 N N . GLU A 1 262 ? -9.386 -4.132 22.813 1.00 94.00 262 GLU A N 1
ATOM 2052 C CA . GLU A 1 262 ? -10.531 -3.218 22.852 1.00 94.00 262 GLU A CA 1
ATOM 2053 C C . GLU A 1 262 ? -10.298 -2.012 21.934 1.00 94.00 262 GLU A C 1
ATOM 2055 O O . GLU A 1 262 ? -9.189 -1.480 21.830 1.00 94.00 262 GLU A O 1
ATOM 2060 N N . PHE A 1 263 ? -11.351 -1.575 21.245 1.00 94.38 263 PHE A N 1
ATOM 2061 C CA . PHE A 1 263 ? -11.302 -0.427 20.343 1.00 94.38 263 PHE A CA 1
ATOM 2062 C C . PHE A 1 263 ? -12.685 0.194 20.139 1.00 94.38 263 PHE A C 1
ATOM 2064 O O . PHE A 1 263 ? -13.714 -0.453 20.319 1.00 94.38 263 PHE A O 1
ATOM 2071 N N . PHE A 1 264 ? -12.730 1.444 19.685 1.00 94.12 264 PHE A N 1
ATOM 2072 C CA . PHE A 1 264 ? -13.968 2.051 19.197 1.00 94.12 264 PHE A CA 1
ATOM 2073 C C . PHE A 1 264 ? -14.077 1.905 17.682 1.00 94.12 264 PHE A C 1
ATOM 2075 O O . PHE A 1 264 ? -13.191 2.323 16.933 1.00 94.12 264 PHE A O 1
ATOM 2082 N N . SER A 1 265 ? -15.198 1.354 17.226 1.00 94.44 265 SER A N 1
ATOM 2083 C CA . SER A 1 265 ? -15.583 1.354 15.817 1.00 94.44 265 SER A CA 1
ATOM 2084 C C . SER A 1 265 ? -16.342 2.637 15.511 1.00 94.44 265 SER A C 1
ATOM 2086 O O . SER A 1 265 ? -17.415 2.868 16.067 1.00 94.44 265 SER A O 1
ATOM 2088 N N . ILE A 1 266 ? -15.799 3.467 14.623 1.00 93.50 266 ILE A N 1
ATOM 2089 C CA . ILE A 1 266 ? -16.422 4.711 14.173 1.00 93.50 266 ILE A CA 1
ATOM 2090 C C . ILE A 1 266 ? -16.863 4.526 12.724 1.00 93.50 266 ILE A C 1
ATOM 2092 O O . ILE A 1 266 ? -16.036 4.432 11.809 1.00 93.50 266 ILE A O 1
ATOM 2096 N N . PHE A 1 267 ? -18.174 4.495 12.505 1.00 91.25 267 PHE A N 1
ATOM 2097 C CA . PHE A 1 267 ? -18.767 4.352 11.181 1.00 91.25 267 PHE A CA 1
ATOM 2098 C C . PHE A 1 267 ? -19.896 5.357 10.990 1.00 91.25 267 PHE A C 1
ATOM 2100 O O . PHE A 1 267 ? -20.884 5.342 11.716 1.00 91.25 267 PHE A O 1
ATOM 2107 N N . ARG A 1 268 ? -19.758 6.235 9.988 1.00 86.00 268 ARG A N 1
ATOM 2108 C CA . ARG A 1 268 ? -20.761 7.265 9.648 1.00 86.00 268 ARG A CA 1
ATOM 2109 C C . ARG A 1 268 ? -21.204 8.130 10.845 1.00 86.00 268 ARG A C 1
ATOM 2111 O O . ARG A 1 268 ? -22.371 8.492 10.938 1.00 86.00 268 ARG A O 1
ATOM 2118 N N . GLY A 1 269 ? -20.271 8.466 11.738 1.00 82.69 269 GLY A N 1
ATOM 2119 C CA . GLY A 1 269 ? -20.541 9.269 12.939 1.00 82.69 269 GLY A CA 1
ATOM 2120 C C . GLY A 1 269 ? -21.183 8.494 14.094 1.00 82.69 269 GLY A C 1
ATOM 2121 O O . GLY A 1 269 ? -21.470 9.083 15.133 1.00 82.69 269 GLY A O 1
ATOM 2122 N N . GLU A 1 270 ? -21.402 7.186 13.945 1.00 88.75 270 GLU A N 1
ATOM 2123 C CA . GLU A 1 270 ? -21.765 6.309 15.055 1.00 88.75 270 GLU A CA 1
ATOM 2124 C C . GLU A 1 270 ? -20.526 5.651 15.644 1.00 88.75 270 GLU A C 1
ATOM 2126 O O . GLU A 1 270 ? -19.644 5.188 14.916 1.00 88.75 270 GLU A O 1
ATOM 2131 N N . THR A 1 271 ? -20.474 5.627 16.971 1.00 91.50 271 THR A N 1
ATOM 2132 C CA . THR A 1 271 ? -19.339 5.137 17.749 1.00 91.50 271 THR A CA 1
ATOM 2133 C C . THR A 1 271 ? -19.776 3.960 18.597 1.00 91.50 271 THR A C 1
ATOM 2135 O O . THR A 1 271 ? -20.641 4.102 19.459 1.00 91.50 271 THR A O 1
ATOM 2138 N N . VAL A 1 272 ? -19.171 2.800 18.359 1.00 92.81 272 VAL A N 1
ATOM 2139 C CA . VAL A 1 272 ? -19.520 1.555 19.044 1.00 92.81 272 VAL A CA 1
ATOM 2140 C C . VAL A 1 272 ? -18.277 0.997 19.741 1.00 92.81 272 VAL A C 1
ATOM 2142 O O . VAL A 1 272 ? -17.315 0.643 19.050 1.00 92.81 272 VAL A O 1
ATOM 2145 N N . PRO A 1 273 ? -18.272 0.887 21.084 1.00 92.62 273 PRO A N 1
ATOM 2146 C CA . PRO A 1 273 ? -17.252 0.131 21.804 1.00 92.62 273 PRO A CA 1
ATOM 2147 C C . PRO A 1 273 ? -17.237 -1.314 21.301 1.00 92.62 273 PRO A C 1
ATOM 2149 O O . PRO A 1 273 ? -18.283 -1.952 21.194 1.00 92.62 273 PRO A O 1
ATOM 2152 N N . SER A 1 274 ? -16.067 -1.807 20.923 1.00 94.12 274 SER A N 1
ATOM 2153 C CA . SER A 1 274 ? -15.881 -3.083 20.237 1.00 94.12 274 SER A CA 1
ATOM 2154 C C . SER A 1 274 ? -14.682 -3.831 20.820 1.00 94.12 274 SER A C 1
ATOM 2156 O O . SER A 1 274 ? -13.769 -3.230 21.384 1.00 94.12 274 SER A O 1
ATOM 2158 N N . ALA A 1 275 ? -14.678 -5.150 20.654 1.00 93.44 275 ALA A N 1
ATOM 2159 C CA . ALA A 1 275 ? -13.562 -6.008 21.031 1.00 93.44 275 ALA A CA 1
ATOM 2160 C C . ALA A 1 275 ? -13.157 -6.892 19.848 1.00 93.44 275 ALA A C 1
ATOM 2162 O O . ALA A 1 275 ? -14.000 -7.322 19.055 1.00 93.44 275 ALA A O 1
ATOM 2163 N N . SER A 1 276 ? -11.860 -7.151 19.719 1.00 92.06 276 SER A N 1
ATOM 2164 C CA . SER A 1 276 ? -11.300 -8.003 18.677 1.00 92.06 276 SER A CA 1
ATOM 2165 C C . SER A 1 276 ? -11.584 -9.467 18.967 1.00 92.06 276 SER A C 1
ATOM 2167 O O . SER A 1 276 ? -11.608 -9.889 20.124 1.00 92.06 276 SER A O 1
ATOM 2169 N N . PHE A 1 277 ? -11.698 -10.264 17.909 1.00 92.44 277 PHE A N 1
ATOM 2170 C CA . PHE A 1 277 ? -11.647 -11.711 18.048 1.00 92.44 277 PHE A CA 1
ATOM 2171 C C . PHE A 1 277 ? -10.292 -12.129 18.637 1.00 92.44 277 PHE A C 1
ATOM 2173 O O . PHE A 1 277 ? -9.241 -11.777 18.099 1.00 92.44 277 PHE A O 1
ATOM 2180 N N . PHE A 1 278 ? -10.323 -12.848 19.758 1.00 89.50 278 PHE A N 1
ATOM 2181 C CA . PHE A 1 278 ? -9.128 -13.321 20.446 1.00 89.50 278 PHE A CA 1
ATOM 2182 C C . PHE A 1 278 ? -8.824 -14.760 20.035 1.00 89.50 278 PHE A C 1
ATOM 2184 O O . PHE A 1 278 ? -9.665 -15.641 20.197 1.00 89.50 278 PHE A O 1
ATOM 2191 N N . ILE A 1 279 ? -7.608 -14.984 19.540 1.00 89.38 279 ILE A N 1
ATOM 2192 C CA . ILE A 1 279 ? -7.077 -16.317 19.250 1.00 89.38 279 ILE A CA 1
ATOM 2193 C C . ILE A 1 279 ? -6.089 -16.674 20.372 1.00 89.38 279 ILE A C 1
ATOM 2195 O O . ILE A 1 279 ? -5.153 -15.894 20.597 1.00 89.38 279 ILE A O 1
ATOM 2199 N N . PRO A 1 280 ? -6.276 -17.801 21.080 1.00 88.56 280 PRO A N 1
ATOM 2200 C CA . PRO A 1 280 ? -5.327 -18.313 22.069 1.00 88.56 280 PRO A CA 1
ATOM 2201 C C . PRO A 1 280 ? -3.928 -18.591 21.485 1.00 88.56 280 PRO A C 1
ATOM 2203 O O . PRO A 1 280 ? -3.783 -18.906 20.306 1.00 88.56 280 PRO A O 1
ATOM 2206 N N . ASP A 1 281 ? -2.867 -18.459 22.287 1.00 85.00 281 ASP A N 1
ATOM 2207 C CA . ASP A 1 281 ? -1.480 -18.607 21.802 1.00 85.00 281 ASP A CA 1
ATOM 2208 C C . ASP A 1 281 ? -1.115 -20.049 21.407 1.00 85.00 281 ASP A C 1
ATOM 2210 O O . ASP A 1 281 ? -0.286 -20.274 20.519 1.00 85.00 281 ASP A O 1
ATOM 2214 N N . ASP A 1 282 ? -1.766 -21.031 22.022 1.00 84.25 282 ASP A N 1
ATOM 2215 C CA . ASP A 1 282 ? -1.675 -22.445 21.661 1.00 84.25 282 ASP A CA 1
ATOM 2216 C C . ASP A 1 282 ? -2.268 -22.733 20.274 1.00 84.25 282 ASP A C 1
ATOM 2218 O O . ASP A 1 282 ? -1.774 -23.620 19.584 1.00 84.25 282 ASP A O 1
ATOM 2222 N N . GLU A 1 283 ? -3.238 -21.939 19.811 1.00 83.81 283 GLU A N 1
ATOM 2223 C CA . GLU A 1 283 ? -3.768 -22.027 18.441 1.00 83.81 283 GLU A CA 1
ATOM 2224 C C . GLU A 1 283 ? -2.895 -21.290 17.411 1.00 83.81 283 GLU A C 1
ATOM 2226 O O . GLU A 1 283 ? -2.935 -21.598 16.220 1.00 83.81 283 GLU A O 1
ATOM 2231 N N . LYS A 1 284 ? -2.073 -20.326 17.848 1.00 83.00 284 LYS A N 1
ATOM 2232 C CA . LYS A 1 284 ? -1.144 -19.589 16.967 1.00 83.00 284 LYS A CA 1
ATOM 2233 C C . LYS A 1 284 ? 0.119 -20.380 16.642 1.00 83.00 284 LYS A C 1
ATOM 2235 O O . LYS A 1 284 ? 0.804 -20.066 15.670 1.00 83.00 284 LYS A O 1
ATOM 2240 N N . SER A 1 285 ? 0.468 -21.357 17.475 1.00 74.81 285 SER A N 1
ATOM 2241 C CA . SER A 1 285 ? 1.728 -22.089 17.384 1.00 74.81 285 SER A CA 1
ATOM 2242 C C . SER A 1 285 ? 1.508 -23.515 16.881 1.00 74.81 285 SER A C 1
ATOM 2244 O O . SER A 1 285 ? 0.868 -24.344 17.519 1.00 74.81 285 SER A O 1
ATOM 2246 N N . CYS A 1 286 ? 2.087 -23.840 15.724 1.00 70.06 286 CYS A N 1
ATOM 2247 C CA . CYS A 1 286 ? 2.185 -25.228 15.279 1.00 70.06 286 CYS A CA 1
ATOM 2248 C C . CYS A 1 286 ? 3.313 -25.922 16.050 1.00 70.06 286 CYS A C 1
ATOM 2250 O O . CYS A 1 286 ? 4.490 -25.757 15.740 1.00 70.06 286 CYS A O 1
ATOM 2252 N N . SER A 1 287 ? 2.950 -26.678 17.087 1.00 70.44 287 SER A N 1
ATOM 2253 C CA . SER A 1 287 ? 3.893 -27.486 17.871 1.00 70.44 287 SER A CA 1
ATOM 2254 C C . SER A 1 287 ? 4.222 -28.833 17.215 1.00 70.44 287 SER A C 1
ATOM 2256 O O . SER A 1 287 ? 5.283 -29.396 17.486 1.00 70.44 287 SER A O 1
ATOM 2258 N N . SER A 1 288 ? 3.336 -29.347 16.355 1.00 69.56 288 SER A N 1
ATOM 2259 C CA . SER A 1 288 ? 3.479 -30.650 15.695 1.00 69.56 288 SER A CA 1
ATOM 2260 C C . SER A 1 288 ? 4.203 -30.584 14.353 1.00 69.56 288 SER A C 1
ATOM 2262 O O . SER A 1 288 ? 5.026 -31.453 14.069 1.00 69.56 288 SER A O 1
ATOM 2264 N N . ASP A 1 289 ? 3.915 -29.565 13.542 1.00 75.69 289 ASP A N 1
ATOM 2265 C CA . ASP A 1 289 ? 4.335 -29.508 12.144 1.00 75.69 289 ASP A CA 1
ATOM 2266 C C . ASP A 1 289 ? 5.162 -28.248 11.859 1.00 75.69 289 ASP A C 1
ATOM 2268 O O . ASP A 1 289 ? 4.761 -27.143 12.233 1.00 75.69 289 ASP A O 1
ATOM 2272 N N . PRO A 1 290 ? 6.326 -28.371 11.197 1.00 81.50 290 PRO A N 1
ATOM 2273 C CA . PRO A 1 290 ? 7.112 -27.208 10.821 1.00 81.50 2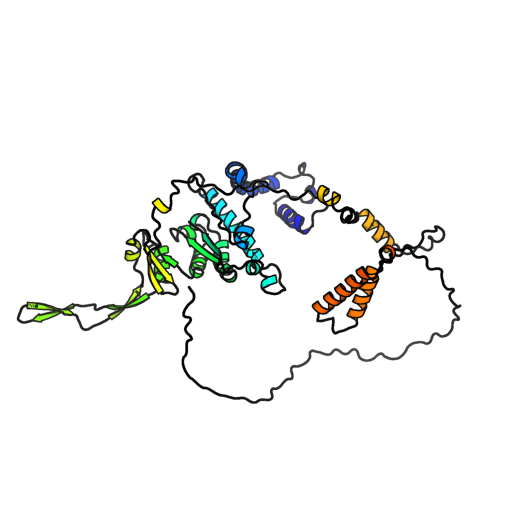90 PRO A CA 1
ATOM 2274 C C . PRO A 1 290 ? 6.353 -26.366 9.790 1.00 81.50 290 PRO A C 1
ATOM 2276 O O . PRO A 1 290 ? 5.752 -26.898 8.855 1.00 81.50 290 PRO A O 1
ATOM 2279 N N . VAL A 1 291 ? 6.437 -25.041 9.913 1.00 82.06 291 VAL A N 1
ATOM 2280 C CA . VAL A 1 291 ? 5.940 -24.128 8.876 1.00 82.06 291 VAL A CA 1
ATOM 2281 C C . VAL A 1 291 ? 6.791 -24.317 7.620 1.00 82.06 291 VAL A C 1
ATOM 2283 O O . VAL A 1 291 ? 7.995 -24.058 7.627 1.00 82.06 291 VAL A O 1
ATOM 2286 N N . VAL A 1 292 ? 6.170 -24.780 6.535 1.00 84.19 292 VAL A N 1
ATOM 2287 C CA . VAL A 1 292 ? 6.826 -24.973 5.237 1.00 84.19 292 VAL A CA 1
ATOM 2288 C C . VAL A 1 292 ? 6.293 -23.944 4.250 1.00 84.19 292 VAL A C 1
ATOM 2290 O O . VAL A 1 292 ? 5.096 -23.876 3.992 1.00 84.19 292 VAL A O 1
ATOM 2293 N N . ILE A 1 293 ? 7.201 -23.152 3.682 1.00 85.56 293 ILE A N 1
ATOM 2294 C CA . ILE A 1 293 ? 6.886 -22.194 2.618 1.00 85.56 293 ILE A CA 1
ATOM 2295 C C . ILE A 1 293 ? 6.708 -22.955 1.297 1.00 85.56 293 ILE A C 1
ATOM 2297 O O . ILE A 1 293 ? 7.418 -23.932 1.034 1.00 85.56 293 ILE A O 1
ATOM 2301 N N . ASN A 1 294 ? 5.781 -22.497 0.454 1.00 85.25 294 ASN A N 1
ATOM 2302 C CA . ASN A 1 294 ? 5.585 -23.040 -0.889 1.00 85.25 294 ASN A CA 1
ATOM 2303 C C . ASN A 1 294 ? 6.885 -22.959 -1.702 1.00 85.25 294 ASN A C 1
ATOM 2305 O O . ASN A 1 294 ? 7.489 -21.895 -1.806 1.00 85.25 294 ASN A O 1
ATOM 2309 N N . ARG A 1 295 ? 7.296 -24.083 -2.299 1.00 84.56 295 ARG A N 1
ATOM 2310 C CA . ARG A 1 295 ? 8.441 -24.156 -3.216 1.00 84.56 295 ARG A CA 1
ATOM 2311 C C . ARG A 1 295 ? 7.927 -24.393 -4.624 1.00 84.56 295 ARG A C 1
ATOM 2313 O O . ARG A 1 295 ? 7.335 -25.442 -4.887 1.00 84.56 295 ARG A O 1
ATOM 2320 N N . TYR A 1 296 ? 8.142 -23.431 -5.508 1.00 84.25 296 TYR A N 1
ATOM 2321 C CA . TYR A 1 296 ? 7.718 -23.532 -6.897 1.00 84.25 296 TYR A CA 1
ATOM 2322 C C . TYR A 1 296 ? 8.813 -24.161 -7.758 1.00 84.25 296 TYR A C 1
ATOM 2324 O O . TYR A 1 296 ? 9.986 -24.216 -7.392 1.00 84.25 296 TYR A O 1
ATOM 2332 N N . ILE A 1 297 ? 8.403 -24.709 -8.899 1.00 84.81 297 ILE A N 1
ATOM 2333 C CA . ILE A 1 297 ? 9.319 -25.253 -9.898 1.00 84.81 297 ILE A CA 1
ATOM 2334 C C . ILE A 1 297 ? 9.382 -24.236 -11.026 1.00 84.81 297 ILE A C 1
ATOM 2336 O O . ILE A 1 297 ? 8.358 -23.961 -11.653 1.00 84.81 297 ILE A O 1
ATOM 2340 N N . SER A 1 298 ? 10.575 -23.709 -11.298 1.00 80.88 298 SER A N 1
ATOM 2341 C CA . SER A 1 298 ? 10.777 -22.824 -12.441 1.00 80.88 298 SER A CA 1
ATOM 2342 C C . SER A 1 298 ? 10.585 -23.601 -13.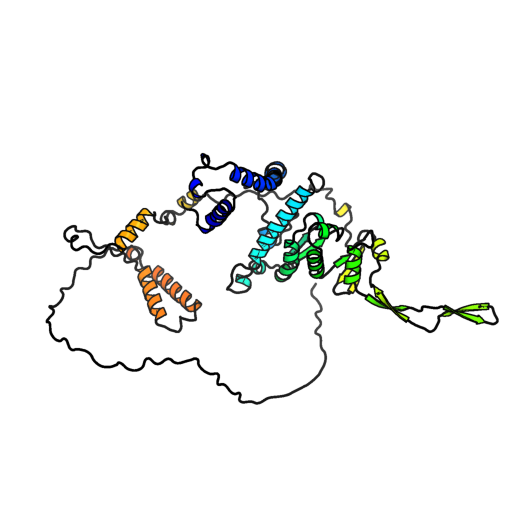745 1.00 80.88 298 SER A C 1
ATOM 2344 O O . SER A 1 298 ? 11.202 -24.648 -13.975 1.00 80.88 298 SER A O 1
ATOM 2346 N N . VAL A 1 299 ? 9.680 -23.105 -14.588 1.00 83.94 299 VAL A N 1
ATOM 2347 C CA . VAL A 1 299 ? 9.396 -23.663 -15.911 1.00 83.94 299 VAL A CA 1
ATOM 2348 C C . VAL A 1 299 ? 9.642 -22.578 -16.945 1.00 83.94 299 VAL A C 1
ATOM 2350 O O . VAL A 1 299 ? 8.777 -21.746 -17.218 1.00 83.94 299 VAL A O 1
ATOM 2353 N N . ASP A 1 300 ? 10.822 -22.617 -17.557 1.00 80.19 300 ASP A N 1
ATOM 2354 C CA . ASP A 1 300 ? 11.179 -21.669 -18.604 1.00 80.19 300 ASP A CA 1
ATOM 2355 C C . ASP A 1 300 ? 10.277 -21.809 -19.831 1.00 80.19 300 ASP A C 1
ATOM 2357 O O . ASP A 1 300 ? 10.032 -22.909 -20.353 1.00 80.19 300 ASP A O 1
ATOM 2361 N N . ALA A 1 301 ? 9.865 -20.665 -20.378 1.00 81.62 301 ALA A N 1
ATOM 2362 C CA . ALA A 1 301 ? 9.245 -20.635 -21.689 1.00 81.62 301 ALA A CA 1
ATOM 2363 C C . ALA A 1 301 ? 10.206 -21.247 -22.733 1.00 81.62 301 ALA A C 1
ATOM 2365 O O . ALA A 1 301 ? 11.409 -20.959 -22.746 1.00 81.62 301 ALA A O 1
ATOM 2366 N N . PRO A 1 302 ? 9.713 -22.091 -23.656 1.00 85.25 302 PRO A N 1
ATOM 2367 C CA . PRO A 1 302 ? 10.567 -22.697 -24.664 1.00 85.25 302 PRO A CA 1
ATOM 2368 C C . PRO A 1 302 ? 11.221 -21.612 -25.526 1.00 85.25 302 PRO A C 1
ATOM 2370 O O . PRO A 1 302 ? 10.539 -20.765 -26.103 1.00 85.25 302 PRO A O 1
ATOM 2373 N N . ARG A 1 303 ? 12.554 -21.675 -25.667 1.00 84.62 303 ARG A N 1
ATOM 2374 C CA . ARG A 1 303 ? 13.316 -20.727 -26.495 1.00 84.62 303 ARG A CA 1
ATOM 2375 C C . ARG A 1 303 ? 12.706 -20.597 -27.889 1.00 84.62 303 ARG A C 1
ATOM 2377 O O . ARG A 1 303 ? 12.329 -21.597 -28.510 1.00 84.62 303 ARG A O 1
ATOM 2384 N N . LEU A 1 304 ? 12.702 -19.375 -28.419 1.00 77.50 304 LEU A N 1
ATOM 2385 C CA . LEU A 1 304 ? 12.129 -19.057 -29.728 1.00 77.50 304 LEU A CA 1
ATOM 2386 C C . LEU A 1 304 ? 12.660 -19.969 -30.845 1.00 77.50 304 LEU A C 1
ATOM 2388 O O . LEU A 1 304 ? 11.901 -20.403 -31.709 1.00 77.50 304 LEU A O 1
ATOM 2392 N N . ASP A 1 305 ? 13.942 -20.330 -30.803 1.00 79.38 305 ASP A N 1
ATOM 2393 C CA . ASP A 1 305 ? 14.549 -21.240 -31.779 1.00 79.38 305 ASP A CA 1
ATOM 2394 C C . ASP A 1 305 ? 13.973 -22.657 -31.718 1.00 79.38 305 ASP A C 1
ATOM 2396 O O . ASP A 1 305 ? 13.781 -23.297 -32.754 1.00 79.38 305 ASP A O 1
ATOM 2400 N N . ARG A 1 306 ? 13.642 -23.146 -30.517 1.00 81.62 306 ARG A N 1
ATOM 2401 C CA . ARG A 1 306 ? 12.983 -24.443 -30.325 1.00 81.62 306 ARG A CA 1
ATOM 2402 C C . ARG A 1 306 ? 11.552 -24.398 -30.856 1.00 81.62 306 ARG A C 1
ATOM 2404 O O . ARG A 1 306 ? 11.158 -25.298 -31.595 1.00 81.62 306 ARG A O 1
ATOM 2411 N N . LEU A 1 307 ? 10.812 -23.328 -30.562 1.00 78.25 307 LEU A N 1
ATOM 2412 C CA . LEU A 1 307 ? 9.463 -23.106 -31.097 1.00 78.25 307 LEU A CA 1
ATOM 2413 C C . LEU A 1 307 ? 9.455 -23.043 -32.634 1.00 78.25 307 LEU A C 1
ATOM 2415 O O . LEU A 1 307 ? 8.613 -23.665 -33.281 1.00 78.25 307 LEU A O 1
ATOM 2419 N N . ARG A 1 308 ? 10.436 -22.359 -33.236 1.00 69.69 308 ARG A N 1
ATOM 2420 C CA . ARG A 1 308 ? 10.604 -22.259 -34.698 1.00 69.69 308 ARG A CA 1
ATOM 2421 C C . ARG A 1 308 ? 10.896 -23.603 -35.368 1.00 69.69 308 ARG A C 1
ATOM 2423 O O . ARG A 1 308 ? 10.477 -23.817 -36.502 1.00 69.69 308 ARG A O 1
ATOM 2430 N N . ARG A 1 309 ? 11.585 -24.524 -34.684 1.00 76.06 309 ARG A N 1
ATOM 2431 C CA . ARG A 1 309 ? 11.802 -25.897 -35.183 1.00 76.06 309 ARG A CA 1
ATOM 2432 C C . ARG A 1 309 ? 10.520 -26.731 -35.162 1.00 76.06 309 ARG A C 1
ATOM 2434 O O . ARG A 1 309 ? 10.312 -27.530 -36.068 1.00 76.06 309 ARG A O 1
ATOM 2441 N N . LEU A 1 310 ? 9.669 -26.531 -34.156 1.00 74.12 310 LEU A N 1
ATOM 2442 C CA . LEU A 1 310 ? 8.402 -27.255 -33.992 1.00 74.12 310 LEU A CA 1
ATOM 2443 C C . LEU A 1 310 ? 7.308 -26.766 -34.950 1.00 74.12 310 LEU A C 1
ATOM 2445 O O . LEU A 1 310 ? 6.439 -27.545 -35.336 1.00 74.12 310 LEU A O 1
ATOM 2449 N N . VAL A 1 311 ? 7.366 -25.500 -35.378 1.00 66.25 311 VAL A N 1
ATOM 2450 C CA . VAL A 1 311 ? 6.412 -24.916 -36.330 1.00 66.25 311 VAL A CA 1
ATOM 2451 C C . VAL A 1 311 ? 7.159 -24.360 -37.556 1.00 66.25 311 VAL A C 1
ATOM 2453 O O . VAL A 1 311 ? 7.389 -23.157 -37.661 1.00 66.25 311 VAL A O 1
ATOM 2456 N N . PRO A 1 312 ? 7.490 -25.199 -38.561 1.00 58.69 312 PRO A N 1
ATOM 2457 C CA . PRO A 1 312 ? 8.234 -24.770 -39.755 1.00 58.69 312 PRO A CA 1
ATOM 2458 C C . PRO A 1 312 ? 7.545 -23.659 -40.567 1.00 58.69 312 PRO A C 1
ATOM 2460 O O . PRO A 1 312 ? 8.181 -22.968 -41.363 1.00 58.69 312 PRO A O 1
ATOM 2463 N N . ARG A 1 313 ? 6.229 -23.479 -40.381 1.00 53.91 313 ARG A N 1
ATOM 2464 C CA . ARG A 1 313 ? 5.420 -22.455 -41.060 1.00 53.91 313 ARG A CA 1
ATOM 2465 C C . ARG A 1 313 ? 5.672 -21.036 -40.531 1.00 53.91 313 ARG A C 1
ATOM 2467 O O . ARG A 1 313 ? 5.542 -20.089 -41.299 1.00 53.91 313 ARG A O 1
ATOM 2474 N N . THR A 1 314 ? 6.058 -20.857 -39.266 1.00 49.78 314 THR A N 1
ATOM 2475 C CA . THR A 1 314 ? 6.390 -19.533 -38.696 1.00 49.78 314 THR A CA 1
ATOM 2476 C C . THR A 1 314 ? 7.803 -19.082 -39.053 1.00 49.78 314 THR A C 1
ATOM 2478 O O . THR A 1 314 ? 8.048 -17.882 -39.123 1.00 49.78 314 THR A O 1
ATOM 2481 N N . THR A 1 315 ? 8.703 -20.004 -39.406 1.00 47.91 315 THR A N 1
ATOM 2482 C CA . THR A 1 315 ? 10.034 -19.698 -39.967 1.00 47.91 315 THR A CA 1
ATOM 2483 C C . THR A 1 315 ? 9.949 -18.908 -41.283 1.00 47.91 315 THR A C 1
ATOM 2485 O O . THR A 1 315 ? 10.879 -18.183 -41.633 1.00 47.91 315 THR A O 1
ATOM 2488 N N . GLN A 1 316 ? 8.818 -18.999 -41.996 1.00 49.56 316 GLN A N 1
ATOM 2489 C CA . GLN A 1 316 ? 8.544 -18.239 -43.223 1.00 49.56 316 GLN A CA 1
ATOM 2490 C C . GLN A 1 316 ? 8.008 -16.821 -42.980 1.00 49.56 316 GLN A C 1
ATOM 2492 O O . GLN A 1 316 ? 8.062 -16.003 -43.895 1.00 49.56 316 GLN A O 1
ATOM 2497 N N . ARG A 1 317 ? 7.552 -16.479 -41.766 1.00 45.12 317 ARG A N 1
ATOM 2498 C CA . ARG A 1 317 ? 7.230 -15.091 -41.397 1.00 45.12 317 ARG A CA 1
ATOM 2499 C C . ARG A 1 317 ? 8.508 -14.364 -40.976 1.00 45.12 317 ARG A C 1
ATOM 2501 O O . ARG A 1 317 ? 8.647 -13.935 -39.835 1.00 45.12 317 ARG A O 1
ATOM 2508 N N . ARG A 1 318 ? 9.481 -14.257 -41.883 1.00 50.44 318 ARG A N 1
ATOM 2509 C CA . ARG A 1 318 ? 10.534 -13.251 -41.715 1.00 50.44 318 ARG A CA 1
ATOM 2510 C C . ARG A 1 318 ? 9.888 -11.886 -41.915 1.00 50.44 318 ARG A C 1
ATOM 2512 O O . ARG A 1 318 ? 9.180 -11.690 -42.900 1.00 50.44 318 ARG A O 1
ATOM 2519 N N . ILE A 1 319 ? 10.161 -10.952 -41.009 1.00 50.69 319 ILE A N 1
ATOM 2520 C CA . ILE A 1 319 ? 10.039 -9.529 -41.329 1.00 50.69 319 ILE A CA 1
ATOM 2521 C C . ILE A 1 319 ? 10.916 -9.333 -42.579 1.00 50.69 319 ILE A C 1
ATOM 2523 O O . ILE A 1 319 ? 12.081 -9.751 -42.553 1.00 50.69 319 ILE A O 1
ATOM 2527 N N . PRO A 1 320 ? 10.368 -8.854 -43.709 1.00 55.41 320 PRO A N 1
ATOM 2528 C CA . PRO A 1 320 ? 11.155 -8.696 -44.923 1.00 55.41 320 PRO A CA 1
ATOM 2529 C C . PRO A 1 320 ? 12.348 -7.789 -44.612 1.00 55.41 320 PRO A C 1
ATOM 2531 O O . PRO A 1 320 ? 12.193 -6.769 -43.942 1.00 55.41 320 PRO A O 1
ATOM 2534 N N . SER A 1 321 ? 13.552 -8.188 -45.040 1.00 56.53 321 SER A N 1
ATOM 2535 C CA . SER A 1 321 ? 14.747 -7.382 -44.787 1.00 56.53 321 SER A CA 1
ATOM 2536 C C . SER A 1 321 ? 14.553 -5.977 -45.373 1.00 56.53 321 SER A C 1
ATOM 2538 O O . SER A 1 321 ? 13.892 -5.847 -46.408 1.00 56.53 321 SER A O 1
ATOM 2540 N N . PRO A 1 322 ? 15.130 -4.925 -44.767 1.00 50.62 322 PRO A N 1
ATOM 2541 C CA . PRO A 1 322 ? 15.029 -3.562 -45.293 1.00 50.62 322 PRO A CA 1
ATOM 2542 C C . PRO A 1 322 ? 15.450 -3.461 -46.765 1.00 50.62 322 PRO A C 1
ATOM 2544 O O . PRO A 1 322 ? 14.875 -2.687 -47.525 1.00 50.62 322 PRO A O 1
ATOM 2547 N N . GLU A 1 323 ? 16.398 -4.298 -47.187 1.00 56.84 323 GLU A N 1
ATOM 2548 C CA . GLU A 1 323 ? 16.836 -4.456 -48.577 1.00 56.84 323 GLU A CA 1
ATOM 2549 C C . GLU A 1 323 ? 15.733 -5.029 -49.474 1.00 56.84 323 GLU A C 1
ATOM 2551 O O . GLU A 1 323 ? 15.477 -4.489 -50.546 1.00 56.84 323 GLU A O 1
ATOM 2556 N N . ASN A 1 324 ? 15.024 -6.071 -49.025 1.00 58.00 324 ASN A N 1
ATOM 2557 C CA . ASN A 1 324 ? 13.899 -6.653 -49.759 1.00 58.00 324 ASN A CA 1
ATOM 2558 C C . ASN A 1 324 ? 12.717 -5.680 -49.837 1.00 58.00 324 ASN A C 1
ATOM 2560 O O . ASN A 1 324 ? 12.091 -5.560 -50.888 1.00 58.00 324 ASN A O 1
ATOM 2564 N N . VAL A 1 325 ? 12.430 -4.951 -48.753 1.00 57.44 325 VAL A N 1
ATOM 2565 C CA . VAL A 1 325 ? 11.396 -3.906 -48.737 1.00 57.44 325 VAL A CA 1
ATOM 2566 C C . VAL A 1 325 ? 11.776 -2.767 -49.684 1.00 57.44 325 VAL A C 1
ATOM 2568 O O . VAL A 1 325 ? 10.961 -2.364 -50.509 1.00 57.44 325 VAL A O 1
ATOM 2571 N N . SER A 1 326 ? 13.028 -2.305 -49.646 1.00 56.62 326 SER A N 1
ATOM 2572 C CA . SER A 1 326 ? 13.533 -1.247 -50.532 1.00 56.62 326 SER A CA 1
ATOM 2573 C C . SER A 1 326 ? 13.568 -1.679 -51.997 1.00 56.62 326 SER A C 1
ATOM 2575 O O . SER A 1 326 ? 13.261 -0.878 -52.873 1.00 56.62 326 SER A O 1
ATOM 2577 N N . ALA A 1 327 ? 13.879 -2.945 -52.285 1.00 59.81 327 ALA A N 1
ATOM 2578 C CA . ALA A 1 327 ? 13.817 -3.497 -53.634 1.00 59.81 327 ALA A CA 1
ATOM 2579 C C . ALA A 1 327 ? 12.376 -3.523 -54.166 1.00 59.81 327 ALA A C 1
ATOM 2581 O O . ALA A 1 327 ? 12.135 -3.124 -55.304 1.00 59.81 327 ALA A O 1
ATOM 2582 N N . ILE A 1 328 ? 11.407 -3.928 -53.337 1.00 58.84 328 ILE A N 1
ATOM 2583 C CA . ILE A 1 328 ? 9.982 -3.921 -53.698 1.00 58.84 328 ILE A CA 1
ATOM 2584 C C . ILE A 1 328 ? 9.492 -2.487 -53.921 1.00 58.84 328 ILE A C 1
ATOM 2586 O O . ILE A 1 328 ? 8.894 -2.201 -54.956 1.00 58.84 328 ILE A O 1
ATOM 2590 N N . ILE A 1 329 ? 9.799 -1.564 -53.005 1.00 58.53 329 ILE A N 1
ATOM 2591 C CA . ILE A 1 329 ? 9.443 -0.145 -53.142 1.00 58.53 329 ILE A CA 1
ATOM 2592 C C . ILE A 1 329 ? 10.103 0.457 -54.387 1.00 58.53 329 ILE A C 1
ATOM 2594 O O . ILE A 1 329 ? 9.444 1.165 -55.144 1.00 58.53 329 ILE A O 1
ATOM 2598 N N . GLY A 1 330 ? 11.371 0.142 -54.657 1.00 60.41 330 GLY A N 1
ATOM 2599 C CA . GLY A 1 330 ? 12.094 0.597 -55.846 1.00 60.41 330 GLY A CA 1
ATOM 2600 C C . GLY A 1 330 ? 11.475 0.095 -57.152 1.00 60.41 330 GLY A C 1
ATOM 2601 O O . GLY A 1 330 ? 11.384 0.844 -58.122 1.00 60.41 330 GLY A O 1
ATOM 2602 N N . VAL A 1 331 ? 10.980 -1.146 -57.178 1.00 62.34 331 VAL A N 1
ATOM 2603 C CA . VAL A 1 331 ? 10.233 -1.690 -58.324 1.00 62.34 331 VAL A CA 1
ATOM 2604 C C . VAL A 1 331 ? 8.883 -0.988 -58.493 1.00 62.34 331 VAL A C 1
ATOM 2606 O O . VAL A 1 331 ? 8.502 -0.689 -59.623 1.00 62.34 331 VAL A O 1
ATOM 2609 N N . LEU A 1 332 ? 8.182 -0.690 -57.396 1.00 48.94 332 LEU A N 1
ATOM 2610 C CA . LEU A 1 332 ? 6.874 -0.026 -57.418 1.00 48.94 332 LEU A CA 1
ATOM 2611 C C . LEU A 1 332 ? 6.954 1.470 -57.767 1.00 48.94 332 LEU A C 1
ATOM 2613 O O . LEU A 1 332 ? 6.013 2.017 -58.335 1.00 48.94 332 LEU A O 1
ATOM 2617 N N . THR A 1 333 ? 8.070 2.134 -57.453 1.00 49.25 333 THR A N 1
ATOM 2618 C CA . THR A 1 333 ? 8.261 3.587 -57.640 1.00 49.25 333 THR A CA 1
ATOM 2619 C C . THR A 1 333 ? 9.037 3.954 -58.909 1.00 49.25 333 THR A C 1
ATOM 2621 O O . THR A 1 333 ? 9.078 5.126 -59.297 1.00 49.25 333 THR A O 1
ATOM 2624 N N . ALA A 1 334 ? 9.634 2.980 -59.604 1.00 53.81 334 ALA A N 1
ATOM 2625 C CA . ALA A 1 334 ? 10.363 3.230 -60.842 1.00 53.81 334 ALA A CA 1
ATOM 2626 C C . ALA A 1 334 ? 9.424 3.673 -61.980 1.00 53.81 334 ALA A C 1
ATOM 2628 O O . ALA A 1 334 ? 8.560 2.923 -62.437 1.00 53.81 334 ALA A O 1
ATOM 2629 N N . LYS A 1 335 ? 9.646 4.883 -62.515 1.00 47.81 335 LYS A N 1
ATOM 2630 C CA . LYS A 1 335 ? 8.952 5.363 -63.723 1.00 47.81 335 LYS A CA 1
ATOM 2631 C C . LYS A 1 335 ? 9.269 4.434 -64.911 1.00 47.81 335 LYS A C 1
ATOM 2633 O O . LYS A 1 335 ? 10.447 4.145 -65.147 1.00 47.81 335 LYS A O 1
ATOM 2638 N N . PRO A 1 336 ? 8.271 3.989 -65.698 1.00 50.00 336 PRO A N 1
ATOM 2639 C CA . PRO A 1 336 ? 8.504 3.089 -66.823 1.00 50.00 336 PRO A CA 1
ATOM 2640 C C . PRO A 1 336 ? 9.359 3.791 -67.886 1.00 50.00 336 PRO A C 1
ATOM 2642 O O . PRO A 1 336 ? 8.911 4.707 -68.575 1.00 50.00 336 PRO A O 1
ATOM 2645 N N . SER A 1 337 ? 10.625 3.389 -68.018 1.00 46.72 337 SER A N 1
ATOM 2646 C CA . SER A 1 337 ? 11.541 3.988 -68.987 1.00 46.72 337 SER A CA 1
ATOM 2647 C C . SER A 1 337 ? 11.387 3.337 -70.367 1.00 46.72 337 SER A C 1
ATOM 2649 O O . SER A 1 337 ? 11.404 2.113 -70.518 1.00 46.72 337 SER A O 1
ATOM 2651 N N . ARG A 1 338 ? 11.289 4.163 -71.420 1.00 47.84 338 ARG A N 1
ATOM 2652 C CA . ARG A 1 338 ? 11.162 3.729 -72.831 1.00 47.84 338 ARG A CA 1
ATOM 2653 C C . ARG A 1 338 ? 12.301 2.812 -73.320 1.00 47.84 338 ARG A C 1
ATOM 2655 O O . ARG A 1 338 ? 12.135 2.137 -74.332 1.00 47.84 338 ARG A O 1
ATOM 2662 N N . LYS A 1 339 ? 13.444 2.757 -72.621 1.00 43.91 339 LYS A N 1
ATOM 2663 C CA . LYS A 1 339 ? 14.617 1.938 -72.991 1.00 43.91 339 LYS A CA 1
ATOM 2664 C C . LYS A 1 339 ? 14.550 0.479 -72.525 1.00 43.91 339 LYS A C 1
ATOM 2666 O O . LYS A 1 339 ? 15.352 -0.326 -72.987 1.00 43.91 339 LYS A O 1
ATOM 2671 N N . ARG A 1 340 ? 13.575 0.083 -71.700 1.00 44.53 340 ARG A N 1
ATOM 2672 C CA . ARG A 1 340 ? 13.419 -1.312 -71.236 1.00 44.53 340 ARG A CA 1
ATOM 2673 C C . ARG A 1 340 ? 12.724 -2.228 -72.258 1.00 44.53 340 ARG A C 1
ATOM 2675 O O . ARG A 1 340 ? 12.020 -3.157 -71.890 1.00 44.53 340 ARG A O 1
ATOM 2682 N N . ARG A 1 341 ? 12.905 -1.969 -73.560 1.00 43.22 341 ARG A N 1
ATOM 2683 C CA . ARG A 1 341 ? 12.203 -2.675 -74.648 1.00 43.22 341 ARG A CA 1
ATOM 2684 C C . ARG A 1 341 ? 12.974 -3.856 -75.254 1.00 43.22 341 ARG A C 1
ATOM 2686 O O . ARG A 1 341 ? 12.536 -4.389 -76.265 1.00 43.22 341 ARG A O 1
ATOM 2693 N N . LYS A 1 342 ? 14.102 -4.281 -74.671 1.00 41.88 342 LYS A N 1
ATOM 2694 C CA . LYS A 1 342 ? 14.902 -5.408 -75.201 1.00 41.88 342 LYS A CA 1
ATOM 2695 C C . LYS A 1 342 ? 15.556 -6.324 -74.164 1.00 41.88 342 LYS A C 1
ATOM 2697 O O . LYS A 1 342 ? 16.390 -7.144 -74.523 1.00 41.88 342 LYS A O 1
ATOM 2702 N N . ILE A 1 343 ? 15.146 -6.242 -72.902 1.00 39.28 343 ILE A N 1
ATOM 2703 C CA . ILE A 1 343 ? 15.392 -7.320 -71.941 1.00 39.28 343 ILE A CA 1
ATOM 2704 C C . ILE A 1 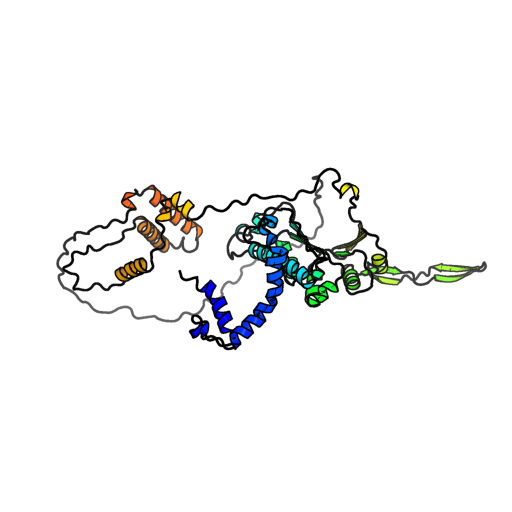343 ? 14.015 -7.878 -71.627 1.00 39.28 343 ILE A C 1
ATOM 2706 O O . ILE A 1 343 ? 13.123 -7.128 -71.235 1.00 39.28 343 ILE A O 1
ATOM 2710 N N . ARG A 1 344 ? 13.826 -9.173 -71.870 1.00 42.09 344 ARG A N 1
ATOM 2711 C CA . ARG A 1 344 ? 12.606 -9.924 -71.570 1.00 42.09 344 ARG A CA 1
ATOM 2712 C C . ARG A 1 344 ? 12.474 -10.073 -70.045 1.00 42.09 344 ARG A C 1
ATOM 2714 O O . ARG A 1 344 ? 12.511 -11.172 -69.523 1.00 42.09 344 ARG A O 1
ATOM 2721 N N . THR A 1 345 ? 12.407 -8.962 -69.315 1.00 41.62 345 THR A N 1
ATOM 2722 C CA . THR A 1 345 ? 11.944 -8.951 -67.929 1.00 41.62 345 THR A CA 1
ATOM 2723 C C . THR A 1 345 ? 10.432 -8.944 -67.990 1.00 41.62 345 THR A C 1
ATOM 2725 O O . THR A 1 345 ? 9.815 -7.920 -68.286 1.00 41.62 345 THR A O 1
ATOM 2728 N N . GLU A 1 346 ? 9.875 -10.130 -67.793 1.00 40.69 346 GLU A N 1
ATOM 2729 C CA . GLU A 1 346 ? 8.458 -10.392 -67.583 1.00 40.69 346 GLU A CA 1
ATOM 2730 C C . GLU A 1 346 ? 7.886 -9.343 -66.607 1.00 40.69 346 GLU A C 1
ATOM 2732 O O . GLU A 1 346 ? 8.493 -9.091 -65.562 1.00 40.69 346 GLU A O 1
ATOM 2737 N N . PRO A 1 347 ? 6.781 -8.647 -66.920 1.00 41.44 347 PRO A N 1
ATOM 2738 C CA . PRO A 1 347 ? 6.128 -7.792 -65.938 1.00 41.44 347 PRO A CA 1
ATOM 2739 C C . PRO A 1 347 ? 5.539 -8.685 -64.839 1.00 41.44 347 PRO A C 1
ATOM 2741 O O . PRO A 1 347 ? 4.651 -9.492 -65.094 1.00 41.44 347 PRO A O 1
ATOM 2744 N N . HIS A 1 348 ? 6.066 -8.567 -63.620 1.00 43.19 348 HIS A N 1
ATOM 2745 C CA . HIS A 1 348 ? 5.576 -9.313 -62.465 1.00 43.19 348 HIS A CA 1
ATOM 2746 C C . HIS A 1 348 ? 4.428 -8.515 -61.836 1.00 43.19 348 HIS A C 1
ATOM 2748 O O . HIS A 1 348 ? 4.670 -7.514 -61.166 1.00 43.19 348 HIS A O 1
ATOM 2754 N N . THR A 1 349 ? 3.181 -8.931 -62.039 1.00 43.84 349 THR A N 1
ATOM 2755 C CA . THR A 1 349 ? 2.046 -8.470 -61.226 1.00 43.84 349 THR A CA 1
ATOM 2756 C C . THR A 1 349 ? 1.792 -9.487 -60.121 1.00 43.84 349 THR A C 1
ATOM 2758 O O . THR A 1 349 ? 1.555 -10.664 -60.385 1.00 43.84 349 THR A O 1
ATOM 2761 N N . ILE A 1 350 ? 1.871 -9.043 -58.866 1.00 46.81 350 ILE A N 1
ATOM 2762 C CA . ILE A 1 350 ? 1.517 -9.865 -57.706 1.00 46.81 350 ILE A CA 1
ATOM 2763 C C . ILE A 1 350 ? -0.010 -9.921 -57.649 1.00 46.81 350 ILE A C 1
ATOM 2765 O O . ILE A 1 350 ? -0.657 -8.956 -57.248 1.00 46.81 350 ILE A O 1
ATOM 2769 N N . VAL A 1 351 ? -0.590 -11.037 -58.087 1.00 51.75 351 VAL A N 1
ATOM 2770 C CA . VAL A 1 351 ? -2.023 -11.306 -57.937 1.00 51.75 351 VAL A CA 1
ATOM 2771 C C . VAL A 1 351 ? -2.208 -12.133 -56.670 1.00 51.75 351 VAL A C 1
ATOM 2773 O O . VAL A 1 351 ? -2.038 -13.351 -56.679 1.00 51.75 351 VAL A O 1
ATOM 2776 N N . ASP A 1 352 ? -2.511 -11.458 -55.563 1.00 65.75 352 ASP A N 1
ATOM 2777 C CA . ASP A 1 352 ? -3.002 -12.106 -54.350 1.00 65.75 352 ASP A CA 1
ATOM 2778 C C . ASP A 1 352 ? -4.533 -12.155 -54.423 1.00 65.75 352 ASP A C 1
ATOM 2780 O O . ASP A 1 352 ? -5.226 -11.164 -54.187 1.00 65.75 352 ASP A O 1
ATOM 2784 N N . THR A 1 353 ? -5.056 -13.320 -54.802 1.00 67.19 353 THR A N 1
ATOM 2785 C CA . THR A 1 353 ? -6.495 -13.579 -54.953 1.00 67.19 353 THR A CA 1
ATOM 2786 C C . THR A 1 353 ? -7.265 -13.387 -53.647 1.00 67.19 353 THR A C 1
ATOM 2788 O O . THR A 1 353 ? -8.446 -13.038 -53.680 1.00 67.19 353 THR A O 1
ATOM 2791 N N . PHE A 1 354 ? -6.609 -13.574 -52.498 1.00 72.06 354 PHE A N 1
ATOM 2792 C CA . PHE A 1 354 ? -7.199 -13.345 -51.187 1.00 72.06 354 PHE A CA 1
ATOM 2793 C C . PHE A 1 354 ? -7.318 -11.846 -50.903 1.00 72.06 354 PHE A C 1
ATOM 2795 O O . PHE A 1 354 ? -8.417 -11.363 -50.629 1.00 72.06 354 PHE A O 1
ATOM 2802 N N . GLN A 1 355 ? -6.226 -11.094 -51.066 1.00 70.38 355 GLN A N 1
ATOM 2803 C CA . GLN A 1 355 ? -6.235 -9.636 -50.886 1.00 70.38 355 GLN A CA 1
ATOM 2804 C C . GLN A 1 355 ? -7.160 -8.932 -51.881 1.00 70.38 355 GLN A C 1
ATOM 2806 O O . GLN A 1 355 ? -7.889 -8.025 -51.496 1.00 70.38 355 GLN A O 1
ATOM 2811 N N . GLN A 1 356 ? -7.210 -9.374 -53.141 1.00 73.56 356 GLN A N 1
ATOM 2812 C CA . GLN A 1 356 ? -8.116 -8.800 -54.140 1.00 73.56 356 GLN A CA 1
ATOM 2813 C C . GLN A 1 356 ? -9.591 -8.977 -53.774 1.00 73.56 356 GLN A C 1
ATOM 2815 O O . GLN A 1 356 ? -10.377 -8.048 -53.945 1.00 73.56 356 GLN A O 1
ATOM 2820 N N . ARG A 1 357 ? -9.982 -10.149 -53.259 1.00 76.75 357 ARG A N 1
ATOM 2821 C CA . ARG A 1 357 ? -11.373 -10.397 -52.851 1.00 76.75 357 ARG A CA 1
ATOM 2822 C C . ARG A 1 357 ? -11.759 -9.589 -51.618 1.00 76.75 357 ARG A C 1
ATOM 2824 O O . ARG A 1 357 ? -12.865 -9.059 -51.579 1.00 76.75 357 ARG A O 1
ATOM 2831 N N . ILE A 1 358 ? -10.848 -9.448 -50.655 1.00 81.38 358 ILE A N 1
ATOM 2832 C CA . ILE A 1 358 ? -11.073 -8.606 -49.474 1.00 81.38 358 ILE A CA 1
ATOM 2833 C C . ILE A 1 358 ? -11.160 -7.133 -49.874 1.00 81.38 358 ILE A C 1
ATOM 2835 O O . ILE A 1 358 ? -12.133 -6.475 -49.520 1.00 81.38 358 ILE A O 1
ATOM 2839 N N . ALA A 1 359 ? -10.214 -6.634 -50.671 1.00 78.00 359 ALA A N 1
ATOM 2840 C CA . ALA A 1 359 ? -10.215 -5.253 -51.144 1.00 78.00 359 ALA A CA 1
ATOM 2841 C C . ALA A 1 359 ? -11.461 -4.937 -51.987 1.00 78.00 359 ALA A C 1
ATOM 2843 O O . ALA A 1 359 ? -12.081 -3.894 -51.803 1.00 78.00 359 ALA A O 1
ATOM 2844 N N . GLY A 1 360 ? -11.878 -5.857 -52.865 1.00 82.06 360 GLY A N 1
ATOM 2845 C CA . GLY A 1 360 ? -13.107 -5.717 -53.646 1.00 82.06 360 GLY A CA 1
ATOM 2846 C C . GLY A 1 360 ? -14.360 -5.688 -52.769 1.00 82.06 360 GLY A C 1
ATOM 2847 O O . GLY A 1 360 ? -15.242 -4.860 -52.983 1.00 82.06 360 GLY A O 1
ATOM 2848 N N . ARG A 1 361 ? -14.425 -6.540 -51.738 1.00 82.31 361 ARG A N 1
ATOM 2849 C CA . ARG A 1 361 ? -15.532 -6.526 -50.775 1.00 82.31 361 ARG A CA 1
ATOM 2850 C C . ARG A 1 361 ? -15.540 -5.238 -49.948 1.00 82.31 361 ARG A C 1
ATOM 2852 O O . ARG A 1 361 ? -16.603 -4.663 -49.760 1.00 82.31 361 ARG A O 1
ATOM 2859 N N . GLN A 1 362 ? -14.379 -4.762 -49.506 1.00 81.31 362 GLN A N 1
ATOM 2860 C CA . GLN A 1 362 ? -14.243 -3.505 -48.770 1.00 81.31 362 GLN A CA 1
ATOM 2861 C C . GLN A 1 362 ? -14.662 -2.300 -49.621 1.00 81.31 362 GLN A C 1
ATOM 2863 O O . GLN A 1 362 ? -15.375 -1.431 -49.127 1.00 81.31 362 GLN A O 1
ATOM 2868 N N . ALA A 1 363 ? -14.277 -2.272 -50.900 1.00 81.75 363 ALA A N 1
ATOM 2869 C CA . ALA A 1 363 ? -14.713 -1.247 -51.844 1.00 81.75 363 ALA A CA 1
ATOM 2870 C C . ALA A 1 363 ? -16.231 -1.295 -52.085 1.00 81.75 363 ALA A C 1
ATOM 2872 O O . ALA A 1 363 ? -16.863 -0.249 -52.151 1.00 81.75 363 ALA A O 1
ATOM 2873 N N . ALA A 1 364 ? -16.829 -2.489 -52.159 1.00 80.69 364 ALA A N 1
ATOM 2874 C CA . ALA A 1 364 ? -18.279 -2.638 -52.280 1.00 80.69 364 ALA A CA 1
ATOM 2875 C C . ALA A 1 364 ? -19.028 -2.171 -51.019 1.00 80.69 364 ALA A C 1
ATOM 2877 O O . ALA A 1 364 ? -20.064 -1.527 -51.139 1.00 80.69 364 ALA A O 1
ATOM 2878 N N . MET A 1 365 ? -18.502 -2.452 -49.820 1.00 78.88 365 MET A N 1
ATOM 2879 C CA . MET A 1 365 ? -19.091 -1.959 -48.566 1.00 78.88 365 MET A CA 1
ATOM 2880 C C . MET A 1 365 ? -18.976 -0.442 -48.428 1.00 78.88 365 MET A C 1
ATOM 2882 O O . MET A 1 365 ? -19.891 0.180 -47.917 1.00 78.88 365 MET A O 1
ATOM 2886 N N . ALA A 1 366 ? -17.890 0.164 -48.916 1.00 77.06 366 ALA A N 1
ATOM 2887 C CA . ALA A 1 366 ? -17.729 1.620 -48.921 1.00 77.06 366 ALA A CA 1
ATOM 2888 C C . ALA A 1 366 ? -18.728 2.353 -49.842 1.00 77.06 366 ALA A C 1
ATOM 2890 O O . ALA A 1 366 ? -18.791 3.575 -49.809 1.00 77.06 366 ALA A O 1
ATOM 2891 N N . MET A 1 367 ? -19.484 1.623 -50.669 1.00 77.19 367 MET A N 1
ATOM 2892 C CA . MET A 1 367 ? -20.565 2.168 -51.498 1.00 77.19 367 MET A CA 1
ATOM 2893 C C . MET A 1 367 ? -21.951 2.018 -50.846 1.00 77.19 367 MET A C 1
ATOM 2895 O O . MET A 1 367 ? -22.949 2.380 -51.466 1.00 77.19 367 MET A O 1
ATOM 2899 N N . LEU A 1 368 ? -22.036 1.438 -49.642 1.00 73.88 368 LEU A N 1
ATOM 2900 C CA . LEU A 1 368 ? -23.283 1.161 -48.930 1.00 73.88 368 LEU A CA 1
ATOM 2901 C C . LEU A 1 368 ? -23.288 1.913 -47.592 1.00 73.88 368 LEU A C 1
ATOM 2903 O O . LEU A 1 368 ? -22.559 1.541 -46.675 1.00 73.88 368 LEU A O 1
ATOM 2907 N N . GLU A 1 369 ? -24.155 2.921 -47.470 1.00 70.56 369 GLU A N 1
ATOM 2908 C CA . GLU A 1 369 ? -24.253 3.805 -46.289 1.00 70.56 369 GLU A CA 1
ATOM 2909 C C . GLU A 1 369 ? -24.587 3.050 -44.983 1.00 70.56 369 GLU A C 1
ATOM 2911 O O . GLU A 1 369 ? -24.254 3.503 -43.891 1.00 70.56 369 GLU A O 1
ATOM 2916 N N . GLU A 1 370 ? -25.189 1.858 -45.078 1.00 66.12 370 GLU A N 1
ATOM 2917 C CA . GLU A 1 370 ? -25.520 0.986 -43.938 1.00 66.12 370 GLU A CA 1
ATOM 2918 C C . GLU A 1 370 ? -24.276 0.522 -43.149 1.00 66.12 370 GLU A C 1
ATOM 2920 O O . GLU A 1 370 ? -24.353 0.299 -41.944 1.00 66.12 370 GLU A O 1
ATOM 2925 N N . TYR A 1 371 ? -23.109 0.428 -43.797 1.00 58.06 371 TYR A N 1
ATOM 2926 C CA . TYR A 1 371 ? -21.857 -0.026 -43.172 1.00 58.06 371 TYR A CA 1
ATOM 2927 C C . TYR A 1 371 ? -20.928 1.118 -42.735 1.00 58.06 371 TYR A C 1
ATOM 2929 O O . TYR A 1 371 ? -19.780 0.854 -42.352 1.00 58.06 371 TYR A O 1
ATOM 2937 N N . ASP A 1 372 ? -21.378 2.373 -42.817 1.00 63.09 372 ASP A N 1
ATOM 2938 C CA . ASP A 1 372 ? -20.584 3.533 -42.395 1.00 63.09 372 ASP A CA 1
ATOM 2939 C C . ASP A 1 372 ? -20.685 3.797 -40.886 1.00 63.09 372 ASP A C 1
ATOM 2941 O O . ASP A 1 372 ? -19.751 4.340 -40.297 1.00 63.09 372 ASP A O 1
ATOM 2945 N N . THR A 1 373 ? -21.772 3.362 -40.240 1.00 63.09 373 THR A N 1
ATOM 2946 C CA . THR A 1 373 ? -21.986 3.518 -38.789 1.00 63.09 373 THR A CA 1
ATOM 2947 C C . THR A 1 373 ? -21.994 2.195 -38.016 1.00 63.09 373 THR A C 1
ATOM 2949 O O . THR A 1 373 ? -21.741 2.208 -36.812 1.00 63.09 373 THR A O 1
ATOM 2952 N N . ASP A 1 374 ? -22.200 1.050 -38.680 1.00 73.62 374 ASP A N 1
ATOM 2953 C CA . ASP A 1 374 ? -22.161 -0.283 -38.057 1.00 73.62 374 ASP A CA 1
ATOM 2954 C C . ASP A 1 374 ? -20.827 -1.010 -38.317 1.00 73.62 374 ASP A C 1
ATOM 2956 O O . ASP A 1 374 ? -20.649 -1.778 -39.271 1.00 73.62 374 ASP A O 1
ATOM 2960 N N . ILE A 1 375 ? -19.865 -0.757 -37.425 1.00 73.06 375 ILE A N 1
ATOM 2961 C CA . ILE A 1 375 ? -18.513 -1.334 -37.472 1.00 73.06 375 ILE A CA 1
ATOM 2962 C C . ILE A 1 375 ? -18.552 -2.859 -37.277 1.00 73.06 375 ILE A C 1
ATOM 2964 O O . ILE A 1 375 ? -17.832 -3.585 -37.966 1.00 73.06 375 ILE A O 1
ATOM 2968 N N . ASN A 1 376 ? -19.429 -3.369 -36.408 1.00 74.94 376 ASN A N 1
ATOM 2969 C CA . ASN A 1 376 ? -19.505 -4.798 -36.085 1.00 74.94 376 ASN A CA 1
ATOM 2970 C C . ASN A 1 376 ? -20.022 -5.623 -37.271 1.00 74.94 376 ASN A C 1
ATOM 2972 O O . ASN A 1 376 ? -19.490 -6.701 -37.570 1.00 74.94 376 ASN A O 1
ATOM 2976 N N . ALA A 1 377 ? -21.031 -5.114 -37.983 1.00 75.31 377 ALA A N 1
ATOM 2977 C CA . ALA A 1 377 ? -21.532 -5.747 -39.199 1.00 75.31 377 ALA A CA 1
ATOM 2978 C C . ALA A 1 377 ? -20.477 -5.736 -40.317 1.00 75.31 377 ALA A C 1
ATOM 2980 O O . ALA A 1 377 ? -20.324 -6.721 -41.049 1.00 75.31 377 ALA A O 1
ATOM 2981 N N . ARG A 1 378 ? -19.695 -4.653 -40.414 1.00 78.00 378 ARG A N 1
ATOM 2982 C CA . ARG A 1 378 ? -18.596 -4.518 -41.378 1.00 78.00 378 ARG A CA 1
ATOM 2983 C C . ARG A 1 378 ? -17.466 -5.514 -41.107 1.00 78.00 378 ARG A C 1
ATOM 2985 O O . ARG A 1 378 ? -17.010 -6.193 -42.031 1.00 78.00 378 ARG A O 1
ATOM 2992 N N . GLU A 1 379 ? -17.042 -5.644 -39.851 1.00 78.38 379 GLU A N 1
ATOM 2993 C CA . GLU A 1 379 ? -16.025 -6.617 -39.435 1.00 78.38 379 GLU A CA 1
ATOM 2994 C C . GLU A 1 379 ? -16.484 -8.055 -39.679 1.00 78.38 379 GLU A C 1
ATOM 2996 O O . GLU A 1 379 ? -15.750 -8.843 -40.281 1.00 78.38 379 GLU A O 1
ATOM 3001 N N . SER A 1 380 ? -17.723 -8.377 -39.302 1.00 83.75 380 SER A N 1
ATOM 3002 C CA . SER A 1 380 ? -18.305 -9.707 -39.501 1.00 83.75 380 SER A CA 1
ATOM 3003 C C . SER A 1 380 ? -18.366 -10.079 -40.986 1.00 83.75 380 SER A C 1
ATOM 3005 O O . SER A 1 380 ? -17.923 -11.159 -41.376 1.00 83.75 380 SER A O 1
ATOM 3007 N N . ALA A 1 381 ? -18.808 -9.161 -41.850 1.00 81.19 381 ALA A N 1
ATOM 3008 C CA . ALA A 1 381 ? -18.887 -9.395 -43.290 1.00 81.19 381 ALA A CA 1
ATOM 3009 C C . ALA A 1 381 ? -17.503 -9.552 -43.954 1.00 81.19 381 ALA A C 1
ATOM 3011 O O . ALA A 1 381 ? -17.339 -10.356 -44.884 1.00 81.19 381 ALA A O 1
ATOM 3012 N N . LEU A 1 382 ? -16.489 -8.802 -43.501 1.00 83.38 382 LEU A N 1
ATOM 3013 C CA . LEU A 1 382 ? -15.107 -8.958 -43.972 1.00 83.38 382 LEU A CA 1
ATOM 3014 C C . LEU A 1 382 ? -14.514 -10.289 -43.502 1.00 83.38 382 LEU A C 1
ATOM 3016 O O . LEU A 1 382 ? -13.888 -10.995 -44.298 1.00 83.38 382 LEU A O 1
ATOM 3020 N N . TRP A 1 383 ? -14.760 -10.661 -42.246 1.00 80.44 383 TRP A N 1
ATOM 3021 C CA . TRP A 1 383 ? -14.326 -11.928 -41.668 1.00 80.44 383 TRP A CA 1
ATOM 3022 C C . TRP A 1 383 ? -14.945 -13.126 -42.389 1.00 80.44 383 TRP A C 1
ATOM 3024 O O . TRP A 1 383 ? -14.226 -14.033 -42.807 1.00 80.44 383 TRP A O 1
ATOM 3034 N N . GLU A 1 384 ? -16.253 -13.109 -42.637 1.00 87.44 384 GLU A N 1
ATOM 3035 C CA . GLU A 1 384 ? -16.934 -14.152 -43.406 1.00 87.44 384 GLU A CA 1
ATOM 3036 C C . GLU A 1 384 ? -16.384 -14.267 -44.828 1.00 87.44 384 GLU A C 1
ATOM 3038 O O . GLU A 1 384 ? -16.142 -15.372 -45.318 1.00 87.44 384 GLU A O 1
ATOM 3043 N N . THR A 1 385 ? -16.114 -13.135 -45.481 1.00 85.31 385 THR A N 1
ATOM 3044 C CA . THR A 1 385 ? -15.511 -13.111 -46.821 1.00 85.31 385 THR A CA 1
ATOM 3045 C C . THR A 1 385 ? -14.101 -13.707 -46.803 1.00 85.31 385 THR A C 1
ATOM 3047 O O . THR A 1 385 ? -13.745 -14.486 -47.694 1.00 85.31 385 THR A O 1
ATOM 3050 N N . ALA A 1 386 ? -13.306 -13.402 -45.775 1.00 79.50 386 ALA A N 1
ATOM 3051 C CA . ALA A 1 386 ? -11.975 -13.967 -45.586 1.00 79.50 386 ALA A CA 1
ATOM 3052 C C . ALA A 1 386 ? -12.043 -15.482 -45.340 1.00 79.50 386 ALA A C 1
ATOM 3054 O O . ALA A 1 386 ? -11.347 -16.246 -46.012 1.00 79.50 386 ALA A O 1
ATOM 3055 N N . VAL A 1 387 ? -12.920 -15.938 -44.444 1.00 83.00 387 VAL A N 1
ATOM 3056 C CA . VAL A 1 387 ? -13.113 -17.359 -44.123 1.00 83.00 387 VAL A CA 1
ATOM 3057 C C . VAL A 1 387 ? -13.624 -18.132 -45.337 1.00 83.00 387 VAL A C 1
ATOM 3059 O O . VAL A 1 387 ? -13.082 -19.195 -45.642 1.00 83.00 387 VAL A O 1
ATOM 3062 N N . ASN A 1 388 ? -14.601 -17.602 -46.075 1.00 82.81 388 ASN A N 1
ATOM 3063 C CA . ASN A 1 388 ? -15.089 -18.223 -47.306 1.00 82.81 388 ASN A CA 1
ATOM 3064 C C . ASN A 1 388 ? -13.982 -18.309 -48.349 1.00 82.81 388 ASN A C 1
ATOM 3066 O O . ASN A 1 388 ? -13.739 -19.385 -48.888 1.00 82.81 388 ASN A O 1
ATOM 3070 N N . THR A 1 389 ? -13.216 -17.239 -48.554 1.00 79.94 389 THR A N 1
ATOM 3071 C CA . THR A 1 389 ? -12.076 -17.264 -49.480 1.00 79.94 389 THR A CA 1
ATOM 3072 C C . THR A 1 389 ? -11.017 -18.282 -49.035 1.00 79.94 389 THR A C 1
ATOM 3074 O O . THR A 1 389 ? -10.459 -19.005 -49.860 1.00 79.94 389 THR A O 1
ATOM 3077 N N . LEU A 1 390 ? -10.782 -18.444 -47.731 1.00 74.62 390 LEU A N 1
ATOM 3078 C CA . LEU A 1 390 ? -9.894 -19.474 -47.182 1.00 74.62 390 LEU A CA 1
ATOM 3079 C C . LEU A 1 390 ? -10.483 -20.892 -47.203 1.00 74.62 390 LEU A C 1
ATOM 3081 O O . LEU A 1 390 ? -9.741 -21.843 -46.965 1.00 74.62 390 LEU A O 1
ATOM 3085 N N . LYS A 1 391 ? -11.772 -21.078 -47.474 1.00 79.00 391 LYS A N 1
ATOM 3086 C CA . LYS A 1 391 ? -12.384 -22.407 -47.616 1.00 79.00 391 LYS A CA 1
ATOM 3087 C C . LYS A 1 391 ? -12.515 -22.812 -49.081 1.00 79.00 391 LYS A C 1
ATOM 3089 O O . LYS A 1 391 ? -12.239 -23.956 -49.416 1.00 79.00 391 LYS A O 1
ATOM 3094 N N . THR A 1 392 ? -12.870 -21.874 -49.956 1.00 74.25 392 THR A N 1
ATOM 3095 C CA . THR A 1 392 ? -13.178 -22.149 -51.368 1.00 74.25 392 THR A CA 1
ATOM 3096 C C . THR A 1 392 ? -11.959 -22.143 -52.281 1.00 74.25 392 THR A C 1
ATOM 3098 O O . THR A 1 392 ? -12.019 -22.692 -53.372 1.00 74.25 392 THR A O 1
ATOM 3101 N N . THR A 1 393 ? -10.868 -21.488 -51.878 1.00 70.06 393 THR A N 1
ATOM 3102 C CA . THR A 1 393 ? -9.711 -21.265 -52.761 1.00 70.06 393 THR A CA 1
ATOM 3103 C C . THR A 1 393 ? -8.644 -22.321 -52.499 1.00 70.06 393 THR A C 1
ATOM 3105 O O . THR A 1 393 ? -8.184 -22.465 -51.364 1.00 70.06 393 THR A O 1
ATOM 3108 N N . THR A 1 394 ? -8.216 -23.059 -53.516 1.00 63.41 394 THR A N 1
ATOM 3109 C CA . THR A 1 394 ? -7.204 -24.120 -53.377 1.00 63.41 394 THR A CA 1
ATOM 3110 C C . THR A 1 394 ? -5.805 -23.546 -53.089 1.00 63.41 394 THR A C 1
ATOM 3112 O O . THR A 1 394 ? -5.519 -22.372 -53.335 1.00 63.41 394 THR A O 1
ATOM 3115 N N . ARG A 1 395 ? -4.881 -24.360 -52.549 1.00 54.25 395 ARG A N 1
ATOM 3116 C CA . ARG A 1 395 ? -3.506 -23.919 -52.202 1.00 54.25 395 ARG A CA 1
ATOM 3117 C C . ARG A 1 395 ? -2.725 -23.378 -53.412 1.00 54.25 395 ARG A C 1
ATOM 3119 O O . ARG A 1 395 ? -1.829 -22.556 -53.236 1.00 54.25 395 ARG A O 1
ATOM 3126 N N . GLU A 1 396 ? -3.070 -23.811 -54.622 1.00 52.25 396 GLU A N 1
ATOM 3127 C CA . GLU A 1 396 ? -2.456 -23.357 -55.875 1.00 52.25 396 GLU A CA 1
ATOM 3128 C C . GLU A 1 396 ? -3.014 -22.027 -56.396 1.00 52.25 396 GLU A C 1
ATOM 3130 O O . GLU A 1 396 ? -2.345 -21.352 -57.178 1.00 52.25 396 GLU A O 1
ATOM 3135 N N . GLU A 1 397 ? -4.217 -21.643 -55.977 1.00 51.59 397 GLU A N 1
ATOM 3136 C CA . GLU A 1 397 ? -4.859 -20.362 -56.310 1.00 51.59 397 GLU A CA 1
ATOM 3137 C C . GLU A 1 397 ? -4.490 -19.252 -55.314 1.00 51.59 397 GLU A C 1
ATOM 3139 O O . GLU A 1 397 ? -4.598 -18.072 -55.637 1.00 51.59 397 GLU A O 1
ATOM 3144 N N . ARG A 1 398 ? -4.006 -19.628 -54.119 1.00 51.09 398 ARG A N 1
ATOM 3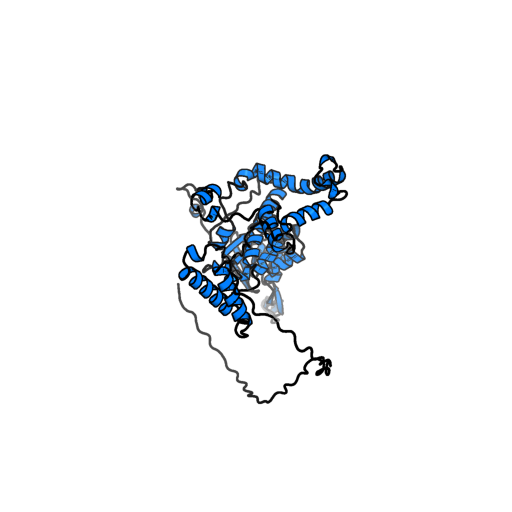145 C CA . ARG A 1 398 ? -3.386 -18.722 -53.127 1.00 51.09 398 ARG A CA 1
ATOM 3146 C C . ARG A 1 398 ? -1.887 -18.523 -53.343 1.00 51.09 398 ARG A C 1
ATOM 3148 O O . ARG A 1 398 ? -1.242 -17.772 -52.615 1.00 51.09 398 ARG A O 1
ATOM 3155 N N . ARG A 1 399 ? -1.299 -19.247 -54.297 1.00 44.69 399 ARG A N 1
ATOM 3156 C CA . ARG A 1 399 ? 0.067 -18.990 -54.748 1.00 44.69 399 ARG A CA 1
ATOM 3157 C C . ARG A 1 399 ? 0.040 -17.700 -55.559 1.00 44.69 399 ARG A C 1
ATOM 3159 O O . ARG A 1 399 ? -0.797 -17.568 -56.442 1.00 44.69 399 ARG A O 1
ATOM 3166 N N . ILE A 1 400 ? 0.974 -16.790 -55.288 1.00 47.84 400 ILE A N 1
ATOM 3167 C CA . ILE A 1 400 ? 1.241 -15.636 -56.153 1.00 47.84 400 ILE A CA 1
ATOM 3168 C C . ILE A 1 400 ? 1.514 -16.191 -57.557 1.00 47.84 400 ILE A C 1
ATOM 3170 O O . ILE A 1 400 ? 2.526 -16.863 -57.769 1.00 47.84 400 ILE A O 1
ATOM 3174 N N . ARG A 1 401 ? 0.572 -15.998 -58.486 1.00 39.62 401 ARG A N 1
ATOM 3175 C CA . ARG A 1 401 ? 0.711 -16.442 -59.877 1.00 39.62 401 ARG A CA 1
ATOM 3176 C C . ARG A 1 401 ? 1.177 -15.268 -60.727 1.00 39.62 401 ARG A C 1
ATOM 3178 O O . ARG A 1 401 ? 0.553 -14.213 -60.728 1.00 39.62 401 ARG A O 1
ATOM 3185 N N . TYR A 1 402 ? 2.248 -15.490 -61.477 1.00 41.78 402 TYR A N 1
ATOM 3186 C CA . TYR A 1 402 ? 2.699 -14.602 -62.541 1.00 41.78 402 TYR A CA 1
ATOM 3187 C C . TYR A 1 402 ? 1.931 -14.989 -63.809 1.00 41.78 402 TYR A C 1
ATOM 3189 O O . TYR A 1 402 ? 2.081 -16.113 -64.287 1.00 41.78 402 TYR A O 1
ATOM 3197 N N . ILE A 1 403 ? 1.059 -14.116 -64.317 1.00 40.72 403 ILE A N 1
ATOM 3198 C CA . ILE A 1 403 ? 0.271 -14.391 -65.529 1.00 40.72 403 ILE A CA 1
ATOM 3199 C C . ILE A 1 403 ? 0.616 -13.353 -66.595 1.00 40.72 403 ILE A C 1
ATOM 3201 O O . ILE A 1 403 ? 0.486 -12.149 -66.383 1.00 40.72 403 ILE A O 1
ATOM 3205 N N . THR A 1 404 ? 1.036 -13.838 -67.761 1.00 32.62 404 THR A N 1
ATOM 3206 C CA . THR A 1 404 ? 1.222 -13.055 -68.981 1.00 32.62 404 THR A CA 1
ATOM 3207 C C . THR A 1 404 ? -0.126 -12.817 -69.662 1.00 32.62 404 THR A C 1
ATOM 3209 O O . THR A 1 404 ? -0.801 -13.753 -70.082 1.00 32.62 404 THR A O 1
ATOM 3212 N N . LEU A 1 405 ? -0.520 -11.554 -69.821 1.00 34.12 405 LEU A N 1
ATOM 3213 C CA . LEU A 1 405 ? -1.619 -11.185 -70.716 1.00 34.12 405 LEU A CA 1
ATOM 3214 C C . LEU A 1 405 ? -1.077 -11.107 -72.151 1.00 34.12 405 LEU A C 1
ATOM 3216 O O . LEU A 1 405 ? -0.374 -10.160 -72.506 1.00 34.12 405 LEU A O 1
ATOM 3220 N N . ASN A 1 406 ? -1.405 -12.103 -72.979 1.00 34.97 406 ASN A N 1
ATOM 3221 C CA . ASN A 1 406 ? -1.377 -11.922 -74.429 1.00 34.97 406 ASN A CA 1
ATOM 3222 C C . ASN A 1 406 ? -2.460 -10.892 -74.790 1.00 34.97 406 ASN A C 1
ATOM 3224 O O . ASN A 1 406 ? -3.610 -11.014 -74.374 1.00 34.97 406 ASN A O 1
ATOM 3228 N N . ARG A 1 407 ? -2.060 -9.841 -75.511 1.00 34.44 407 ARG A N 1
ATOM 3229 C CA . ARG A 1 407 ? -2.925 -8.738 -75.961 1.00 34.44 407 ARG A CA 1
ATOM 3230 C C . ARG A 1 407 ? -4.126 -9.246 -76.778 1.00 34.44 407 ARG A C 1
ATOM 3232 O O . ARG A 1 407 ? -3.902 -10.071 -77.659 1.00 34.44 407 ARG A O 1
ATOM 3239 N N . PRO A 1 408 ? -5.325 -8.653 -76.644 1.00 36.12 408 PRO A N 1
ATOM 3240 C CA . PRO A 1 408 ? -6.197 -8.441 -77.792 1.00 36.12 408 PRO A CA 1
ATOM 3241 C C . PRO A 1 408 ? -5.677 -7.246 -78.611 1.00 36.12 408 PRO A C 1
ATOM 3243 O O . PRO A 1 408 ? -5.201 -6.251 -78.053 1.00 36.12 408 PRO A O 1
ATOM 3246 N N . GLU A 1 409 ? -5.724 -7.359 -79.936 1.00 33.94 409 GLU A N 1
ATOM 3247 C CA . GLU A 1 409 ? -5.446 -6.263 -80.869 1.00 33.94 409 GLU A CA 1
ATOM 3248 C C . GLU A 1 409 ? -6.417 -5.094 -80.630 1.00 33.94 409 GLU A C 1
ATOM 3250 O O . GLU A 1 409 ? -7.611 -5.293 -80.412 1.00 33.94 409 GLU A O 1
ATOM 3255 N N . LEU A 1 410 ? -5.894 -3.865 -80.635 1.00 33.34 410 LEU A N 1
ATOM 3256 C CA . LEU A 1 410 ? -6.702 -2.646 -80.567 1.00 33.34 410 LEU A CA 1
ATOM 3257 C C . LEU A 1 410 ? -7.258 -2.345 -81.968 1.00 33.34 410 LEU A C 1
ATOM 3259 O O . LEU A 1 410 ? -6.460 -2.322 -82.907 1.00 33.34 410 LEU A O 1
ATOM 3263 N N . PRO A 1 411 ? -8.564 -2.064 -82.131 1.00 34.12 411 PRO A N 1
ATOM 3264 C CA . PRO A 1 411 ? -9.072 -1.531 -83.385 1.00 34.12 411 PRO A CA 1
ATOM 3265 C C . PRO A 1 411 ? -8.587 -0.086 -83.581 1.00 34.12 411 PRO A C 1
ATOM 3267 O O . PRO A 1 411 ? -8.430 0.676 -82.624 1.00 34.12 411 PRO A O 1
ATOM 3270 N N . GLU A 1 412 ? -8.320 0.255 -84.839 1.00 33.19 412 GLU A N 1
ATOM 3271 C CA . GLU A 1 412 ? -7.793 1.541 -85.295 1.00 33.19 412 GLU A CA 1
ATOM 3272 C C . GLU A 1 412 ? -8.655 2.729 -84.841 1.00 33.19 412 GLU A C 1
ATOM 3274 O O . GLU A 1 412 ? -9.873 2.760 -85.019 1.00 33.19 412 GLU A O 1
ATOM 3279 N N . THR A 1 413 ? -8.001 3.749 -84.290 1.00 30.84 413 THR A N 1
ATOM 3280 C CA . THR A 1 413 ? -8.594 5.062 -84.030 1.00 30.84 413 THR A CA 1
ATOM 3281 C C . THR A 1 413 ? -8.804 5.807 -85.344 1.00 30.84 413 THR A C 1
ATOM 3283 O O . THR A 1 413 ? -7.828 6.186 -85.991 1.00 30.84 413 THR A O 1
ATOM 3286 N N . LYS A 1 414 ? -10.062 6.079 -85.706 1.00 30.95 414 LYS A N 1
ATOM 3287 C CA . LYS A 1 414 ? -10.397 7.203 -86.588 1.00 30.95 414 LYS A CA 1
ATOM 3288 C C . LYS A 1 414 ? -10.604 8.447 -85.730 1.00 30.95 414 LYS A C 1
ATOM 3290 O O . LYS A 1 414 ? -11.419 8.442 -84.810 1.00 30.95 414 LYS A O 1
ATOM 3295 N N . GLU A 1 415 ? -9.816 9.474 -86.020 1.00 38.12 415 GLU A N 1
ATOM 3296 C CA . GLU A 1 415 ? -10.032 10.839 -85.555 1.00 38.12 415 GLU A CA 1
ATOM 3297 C C . GLU A 1 415 ? -11.356 11.353 -86.121 1.00 38.12 415 GLU A C 1
ATOM 3299 O O . GLU A 1 415 ? -11.525 11.341 -87.335 1.00 38.12 415 GLU A O 1
ATOM 3304 N N . GLU A 1 416 ? -12.268 11.815 -85.264 1.00 30.45 416 GLU A N 1
ATOM 3305 C CA . GLU A 1 416 ? -13.149 12.947 -85.570 1.00 30.45 416 GLU A CA 1
ATOM 3306 C C . GLU A 1 416 ? -13.883 13.452 -84.314 1.00 30.45 416 GLU A C 1
ATOM 3308 O O . GLU A 1 416 ? -14.372 12.680 -83.490 1.00 30.45 416 GLU A O 1
ATOM 3313 N N . ASN A 1 417 ? -13.979 14.783 -84.244 1.00 31.27 417 ASN A N 1
ATOM 3314 C CA . ASN A 1 417 ? -14.831 15.628 -83.398 1.00 31.27 417 ASN A CA 1
ATOM 3315 C C . ASN A 1 417 ? -14.344 16.018 -81.992 1.00 31.27 417 ASN A C 1
ATOM 3317 O O . ASN A 1 417 ? -14.804 15.547 -80.955 1.00 31.27 417 ASN A O 1
ATOM 3321 N N . GLN A 1 418 ? -13.506 17.061 -81.997 1.00 32.66 418 GLN A N 1
ATOM 3322 C CA . GLN A 1 418 ? -13.574 18.150 -81.022 1.00 32.66 418 GLN A CA 1
ATOM 3323 C C . GLN A 1 418 ? -14.926 18.882 -81.129 1.00 32.66 418 GLN A C 1
ATOM 3325 O O . GLN A 1 418 ? -15.258 19.394 -82.195 1.00 32.66 418 GLN A O 1
ATOM 3330 N N . ILE A 1 419 ? -15.648 19.024 -80.013 1.00 29.12 419 ILE A N 1
ATOM 3331 C CA . ILE A 1 419 ? -16.608 20.118 -79.790 1.00 29.12 419 ILE A CA 1
ATOM 3332 C C . ILE A 1 419 ? -16.354 20.705 -78.395 1.00 29.12 419 ILE A C 1
ATOM 3334 O O . ILE A 1 419 ? -16.160 19.989 -77.415 1.00 29.12 419 ILE A O 1
ATOM 3338 N N . SER A 1 420 ? -16.310 22.036 -78.350 1.00 28.00 420 SER A N 1
ATOM 3339 C CA . SER A 1 420 ? -15.959 22.901 -77.226 1.00 28.00 420 SER A CA 1
ATOM 3340 C C . SER A 1 420 ? -17.136 23.239 -76.295 1.00 28.00 420 SER A C 1
ATOM 3342 O O . SER A 1 420 ? -18.216 23.563 -76.774 1.00 28.00 420 SER A O 1
ATOM 3344 N N . VAL A 1 421 ? -16.853 23.324 -74.989 1.00 33.53 421 VAL A N 1
ATOM 3345 C CA . VAL A 1 421 ? -17.274 24.368 -74.018 1.00 33.53 421 VAL A CA 1
ATOM 3346 C C . VAL A 1 421 ? -18.701 24.959 -74.125 1.00 33.53 421 VAL A C 1
ATOM 3348 O O . VAL A 1 421 ? -18.918 25.836 -74.957 1.00 33.53 421 VAL A O 1
ATOM 3351 N N . ARG A 1 422 ? -19.598 24.653 -73.163 1.00 25.72 422 ARG A N 1
ATOM 3352 C CA . ARG A 1 422 ? -20.503 25.595 -72.431 1.00 25.72 422 ARG A CA 1
ATOM 3353 C C . ARG A 1 422 ? -21.634 24.864 -71.682 1.00 25.72 422 ARG A C 1
ATOM 3355 O O . ARG A 1 422 ? -22.137 23.870 -72.177 1.00 25.72 422 ARG A O 1
ATOM 3362 N N . ALA A 1 423 ? -22.071 25.484 -70.577 1.00 26.73 423 ALA A N 1
ATOM 3363 C CA . ALA A 1 423 ? -23.069 25.066 -69.574 1.00 26.73 423 ALA A CA 1
ATOM 3364 C C . ALA A 1 423 ? -22.488 24.085 -68.530 1.00 26.73 423 ALA A C 1
ATOM 3366 O O . ALA A 1 423 ? -22.090 22.990 -68.879 1.00 26.73 423 ALA A O 1
ATOM 3367 N N . GLU A 1 424 ? -22.299 24.410 -67.250 1.00 31.16 424 GLU A N 1
ATOM 3368 C CA . GLU A 1 424 ? -22.922 25.425 -66.400 1.00 31.16 424 GLU A CA 1
ATOM 3369 C C . GLU A 1 424 ? -21.880 26.051 -65.453 1.00 31.16 424 GLU A C 1
ATOM 3371 O O . GLU A 1 424 ? -21.323 25.413 -64.564 1.00 31.16 424 GLU A O 1
ATOM 3376 N N . ARG A 1 425 ? -21.619 27.348 -65.646 1.00 31.81 425 ARG A N 1
ATOM 3377 C CA . ARG A 1 425 ? -21.238 28.268 -64.570 1.00 31.81 425 ARG A CA 1
ATOM 3378 C C . ARG A 1 425 ? -22.545 28.856 -64.052 1.00 31.81 425 ARG A C 1
ATOM 3380 O O . ARG A 1 425 ? -23.164 29.585 -64.819 1.00 31.81 425 ARG A O 1
ATOM 3387 N N . ALA A 1 426 ? -22.907 28.624 -62.795 1.00 28.81 426 ALA A N 1
ATOM 3388 C CA . ALA A 1 426 ? -23.608 29.596 -61.948 1.00 28.81 426 ALA A CA 1
ATOM 3389 C C . ALA A 1 426 ? -23.885 28.974 -60.573 1.00 28.81 426 ALA A C 1
ATOM 3391 O O . ALA A 1 426 ? -24.509 27.925 -60.500 1.00 28.81 426 ALA A O 1
ATOM 3392 N N . GLY A 1 427 ? -23.466 29.641 -59.493 1.00 31.27 427 GLY A N 1
ATOM 3393 C CA . GLY A 1 427 ? -23.997 29.358 -58.155 1.00 31.27 427 GLY A CA 1
ATOM 3394 C C . GLY A 1 427 ? -23.022 28.799 -57.122 1.00 31.27 427 GLY A C 1
ATOM 3395 O O . GLY A 1 427 ? -23.399 27.927 -56.352 1.00 31.27 427 GLY A O 1
ATOM 3396 N N . ILE A 1 428 ? -21.796 29.323 -57.039 1.00 33.25 428 ILE A N 1
ATOM 3397 C CA . ILE A 1 428 ? -21.093 29.344 -55.749 1.00 33.25 428 ILE A CA 1
ATOM 3398 C C . ILE A 1 428 ? -21.735 30.476 -54.942 1.00 33.25 428 ILE A C 1
ATOM 3400 O O . ILE A 1 428 ? -21.512 31.642 -55.256 1.00 33.25 428 ILE A O 1
ATOM 3404 N N . ASN A 1 429 ? -22.541 30.129 -53.940 1.00 31.53 429 ASN A N 1
ATOM 3405 C CA . ASN A 1 429 ? -22.901 31.010 -52.832 1.00 31.53 429 ASN A CA 1
ATOM 3406 C C . ASN A 1 429 ? -22.862 30.207 -51.527 1.00 31.53 429 ASN A C 1
ATOM 3408 O O . ASN A 1 429 ? -23.419 29.115 -51.442 1.00 31.53 429 ASN A O 1
ATOM 3412 N N . LEU A 1 430 ? -22.170 30.779 -50.537 1.00 33.62 430 LEU A N 1
ATOM 3413 C CA . LEU A 1 430 ? -22.135 30.356 -49.139 1.00 33.62 430 LEU A CA 1
ATOM 3414 C C . LEU A 1 430 ? -23.552 30.122 -48.594 1.00 33.62 430 LEU A C 1
ATOM 3416 O O . LEU A 1 430 ? -24.408 30.993 -48.740 1.00 33.62 430 LEU A O 1
ATOM 3420 N N . LEU A 1 431 ? -23.748 29.024 -47.858 1.00 30.86 431 LEU A N 1
ATOM 3421 C CA . LEU A 1 431 ? -24.857 28.879 -46.917 1.00 30.86 431 LEU A CA 1
ATOM 3422 C C . LEU A 1 431 ? -24.318 28.581 -45.515 1.00 30.86 431 LEU A C 1
ATOM 3424 O O . LEU A 1 431 ? -23.640 27.590 -45.258 1.00 30.86 431 LEU A O 1
ATOM 3428 N N . THR A 1 432 ? -24.610 29.545 -44.653 1.00 31.69 432 THR A N 1
ATOM 3429 C CA . THR A 1 432 ? -24.513 29.608 -43.199 1.00 31.69 432 THR A CA 1
ATOM 3430 C C . THR A 1 432 ? -25.338 28.532 -42.480 1.00 31.69 432 THR A C 1
ATOM 3432 O O . THR A 1 432 ? -26.279 27.976 -43.038 1.00 31.69 432 THR A O 1
ATOM 3435 N N . LEU A 1 433 ? -24.960 28.307 -41.217 1.00 28.94 433 LEU A N 1
ATOM 3436 C CA . LEU A 1 433 ? -25.525 27.411 -40.196 1.00 28.94 433 LEU A CA 1
ATOM 3437 C C . LEU A 1 433 ? -27.062 27.232 -40.238 1.00 28.94 433 LEU A C 1
ATOM 3439 O O . LEU A 1 433 ? -27.775 28.231 -40.368 1.00 28.94 433 LEU A O 1
ATOM 3443 N N . PRO A 1 434 ? -27.591 26.010 -40.018 1.00 31.25 434 PRO A N 1
ATOM 3444 C CA . PRO A 1 434 ? -29.018 25.805 -39.787 1.00 31.25 434 PRO A CA 1
ATOM 3445 C C . PRO A 1 434 ? -29.458 26.415 -38.449 1.00 31.25 434 PRO A C 1
ATOM 3447 O O . PRO A 1 434 ? -28.824 26.204 -37.417 1.00 31.25 434 PRO A O 1
ATOM 3450 N N . GLN A 1 435 ? -30.556 27.168 -38.497 1.00 30.97 435 GLN A N 1
ATOM 3451 C CA . GLN A 1 435 ? -31.260 27.730 -37.348 1.00 30.97 435 GLN A CA 1
ATOM 3452 C C . GLN A 1 435 ? -32.054 26.657 -36.592 1.00 30.97 435 GLN A C 1
ATOM 3454 O O . GLN A 1 435 ? -32.704 25.810 -37.208 1.00 30.97 435 GLN A O 1
ATOM 3459 N N . ASP A 1 436 ? -32.050 26.773 -35.263 1.00 34.50 436 ASP A N 1
ATOM 3460 C CA . ASP A 1 436 ? -33.004 26.138 -34.355 1.00 34.50 436 ASP A CA 1
ATOM 3461 C C . ASP A 1 436 ? -34.443 26.443 -34.778 1.00 34.50 436 ASP A C 1
ATOM 3463 O O . ASP A 1 436 ? -34.855 27.600 -34.833 1.00 34.50 436 ASP A O 1
ATOM 3467 N N . ASN A 1 437 ? -35.225 25.395 -35.023 1.00 29.83 437 ASN A N 1
ATOM 3468 C CA . ASN A 1 437 ? -36.679 25.466 -35.077 1.00 29.83 437 ASN A CA 1
ATOM 3469 C C . ASN A 1 437 ? -37.253 24.126 -34.626 1.00 29.83 437 ASN A C 1
ATOM 3471 O O . ASN A 1 437 ? -37.423 23.218 -35.431 1.00 29.83 437 ASN A O 1
ATOM 3475 N N . ASN A 1 438 ? -37.585 24.016 -33.341 1.00 31.91 438 ASN A N 1
ATOM 3476 C CA . ASN A 1 438 ? -38.647 23.125 -32.886 1.00 31.91 438 ASN A CA 1
ATOM 3477 C C . ASN A 1 438 ? -39.335 23.753 -31.672 1.00 31.91 438 ASN A C 1
ATOM 3479 O O . ASN A 1 438 ? -38.835 23.714 -30.549 1.00 31.91 438 ASN A O 1
ATOM 3483 N N . HIS A 1 439 ? -40.500 24.354 -31.920 1.00 30.84 439 HIS A N 1
ATOM 3484 C CA . HIS A 1 439 ? -41.443 24.703 -30.867 1.00 30.84 439 HIS A CA 1
ATOM 3485 C C . HIS A 1 439 ? -42.232 23.463 -30.406 1.00 30.84 439 HIS A C 1
ATOM 3487 O O . HIS A 1 439 ? -42.494 22.564 -31.206 1.00 30.84 439 HIS A O 1
ATOM 3493 N N . PRO A 1 440 ? -42.645 23.425 -29.126 1.00 35.16 440 PRO A N 1
ATOM 3494 C CA . PRO A 1 440 ? -43.245 22.262 -28.490 1.00 35.16 440 PRO A CA 1
ATOM 3495 C C . PRO A 1 440 ? -44.774 22.275 -28.613 1.00 35.16 440 PRO A C 1
ATOM 3497 O O . PRO A 1 440 ? -45.428 23.281 -28.335 1.00 35.16 440 PRO A O 1
ATOM 3500 N N . THR A 1 441 ? -45.376 21.134 -28.939 1.00 33.25 441 THR A N 1
ATOM 3501 C CA . THR A 1 441 ? -46.815 20.907 -28.741 1.00 33.25 441 THR A CA 1
ATOM 3502 C C . THR A 1 441 ? -47.031 20.092 -27.466 1.00 33.25 441 THR A C 1
ATOM 3504 O O . THR A 1 441 ? -46.591 18.949 -27.378 1.00 33.25 441 THR A O 1
ATOM 3507 N N . GLY A 1 442 ? -47.687 20.714 -26.475 1.00 29.23 442 GLY A N 1
ATOM 3508 C CA . GLY A 1 442 ? -48.072 20.130 -25.179 1.00 29.23 442 GLY A CA 1
ATOM 3509 C C . GLY A 1 442 ? -49.030 18.930 -25.287 1.00 29.23 442 GLY A C 1
ATOM 3510 O O . GLY A 1 442 ? -49.574 18.650 -26.348 1.00 29.23 442 GLY A O 1
ATOM 3511 N N . ARG A 1 443 ? -49.314 18.194 -24.207 1.00 28.62 443 ARG A N 1
ATOM 3512 C CA . ARG A 1 443 ? -49.875 18.679 -22.932 1.00 28.62 443 ARG A CA 1
ATOM 3513 C C . ARG A 1 443 ? -49.564 17.752 -21.731 1.00 28.62 443 ARG A C 1
ATOM 3515 O O . ARG A 1 443 ? -49.177 16.607 -21.934 1.00 28.62 443 ARG A O 1
ATOM 3522 N N . PRO A 1 444 ? -49.766 18.253 -20.493 1.00 31.89 444 PRO A N 1
ATOM 3523 C CA . PRO A 1 444 ? -49.240 17.698 -19.248 1.00 31.89 444 PRO A CA 1
ATOM 3524 C C . PRO A 1 444 ? -50.248 16.805 -18.513 1.00 31.89 444 PRO A C 1
ATOM 3526 O O . PRO A 1 444 ? -51.459 16.974 -18.658 1.00 31.89 444 PRO A O 1
ATOM 3529 N N . VAL A 1 445 ? -49.752 15.945 -17.622 1.00 27.92 445 VAL A N 1
ATOM 3530 C CA . VAL A 1 445 ? -50.556 15.378 -16.531 1.00 27.92 445 VAL A CA 1
ATOM 3531 C C . VAL A 1 445 ? -49.811 15.595 -15.217 1.00 27.92 445 VAL A C 1
ATOM 3533 O O . VAL A 1 445 ? -48.814 14.942 -14.928 1.00 27.92 445 VAL A O 1
ATOM 3536 N N . ASN A 1 446 ? -50.310 16.556 -14.439 1.00 27.00 446 ASN A N 1
ATOM 3537 C CA . ASN A 1 446 ? -50.025 16.698 -13.017 1.00 27.00 446 ASN A CA 1
ATOM 3538 C C . ASN A 1 446 ? -50.731 15.578 -12.245 1.00 27.00 446 ASN A C 1
ATOM 3540 O O . ASN A 1 446 ? -51.907 15.308 -12.484 1.00 27.00 446 ASN A O 1
ATOM 3544 N N . GLY A 1 447 ? -50.045 15.007 -11.258 1.00 26.17 447 GLY A N 1
ATOM 3545 C CA . GLY A 1 447 ? -50.630 14.064 -10.312 1.00 26.17 447 GLY A CA 1
ATOM 3546 C C . GLY A 1 447 ? -49.725 13.846 -9.107 1.00 26.17 447 GLY A C 1
ATOM 3547 O O . GLY A 1 447 ? -49.005 12.859 -9.035 1.00 26.17 447 GLY A O 1
ATOM 3548 N N . PHE A 1 448 ? -49.763 14.782 -8.158 1.00 25.09 448 PHE A N 1
ATOM 3549 C CA . PHE A 1 448 ? -49.286 14.566 -6.794 1.00 25.09 448 PHE A CA 1
ATOM 3550 C C . PHE A 1 448 ? -50.077 13.424 -6.142 1.00 25.09 448 PHE A C 1
ATOM 3552 O O . PHE A 1 448 ? -51.293 13.539 -6.012 1.00 25.09 448 PHE A O 1
ATOM 3559 N N . HIS A 1 449 ? -49.394 12.406 -5.611 1.00 27.59 449 HIS A N 1
ATOM 3560 C CA . HIS A 1 449 ? -49.896 11.659 -4.457 1.00 27.59 449 HIS A CA 1
ATOM 3561 C C . HIS A 1 449 ? -48.767 11.118 -3.569 1.00 27.59 449 HIS A C 1
ATOM 3563 O O . HIS A 1 449 ? -47.968 10.273 -3.956 1.00 27.59 449 HIS A O 1
ATOM 3569 N N . HIS A 1 450 ? -48.768 11.602 -2.326 1.00 26.97 450 HIS A N 1
ATOM 3570 C CA . HIS A 1 450 ? -48.169 10.959 -1.163 1.00 26.97 450 HIS A CA 1
ATOM 3571 C C . HIS A 1 450 ? -48.843 9.610 -0.861 1.00 26.97 450 HIS A C 1
ATOM 3573 O O . HIS A 1 450 ? -50.069 9.562 -0.767 1.00 26.97 450 HIS A O 1
ATOM 3579 N N . LYS A 1 451 ? -48.039 8.575 -0.576 1.00 27.86 451 LYS A N 1
ATOM 3580 C CA . LYS A 1 451 ? -48.218 7.546 0.484 1.00 27.86 451 LYS A CA 1
ATOM 3581 C C . LYS A 1 451 ? -47.002 6.601 0.448 1.00 27.86 451 LYS A C 1
ATOM 3583 O O . LYS A 1 451 ? -46.657 6.093 -0.605 1.00 27.86 451 LYS A O 1
ATOM 3588 N N . LYS A 1 452 ? -46.166 6.614 1.492 1.00 24.91 452 LYS A N 1
ATOM 3589 C CA . LYS A 1 452 ? -46.129 5.673 2.637 1.00 24.91 452 LYS A CA 1
ATOM 3590 C C . LYS A 1 452 ? -45.713 4.235 2.277 1.00 24.91 452 LYS A C 1
ATOM 3592 O O . LYS A 1 452 ? -46.468 3.523 1.636 1.00 24.91 452 LYS A O 1
ATOM 3597 N N . THR A 1 453 ? -44.544 3.867 2.821 1.00 27.64 453 THR A N 1
ATOM 3598 C CA . THR A 1 453 ? -44.167 2.573 3.431 1.00 27.64 453 THR A CA 1
ATOM 3599 C C . THR A 1 453 ? -44.473 1.285 2.664 1.00 27.64 453 THR A C 1
ATOM 3601 O O . THR A 1 453 ? -45.629 0.887 2.584 1.00 27.64 453 THR A O 1
ATOM 3604 N N . ASN A 1 454 ? -43.422 0.557 2.266 1.00 27.48 454 ASN A N 1
ATOM 3605 C CA . ASN A 1 454 ? -43.170 -0.799 2.774 1.00 27.48 454 ASN A CA 1
ATOM 3606 C C . ASN A 1 454 ? -41.780 -1.312 2.362 1.00 27.48 454 ASN A C 1
ATOM 3608 O O . ASN A 1 454 ? -41.410 -1.288 1.191 1.00 27.48 454 ASN A O 1
ATOM 3612 N N . ARG A 1 455 ? -41.029 -1.768 3.372 1.00 27.86 455 ARG A N 1
ATOM 3613 C CA . ARG A 1 455 ? -39.882 -2.675 3.245 1.00 27.86 455 ARG A CA 1
ATOM 3614 C C . ARG A 1 455 ? -40.352 -4.018 2.671 1.00 27.86 455 ARG A C 1
ATOM 3616 O O . ARG A 1 455 ? -41.483 -4.413 2.955 1.00 27.86 455 ARG A O 1
ATOM 3623 N N . PRO A 1 456 ? -39.460 -4.762 2.009 1.00 34.31 456 PRO A N 1
ATOM 3624 C CA . PRO A 1 456 ? -39.442 -6.206 2.126 1.00 34.31 456 PRO A CA 1
ATOM 3625 C C . PRO A 1 456 ? -38.201 -6.650 2.902 1.00 34.31 456 PRO A C 1
ATOM 3627 O O . PRO A 1 456 ? -37.075 -6.242 2.608 1.00 34.31 456 PRO A O 1
ATOM 3630 N N . ASP A 1 457 ? -38.469 -7.467 3.911 1.00 28.64 457 ASP A N 1
ATOM 3631 C CA . ASP A 1 457 ? -37.512 -8.240 4.684 1.00 28.64 457 ASP A CA 1
ATOM 3632 C C . ASP A 1 457 ? -36.686 -9.155 3.769 1.00 28.64 457 ASP A C 1
ATOM 3634 O O . ASP A 1 457 ? -37.224 -9.814 2.877 1.00 28.64 457 ASP A O 1
ATOM 3638 N N . TRP A 1 458 ? -35.379 -9.212 4.018 1.00 27.61 458 TRP A N 1
ATOM 3639 C CA . TRP A 1 458 ? -34.521 -10.304 3.570 1.00 27.61 458 TRP A CA 1
ATOM 3640 C C . TRP A 1 458 ? -34.107 -11.091 4.807 1.00 27.61 458 TRP A C 1
ATOM 3642 O O . TRP A 1 458 ? -33.066 -10.838 5.409 1.00 27.61 458 TRP A O 1
ATOM 3652 N N . ASP A 1 459 ? -34.984 -12.013 5.190 1.00 26.64 459 ASP A N 1
ATOM 3653 C CA . ASP A 1 459 ? -34.656 -13.144 6.045 1.00 26.64 459 ASP A CA 1
ATOM 3654 C C . ASP A 1 459 ? -33.926 -14.207 5.216 1.00 26.64 459 ASP A C 1
ATOM 3656 O O . ASP A 1 459 ? -34.381 -14.601 4.142 1.00 26.64 459 ASP A O 1
ATOM 3660 N N . GLY A 1 460 ? -32.830 -14.715 5.776 1.00 27.69 460 GLY A N 1
ATOM 3661 C CA . GLY A 1 460 ? -32.396 -16.094 5.585 1.00 27.69 460 GLY A CA 1
ATOM 3662 C C . GLY A 1 460 ? -31.668 -16.431 4.286 1.00 27.69 460 GLY A C 1
ATOM 3663 O O . GLY A 1 460 ? -32.273 -16.866 3.313 1.00 27.69 460 GLY A O 1
ATOM 3664 N N . MET A 1 461 ? -30.338 -16.442 4.348 1.00 31.36 461 MET A N 1
ATOM 3665 C CA . MET A 1 461 ? -29.569 -17.615 3.926 1.00 31.36 461 MET A CA 1
ATOM 3666 C C . MET A 1 461 ? -28.213 -17.602 4.638 1.00 31.36 461 MET A C 1
ATOM 3668 O O . MET A 1 461 ? -27.509 -16.597 4.602 1.00 31.36 461 MET A O 1
ATOM 3672 N N . TYR A 1 462 ? -27.966 -18.713 5.335 1.00 38.16 462 TYR A N 1
ATOM 3673 C CA . TYR A 1 462 ? -26.829 -19.068 6.189 1.00 38.16 462 TYR A CA 1
ATOM 3674 C C . TYR A 1 462 ? -25.446 -18.616 5.714 1.00 38.16 462 TYR A C 1
ATOM 3676 O O . TYR A 1 462 ? -25.179 -18.679 4.489 1.00 38.16 462 TYR A O 1
#